Protein AF-0000000078945058 (afdb_homodimer)

Secondary structure (DSSP, 8-state):
---HHHHHHHHHHHHHHHHT-TTEEEEEETTEEEEEETTEEEEEEEEEEETTEEEEEEES-SS-GGGEEEEEE-SSS--HHHHHHHHHHHHHHHT-S-HHHHHHHHHHHHHHHHHHHHHHHHHHH-TTEEEEEEEEEE-TTS-EEEEEEEEEETTEEEEEEEEEEESSSTTHHHHHHHHHHHHHHHHHH-TT--EEEEEEEE---HHHHHHHHHTTEEEEEEEHHHHHHHHHTTT------TT--HHHHHHHHHHHHHHTT---SSSSS--S---SS-HHHHHHHHHHHHHHHHHHHHHHHHHS-SS--EEEEEEEEEETTS-EEEEEES-HHHHHHHHHHHHT-S-HHHHHHHHHHHHHHHHHHHHHHHH-/---HHHHHHHHHHHHHHHHT-TTEEEEEETTEEEEEETTEEEEEEEEEEETTEEEEEEES-SS-GGGEEEEEE-SSS--HHHHHHHHHHHHHHHT-S-HHHHHHHHHHHHHHHHHHHHHHHHHHH-TTEEEEEEEEEE-TTS-EEEEEEEEEETTEEEEEEEEEEESSGGGHHHHHHHHHHHHHHHHHH-TT--EEEEEEEE---HHHHHHHHHTTEEEEEEEHHHHHHHHHTTT------TT--HHHHHHHHHHHHHHTT---SSSSS--S---SS-HHHHHHHHHHHHHHHHHHHHHHHHHS-SS--EEEEEEEEEETTS-EEEEEES-HHHHHHHHHHHHT-S-HHHHHHHHHHHHHHHHHHHHHHHH-

pLDDT: mean 82.16, std 15.55, range [31.59, 98.62]

Organism: Thermococcus gammatolerans (strain DSM 15229 / JCM 11827 / EJ3) (NCBI:txid593117)

Foldseek 3Di:
DQAQQVLLVVLLVVLCVVVPQPQWDWDDDVVWIFIDGNNHTQWIWGWDDDPAWTWIWIARDPVDVVLIFTQDIDPHDDDSVLSSVSSNLVNVLSNDPALLVVLQVVLQVLLLVLVVVLQVVLCVVPVQKDKDAQDWDAFPVGDIDTFGMFIDGNNATAETEEEHEDADPVCLVVVLVNLLVRQLRRCVRGVNHQAYEYEYEEDHDPVSVVVCVVSPHHYHYHYPVLLQVLCVLQPQGSHDDPVDRSNSSLNSSSVSCLVVVNPPCPGGPRPNPPPPDRSSVSSSVSSCVRGNVVVSVVVVCRNDVPDDDQAKDKDWDADPVGDTDIDIDRDVVVVVVLVVLVVPDPDVVVVCVVVCVVVCVVVVVVVVVVVD/DCFQQVLLVVLLVVLCVVVPQPQWDWDDDVVWIFIDGNNHTQWIWGWDDDPFWTWIWIARDPVDVVLIWTQDIDPGHDDSVLSSVSSNLVNVLSNDPALLVVLQVVLQVLLLVLVVVLQVVLCVVPVQKDKDAQDWDAFPVGDIDGFGMFIDGNNATAETEEEHEDADDPCQVVVLVSLLVRQLRRCVRGVNHQAYEYEYEEDHDPVSVVVCVVSPHHYHYHYPVLLQVLCVLQPQGSHDDPPDRSNSSLNSSSVSCLVVVSPPCPGGPRPNPPPPDRSSVSSSVSSCVRGNVVVSVVVVCRNDPPDDDQAKDKDWDADPVGDTDIDIDRDVVVVVVLVVLVVPDPDVVVVCVVVCVVVCVVVVVVVVVVVD

Nearest PDB structures (foldseek):
  7bdv-assembly1_A  TM=5.797E-01  e=1.430E-02  Sulfobacillus thermosulfidooxidans
  6wxx-assembly2_C  TM=4.857E-01  e=2.655E-02  Treponema succinifaciens DSM 2489
  8dit-assembly1_A  TM=6.177E-01  e=2.264E+00  Thermochaetoides thermophila
  2v6b-assembly1_C  TM=2.794E-01  e=8.221E-01  Deinococcus radiodurans
  5bv1-assembly2_C  TM=2.500E-01  e=1.709E+00  Thermochaetoides thermophila DSM 1495

Solvent-accessible surface area (backbone atoms only — not comparable to full-atom values): 39560 Å² total; per-residue (Å²): 128,82,51,61,59,55,51,52,50,52,39,47,53,50,34,44,62,71,64,68,43,89,46,58,45,77,44,88,48,86,60,34,37,35,36,15,44,76,72,31,73,43,28,27,33,42,47,44,67,54,104,56,32,46,36,33,26,41,17,61,29,92,87,41,67,90,49,43,39,40,66,37,50,28,93,49,77,80,52,64,66,61,52,34,53,47,45,39,51,45,53,56,54,46,59,46,89,49,41,59,61,52,38,51,51,51,52,36,48,50,49,52,51,28,50,50,53,48,51,51,56,50,26,71,76,33,87,56,37,44,79,44,69,67,44,76,42,61,27,82,85,60,48,76,36,81,36,51,32,39,32,23,49,80,87,35,55,27,35,41,36,42,72,49,68,33,79,56,63,78,57,45,65,28,56,46,32,32,51,47,50,48,54,48,42,40,24,42,57,36,58,65,21,29,23,35,38,38,38,41,34,22,56,74,52,68,61,58,53,48,56,32,44,75,66,37,33,44,74,46,78,42,49,41,68,64,59,31,54,58,37,43,78,72,69,28,60,74,79,74,56,92,86,54,64,61,56,32,41,55,21,35,47,53,50,51,36,47,75,65,66,48,83,50,68,68,18,40,82,49,66,85,61,75,62,91,56,62,63,58,58,52,47,36,50,57,51,36,69,73,46,42,63,67,50,50,53,52,49,50,44,49,77,54,64,84,78,64,44,83,53,37,40,36,38,41,36,29,30,72,65,25,23,26,51,53,46,80,41,72,44,68,66,58,53,51,50,51,52,50,54,53,72,69,42,88,42,64,69,59,47,47,52,50,47,48,54,47,47,51,46,47,51,46,45,49,49,51,58,68,73,99,128,83,51,59,57,54,52,53,48,52,39,44,53,50,36,44,62,71,64,71,45,90,48,59,46,77,44,87,47,85,60,34,38,36,35,16,46,78,71,31,71,45,30,27,33,41,48,46,64,53,104,58,33,45,35,33,27,42,16,61,30,92,86,42,69,90,50,43,40,39,64,36,50,29,94,50,77,80,53,64,67,59,52,33,53,47,46,40,52,46,52,56,53,46,61,47,89,49,43,58,60,53,38,51,52,53,52,36,48,50,49,52,51,28,50,46,52,48,50,50,56,52,26,71,76,32,87,56,36,45,80,45,68,67,44,78,42,60,27,82,85,62,47,76,37,81,36,52,32,38,33,24,47,79,87,34,55,26,34,40,34,42,74,48,69,32,80,62,60,91,56,41,64,32,52,46,32,32,52,46,50,48,54,48,42,41,23,42,57,37,58,63,20,30,22,32,38,37,39,41,35,23,54,75,52,69,64,56,52,48,56,32,45,76,66,38,34,46,74,46,78,42,50,43,69,63,58,33,53,59,37,43,78,71,70,27,61,73,80,75,58,92,84,53,64,61,56,31,41,54,21,35,48,53,49,53,36,48,74,66,65,48,83,51,71,66,18,40,81,49,66,87,62,76,62,92,56,62,64,59,60,52,46,35,50,57,51,35,70,74,46,42,62,68,50,49,53,53,49,50,43,49,77,53,64,84,78,66,41,83,54,37,38,37,36,40,36,29,31,71,63,24,23,25,51,52,48,80,40,71,44,69,65,57,53,50,51,51,51,50,53,53,70,69,44,89,44,62,69,59,46,47,52,50,47,50,52,45,48,49,45,47,50,46,46,50,48,52,55,68,72,99

Sequence (744 aa):
MRGCYEEVRETLEEAISKLNNKNIRINKDPPWIIVSLRSQPKAYLYVNCNKEILKVFLCLNKEKTPDCILVYDTKSEVNKEVLSNRLKILLKVATNSNYASTLGEDLGRILEDSIHEILLEFSKKHKNVKVSREEKWKDRDGDEHKLDFIIYVNNKPVVVLESKFLRYKKHMRDKGSRVIDSLTEIRKRYPSIAMAIAILVGNWTKGSLKAMDHKKIKTITLPLEKFSEIFKKFKIEINWDEKDRVTPFLSLLKLKMILNKEEFSDVVLLDNISYTSDPLTNIKEDIKKQISKPLFKLLDEAINPDNEKIEKINIDIYTNIGRIISLDTQNINEARMFLDCIADTKNISSLIDKITKQKLKTQQEKIDKYLKMRGCYEEVRETLEEAISKLNNKNIRINKDPPWIIVSLRSQPKAYLYVNCNKEILKVFLCLNKEKTPDCILVYDTKSEVNKEVLSNRLKILLKVATNSNYASTLGEDLGRILEDSIHEILLEFSKKHKNVKVSREEKWKDRDGDEHKLDFIIYVNNKPVVVLESKFLRYKKHMRDKGSRVIDSLTEIRKRYPSIAMAIAILVGNWTKGSLKAMDHKKIKTITLPLEKFSEIFKKFKIEINWDEKDRVTPFLSLLKLKMILNKEEFSDVVLLDNISYTSDPLTNIKEDIKKQISKPLFKLLDEAINPDNEKIEKINIDIYTNIGRIISLDTQNINEARMFLDCIADTKNISSLIDKITKQKLKTQQEKIDKYLK

Structure (mmCIF, N/CA/C/O backbone):
data_AF-0000000078945058-model_v1
#
loop_
_entity.id
_entity.type
_entity.pdbx_description
1 polymer 'Restriction endonuclease type IV Mrr domain-containing protein'
#
loop_
_atom_site.group_PDB
_atom_site.id
_atom_site.type_symbol
_atom_site.label_atom_id
_atom_site.label_alt_id
_atom_site.label_comp_id
_atom_site.label_asym_id
_atom_site.label_entity_id
_atom_site.label_seq_id
_atom_site.pdbx_PDB_ins_code
_atom_site.Cartn_x
_atom_site.Cartn_y
_atom_site.Cartn_z
_atom_site.occupancy
_atom_site.B_iso_or_equiv
_atom_site.auth_seq_id
_atom_site.auth_comp_id
_atom_site.auth_asym_id
_atom_site.auth_atom_id
_atom_site.pdbx_PDB_model_num
ATOM 1 N N . MET A 1 1 ? -21.703 -42 -29.828 1 36.34 1 MET A N 1
ATOM 2 C CA . MET A 1 1 ? -21.891 -41.25 -28.594 1 36.34 1 MET A CA 1
ATOM 3 C C . MET A 1 1 ? -20.609 -40.5 -28.219 1 36.34 1 MET A C 1
ATOM 5 O O . MET A 1 1 ? -19.594 -41.125 -27.922 1 36.34 1 MET A O 1
ATOM 9 N N . ARG A 1 2 ? -20.281 -39.438 -28.625 1 53.94 2 ARG A N 1
ATOM 10 C CA . ARG A 1 2 ? -19.031 -38.719 -28.469 1 53.94 2 ARG A CA 1
ATOM 11 C C . ARG A 1 2 ? -18.578 -38.688 -27.016 1 53.94 2 ARG A C 1
ATOM 13 O O . ARG A 1 2 ? -19.391 -38.406 -26.125 1 53.94 2 ARG A O 1
ATOM 20 N N . GLY A 1 3 ? -17.469 -39.344 -26.453 1 70.94 3 GLY A N 1
ATOM 21 C CA . GLY A 1 3 ? -17.156 -39.688 -25.078 1 70.94 3 GLY A CA 1
ATOM 22 C C . GLY A 1 3 ? -17.109 -38.5 -24.156 1 70.94 3 GLY A C 1
ATOM 23 O O . GLY A 1 3 ? -16.922 -37.375 -24.609 1 70.94 3 GLY A O 1
ATOM 24 N N . CYS A 1 4 ? -17.922 -38.625 -23.047 1 76.12 4 CYS A N 1
ATOM 25 C CA . CYS A 1 4 ? -18.047 -37.594 -22.016 1 76.12 4 CYS A CA 1
ATOM 26 C C . CYS A 1 4 ? -16.781 -36.781 -21.906 1 76.12 4 CYS A C 1
ATOM 28 O O . CYS A 1 4 ? -16.828 -35.562 -21.766 1 76.12 4 CYS A O 1
ATOM 30 N N . TYR A 1 5 ? -15.68 -37.375 -22.219 1 84.44 5 TYR A N 1
ATOM 31 C CA . TYR A 1 5 ? -14.398 -36.688 -22.172 1 84.44 5 TYR A CA 1
ATOM 32 C C . TYR A 1 5 ? -14.289 -35.688 -23.281 1 84.44 5 TYR A C 1
ATOM 34 O O . TYR A 1 5 ? -13.898 -34.531 -23.047 1 84.44 5 TYR A O 1
ATOM 42 N N . GLU A 1 6 ? -14.68 -36.062 -24.484 1 84.25 6 GLU A N 1
ATOM 43 C CA . GLU A 1 6 ? -14.586 -35.188 -25.625 1 84.25 6 GLU A CA 1
ATOM 44 C C . GLU A 1 6 ? -15.562 -34 -25.5 1 84.25 6 GLU A C 1
ATOM 46 O O . GLU A 1 6 ? -15.273 -32.906 -25.938 1 84.25 6 GLU A O 1
ATOM 51 N N . GLU A 1 7 ? -16.641 -34.25 -24.906 1 82.62 7 GLU A N 1
ATOM 52 C CA . GLU A 1 7 ? -17.625 -33.188 -24.688 1 82.62 7 GLU A CA 1
ATOM 53 C C . GLU A 1 7 ? -17.078 -32.125 -23.75 1 82.62 7 GLU A C 1
ATOM 55 O O . GLU A 1 7 ? -17.234 -30.922 -24.031 1 82.62 7 GLU A O 1
ATOM 60 N N . VAL A 1 8 ? -16.5 -32.594 -22.672 1 86.19 8 VAL A N 1
ATOM 61 C CA . VAL A 1 8 ? -15.922 -31.641 -21.719 1 86.19 8 VAL A CA 1
ATOM 62 C C . VAL A 1 8 ? -14.797 -30.859 -22.391 1 86.19 8 VAL A C 1
ATOM 64 O O . VAL A 1 8 ? -14.711 -29.641 -22.25 1 86.19 8 VAL A O 1
ATOM 67 N N . ARG A 1 9 ? -14.055 -31.531 -23.172 1 87.75 9 ARG A N 1
ATOM 68 C CA . ARG A 1 9 ? -12.93 -30.906 -23.859 1 87.75 9 ARG A CA 1
ATOM 69 C C . ARG A 1 9 ? -13.414 -29.859 -24.859 1 87.75 9 ARG A C 1
ATOM 71 O O . ARG A 1 9 ? -12.883 -28.75 -24.891 1 87.75 9 ARG A O 1
ATOM 78 N N . GLU A 1 10 ? -14.367 -30.156 -25.625 1 86.56 10 GLU A N 1
ATOM 79 C CA . GLU A 1 10 ? -14.906 -29.234 -26.625 1 86.56 10 GLU A CA 1
ATOM 80 C C . GLU A 1 10 ? -15.539 -28.016 -25.969 1 86.56 10 GLU A C 1
ATOM 82 O O . GLU A 1 10 ? -15.375 -26.891 -26.453 1 86.56 10 GLU A O 1
ATOM 87 N N . THR A 1 11 ? -16.188 -28.281 -24.938 1 84.75 11 THR A N 1
ATOM 88 C CA . THR A 1 11 ? -16.797 -27.188 -24.203 1 84.75 11 THR A CA 1
ATOM 89 C C . THR A 1 11 ? -15.742 -26.25 -23.641 1 84.75 11 THR A C 1
ATOM 91 O O . THR A 1 11 ? -15.914 -25.031 -23.656 1 84.75 11 THR A O 1
ATOM 94 N N . LEU A 1 12 ? -14.688 -26.844 -23.125 1 86.75 12 LEU A N 1
ATOM 95 C CA . LEU A 1 12 ? -13.57 -26.062 -22.609 1 86.75 12 LEU A CA 1
ATOM 96 C C . LEU A 1 12 ? -12.914 -25.25 -23.703 1 86.75 12 LEU A C 1
ATOM 98 O O . LEU A 1 12 ? -12.578 -24.078 -23.5 1 86.75 12 LEU A O 1
ATOM 102 N N . GLU A 1 13 ? -12.758 -25.797 -24.844 1 87.31 13 GLU A N 1
ATOM 103 C CA . GLU A 1 13 ? -12.164 -25.094 -25.969 1 87.31 13 GLU A CA 1
ATOM 104 C C . GLU A 1 13 ? -13.039 -23.922 -26.406 1 87.31 13 GLU A C 1
ATOM 106 O O . GLU A 1 13 ? -12.539 -22.859 -26.75 1 87.31 13 GLU A O 1
ATOM 111 N N . GLU A 1 14 ? -14.273 -24.156 -26.359 1 85.44 14 GLU A N 1
ATOM 112 C CA . GLU A 1 14 ? -15.211 -23.094 -26.672 1 85.44 14 GLU A CA 1
ATOM 113 C C . GLU A 1 14 ? -15.133 -21.953 -25.656 1 85.44 14 GLU A C 1
ATOM 115 O O . GLU A 1 14 ? -15.188 -20.781 -26.031 1 85.44 14 GLU A O 1
ATOM 120 N N . ALA A 1 15 ? -15.07 -22.391 -24.422 1 81.94 15 ALA A N 1
ATOM 121 C CA . ALA A 1 15 ? -14.969 -21.391 -23.359 1 81.94 15 ALA A CA 1
ATOM 122 C C . ALA A 1 15 ? -13.703 -20.547 -23.5 1 81.94 15 ALA A C 1
ATOM 124 O O . ALA A 1 15 ? -13.734 -19.328 -23.312 1 81.94 15 ALA A O 1
ATOM 125 N N . ILE A 1 16 ? -12.617 -21.156 -23.875 1 84.75 16 ILE A N 1
ATOM 126 C CA . ILE A 1 16 ? -11.344 -20.469 -24.047 1 84.75 16 ILE A CA 1
ATOM 127 C C . ILE A 1 16 ? -11.445 -19.484 -25.219 1 84.75 16 ILE A C 1
ATOM 129 O O . ILE A 1 16 ? -10.953 -18.359 -25.125 1 84.75 16 ILE A O 1
ATOM 133 N N . SER A 1 17 ? -12.109 -19.906 -26.234 1 82.5 17 SER A N 1
ATOM 134 C CA . SER A 1 17 ? -12.297 -19.047 -27.406 1 82.5 17 SER A CA 1
ATOM 135 C C . SER A 1 17 ? -13.086 -17.797 -27.031 1 82.5 17 SER A C 1
ATOM 137 O O . SER A 1 17 ? -12.797 -16.703 -27.531 1 82.5 17 SER A O 1
ATOM 139 N N . LYS A 1 18 ? -13.961 -17.906 -26.125 1 77.44 18 LYS A N 1
ATOM 140 C CA . LYS A 1 18 ? -14.805 -16.797 -25.719 1 77.44 18 LYS A CA 1
ATOM 141 C C . LYS A 1 18 ? -14.047 -15.859 -24.766 1 77.44 18 LYS A C 1
ATOM 143 O O . LYS A 1 18 ? -14.352 -14.664 -24.688 1 77.44 18 LYS A O 1
ATOM 148 N N . LEU A 1 19 ? -13.133 -16.422 -23.984 1 77.38 19 LEU A N 1
ATOM 149 C CA . LEU A 1 19 ? -12.344 -15.617 -23.062 1 77.38 19 LEU A CA 1
ATOM 150 C C . LEU A 1 19 ? -11.289 -14.805 -23.812 1 77.38 19 LEU A C 1
ATOM 152 O O . LEU A 1 19 ? -10.742 -13.844 -23.266 1 77.38 19 LEU A O 1
ATOM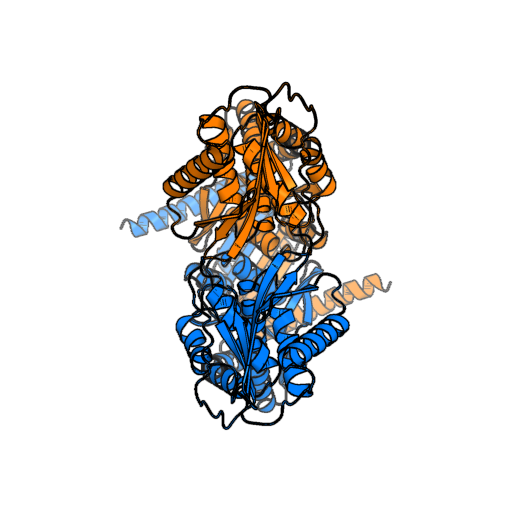 156 N N . ASN A 1 20 ? -11.109 -14.984 -25.062 1 69.06 20 ASN A N 1
ATOM 157 C CA . ASN A 1 20 ? -10.148 -14.273 -25.906 1 69.06 20 ASN A CA 1
ATOM 158 C C . ASN A 1 20 ? -8.773 -14.211 -25.25 1 69.06 20 ASN A C 1
ATOM 160 O O . ASN A 1 20 ? -8.117 -13.172 -25.281 1 69.06 20 ASN A O 1
ATOM 164 N N . ASN A 1 21 ? -8.492 -15.188 -24.5 1 67.06 21 ASN A N 1
ATOM 165 C CA . ASN A 1 21 ? -7.152 -15.289 -23.938 1 67.06 21 ASN A CA 1
ATOM 166 C C . ASN A 1 21 ? -6.309 -16.328 -24.656 1 67.06 21 ASN A C 1
ATOM 168 O O . ASN A 1 21 ? -6.445 -17.531 -24.422 1 67.06 21 ASN A O 1
ATOM 172 N N . LYS A 1 22 ? -5.484 -15.812 -25.531 1 68.19 22 LYS A N 1
ATOM 173 C CA . LYS A 1 22 ? -4.703 -16.656 -26.422 1 68.19 22 LYS A CA 1
ATOM 174 C C . LYS A 1 22 ? -3.613 -17.406 -25.656 1 68.19 22 LYS A C 1
ATOM 176 O O . LYS A 1 22 ? -3.018 -18.359 -26.172 1 68.19 22 LYS A O 1
ATOM 181 N N . ASN A 1 23 ? -3.562 -17.141 -24.375 1 72.94 23 ASN A N 1
ATOM 182 C CA . ASN A 1 23 ? -2.469 -17.75 -23.625 1 72.94 23 ASN A CA 1
ATOM 183 C C . ASN A 1 23 ? -2.934 -19 -22.875 1 72.94 23 ASN A C 1
ATOM 185 O O . ASN A 1 23 ? -2.121 -19.719 -22.281 1 72.94 23 ASN A O 1
ATOM 189 N N . ILE A 1 24 ? -4.184 -19.219 -22.875 1 80.44 24 ILE A N 1
ATOM 190 C CA . ILE A 1 24 ? -4.703 -20.406 -22.203 1 80.44 24 ILE A CA 1
ATOM 191 C C . ILE A 1 24 ? -4.672 -21.594 -23.156 1 80.44 24 ILE A C 1
ATOM 193 O O . ILE A 1 24 ? -5.098 -21.484 -24.312 1 80.44 24 ILE A O 1
ATOM 197 N N . ARG A 1 25 ? -4.027 -22.688 -22.75 1 81.44 25 ARG A N 1
ATOM 198 C CA . ARG A 1 25 ? -3.953 -23.906 -23.531 1 81.44 25 ARG A CA 1
ATOM 199 C C . ARG A 1 25 ? -4.504 -25.094 -22.734 1 81.44 25 ARG A C 1
ATOM 201 O O . ARG A 1 25 ? -4.484 -25.094 -21.5 1 81.44 25 ARG A O 1
ATOM 208 N N . ILE A 1 26 ? -5.066 -26 -23.484 1 86.38 26 ILE A N 1
ATOM 209 C CA . ILE A 1 26 ? -5.504 -27.25 -22.859 1 86.38 26 ILE A CA 1
ATOM 210 C C . ILE A 1 26 ? -4.812 -28.438 -23.547 1 86.38 26 ILE A C 1
ATOM 212 O O . ILE A 1 26 ? -4.609 -28.422 -24.766 1 86.38 26 ILE A O 1
ATOM 216 N N . ASN A 1 27 ? -4.289 -29.328 -22.75 1 84.06 27 ASN A N 1
ATOM 217 C CA . ASN A 1 27 ? -3.664 -30.547 -23.25 1 84.06 27 ASN A CA 1
ATOM 218 C C . ASN A 1 27 ? -4.445 -31.781 -22.812 1 84.06 27 ASN A C 1
ATOM 220 O O . ASN A 1 27 ? -4.914 -31.875 -21.688 1 84.06 27 ASN A O 1
ATOM 224 N N . LYS A 1 28 ? -4.422 -32.719 -23.812 1 83.06 28 LYS A N 1
ATOM 225 C CA . LYS A 1 28 ? -5.148 -33.969 -23.562 1 83.06 28 LYS A CA 1
ATOM 226 C C . LYS A 1 28 ? -4.242 -35 -22.922 1 83.06 28 LYS A C 1
ATOM 228 O O . LYS A 1 28 ? -3.143 -35.281 -23.422 1 83.06 28 LYS A O 1
ATOM 233 N N . ASP A 1 29 ? -4.707 -35.438 -21.797 1 82.94 29 ASP A N 1
ATOM 234 C CA . ASP A 1 29 ? -4.098 -36.562 -21.109 1 82.94 29 ASP A CA 1
ATOM 235 C C . ASP A 1 29 ? -5.148 -37.406 -20.391 1 82.94 29 ASP A C 1
ATOM 237 O O . ASP A 1 29 ? -5.188 -37.438 -19.156 1 82.94 29 ASP A O 1
ATOM 241 N N . PRO A 1 30 ? -5.973 -38.125 -21.266 1 81.19 30 PRO A N 1
ATOM 242 C CA . PRO A 1 30 ? -7.098 -38.812 -20.625 1 81.19 30 PRO A CA 1
ATOM 243 C C 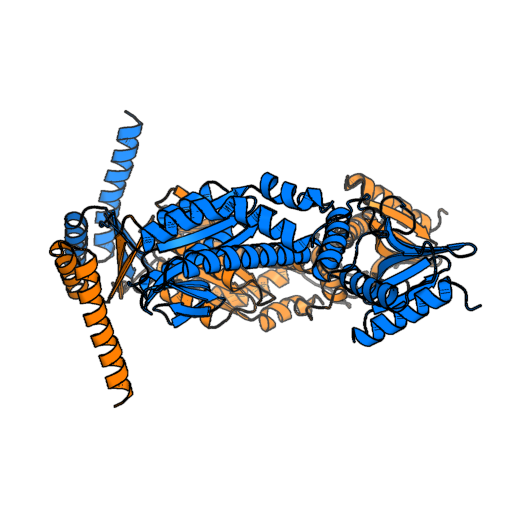. PRO A 1 30 ? -6.66 -39.719 -19.484 1 81.19 30 PRO A C 1
ATOM 245 O O . PRO A 1 30 ? -5.617 -40.375 -19.578 1 81.19 30 PRO A O 1
ATOM 248 N N . PRO A 1 31 ? -7.512 -39.625 -18.438 1 84.25 31 PRO A N 1
ATOM 249 C CA . PRO A 1 31 ? -8.781 -38.906 -18.25 1 84.25 31 PRO A CA 1
ATOM 250 C C . P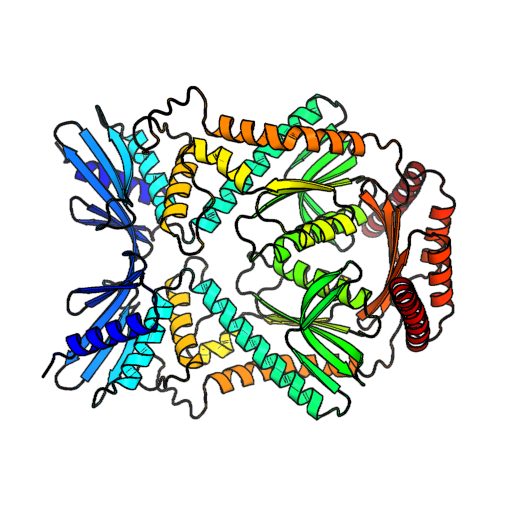RO A 1 31 ? -8.594 -37.469 -17.828 1 84.25 31 PRO A C 1
ATOM 252 O O . PRO A 1 31 ? -9.547 -36.812 -17.406 1 84.25 31 PRO A O 1
ATOM 255 N N . TRP A 1 32 ? -7.43 -36.938 -17.938 1 85.81 32 TRP A N 1
ATOM 256 C CA . TRP A 1 32 ? -7.09 -35.594 -17.484 1 85.81 32 TRP A CA 1
ATOM 257 C C . TRP A 1 32 ? -7.117 -34.594 -18.641 1 85.81 32 TRP A C 1
ATOM 259 O O . TRP A 1 32 ? -6.812 -34.938 -19.781 1 85.81 32 TRP A O 1
ATOM 269 N N . ILE A 1 33 ? -7.621 -33.438 -18.328 1 85.88 33 ILE A N 1
ATOM 270 C CA . ILE A 1 33 ? -7.402 -32.25 -19.172 1 85.88 33 ILE A CA 1
ATOM 271 C C . ILE A 1 33 ? -6.512 -31.25 -18.438 1 85.88 33 ILE A C 1
ATOM 273 O O . ILE A 1 33 ? -6.828 -30.828 -17.328 1 85.88 33 ILE A O 1
ATOM 277 N N . ILE A 1 34 ? -5.43 -30.953 -19 1 84.38 34 ILE A N 1
ATOM 278 C CA . ILE A 1 34 ? -4.465 -30.062 -18.359 1 84.38 34 ILE A CA 1
ATOM 279 C C . ILE A 1 34 ? -4.672 -28.641 -18.875 1 84.38 34 ILE A C 1
ATOM 281 O O . ILE A 1 34 ? -4.637 -28.391 -20.078 1 84.38 34 ILE A O 1
ATOM 285 N N . VAL A 1 35 ? -5.027 -27.734 -17.953 1 83.44 35 VAL A N 1
ATOM 286 C CA . VAL A 1 35 ? -5.188 -26.328 -18.266 1 83.44 35 VAL A CA 1
ATOM 287 C C . VAL A 1 35 ? -3.891 -25.578 -17.953 1 83.44 35 VAL A C 1
ATOM 289 O O . VAL A 1 35 ? -3.391 -25.641 -16.828 1 83.44 35 VAL A O 1
ATOM 292 N N . SER A 1 36 ? -3.432 -24.938 -18.984 1 77.56 36 SER A N 1
ATOM 293 C CA . SER A 1 36 ? -2.141 -24.281 -18.844 1 77.56 36 SER A CA 1
ATOM 294 C C . SER A 1 36 ? -2.23 -22.812 -19.25 1 77.56 36 SER A C 1
ATOM 296 O O . SER A 1 36 ? -3.082 -22.422 -20.047 1 77.56 36 SER A O 1
ATOM 298 N N . LEU A 1 37 ? -1.587 -21.984 -18.484 1 73.75 37 LEU A N 1
ATOM 299 C CA . LEU A 1 37 ? -1.349 -20.594 -18.875 1 73.75 37 LEU A CA 1
ATOM 300 C C . LEU A 1 37 ? 0.074 -20.422 -19.406 1 73.75 37 LEU A C 1
ATOM 302 O O . LEU A 1 37 ? 1.04 -20.719 -18.703 1 73.75 37 LEU A O 1
ATOM 306 N N . ARG A 1 38 ? 0.174 -19.969 -20.609 1 65.06 38 ARG A N 1
ATOM 307 C CA . ARG A 1 38 ? 1.465 -19.781 -21.266 1 65.06 38 ARG A CA 1
ATOM 308 C C . ARG A 1 38 ? 2.334 -21.031 -21.109 1 65.06 38 ARG A C 1
ATOM 310 O O . ARG A 1 38 ? 3.496 -20.938 -20.719 1 65.06 38 ARG A O 1
ATOM 317 N N . SER A 1 39 ? 1.714 -22.25 -21.188 1 58.47 39 SER A N 1
ATOM 318 C CA . SER A 1 39 ? 2.322 -23.578 -21.219 1 58.47 39 SER A CA 1
ATOM 319 C C . SER A 1 39 ? 2.652 -24.062 -19.812 1 58.47 39 SER A C 1
ATOM 321 O O . SER A 1 39 ? 3.312 -25.094 -19.641 1 58.47 39 SER A O 1
ATOM 323 N N . GLN A 1 40 ? 2.322 -23.266 -18.812 1 64.19 40 GLN A N 1
ATOM 324 C CA . GLN A 1 40 ? 2.447 -23.719 -17.438 1 64.19 40 GLN A CA 1
ATOM 325 C C . GLN A 1 40 ? 1.135 -24.312 -16.938 1 64.19 40 GLN A C 1
ATOM 327 O O . GLN A 1 40 ? 0.113 -23.625 -16.891 1 64.19 40 GLN A O 1
ATOM 332 N N . PRO A 1 41 ? 1.343 -25.547 -16.656 1 70.94 41 PRO A N 1
ATOM 333 C CA . PRO A 1 41 ? 0.104 -26.125 -16.141 1 70.94 41 PRO A CA 1
ATOM 334 C C . PRO A 1 41 ? -0.368 -25.438 -14.852 1 70.94 41 PRO A C 1
ATOM 336 O O . PRO A 1 41 ? 0.434 -25.188 -13.953 1 70.94 41 PRO A O 1
ATOM 339 N N . LYS A 1 42 ? -1.606 -25.062 -14.836 1 73.94 42 LYS A N 1
ATOM 340 C CA . LYS A 1 42 ? -2.174 -24.344 -13.703 1 73.94 42 LYS A CA 1
ATOM 341 C C . LYS A 1 42 ? -3.24 -25.172 -12.992 1 73.94 42 LYS A C 1
ATOM 343 O O . LYS A 1 42 ? -3.461 -25.016 -11.789 1 73.94 42 LYS A O 1
ATOM 348 N N . ALA A 1 43 ? -3.857 -26.031 -13.766 1 80.12 43 ALA A N 1
ATOM 349 C CA . ALA A 1 43 ? -4.93 -26.844 -13.18 1 80.12 43 ALA A CA 1
ATOM 350 C C . ALA A 1 43 ? -5.18 -28.094 -14.008 1 80.12 43 ALA A C 1
ATOM 352 O O . ALA A 1 43 ? -4.727 -28.203 -15.148 1 80.12 43 ALA A O 1
ATOM 353 N N . TYR A 1 44 ? -5.832 -29.047 -13.391 1 81.06 44 TYR A N 1
ATOM 354 C CA . TYR A 1 44 ? -6.152 -30.344 -14 1 81.06 44 TYR A CA 1
ATOM 355 C C . TYR A 1 44 ? -7.633 -30.656 -13.836 1 81.06 44 TYR A C 1
ATOM 357 O O . TYR A 1 44 ? -8.203 -30.484 -12.758 1 81.06 44 TYR A O 1
ATOM 365 N N . LEU A 1 45 ? -8.125 -30.969 -14.961 1 84.19 45 LEU A N 1
ATOM 366 C CA . LEU A 1 45 ? -9.5 -31.453 -14.906 1 84.19 45 LEU A CA 1
ATOM 367 C C . LEU A 1 45 ? -9.547 -32.969 -15.055 1 84.19 45 LEU A C 1
ATOM 369 O O . LEU A 1 45 ? -9.016 -33.531 -16.016 1 84.19 45 LEU A O 1
ATOM 373 N N . TYR A 1 46 ? -10.094 -33.594 -14 1 82.81 46 TYR A N 1
ATOM 374 C CA . TYR A 1 46 ? -10.344 -35.031 -14.07 1 82.81 46 TYR A CA 1
ATOM 375 C C . TYR A 1 46 ? -11.766 -35.312 -14.555 1 82.81 46 TYR A C 1
ATOM 377 O O . TYR A 1 46 ? -12.734 -34.875 -13.93 1 82.81 46 TYR A O 1
ATOM 385 N N . VAL A 1 47 ? -11.859 -35.969 -15.727 1 83.81 47 VAL A N 1
ATOM 386 C CA . VAL A 1 47 ? -13.164 -36.25 -16.312 1 83.81 47 VAL A CA 1
ATOM 387 C C . VAL A 1 47 ? -13.523 -37.719 -16.094 1 83.81 47 VAL A C 1
ATOM 389 O O . VAL A 1 47 ? -12.844 -38.594 -16.609 1 83.81 47 VAL A O 1
ATOM 392 N N . ASN A 1 48 ? -14.484 -37.906 -15.25 1 79.81 48 ASN A N 1
ATOM 393 C CA . ASN A 1 48 ? -15 -39.219 -14.992 1 79.81 48 ASN A CA 1
ATOM 394 C C . ASN A 1 48 ? -16.359 -39.438 -15.648 1 79.81 48 ASN A C 1
ATOM 396 O O . ASN A 1 48 ? -17.344 -38.844 -15.25 1 79.81 48 ASN A O 1
ATOM 400 N N . CYS A 1 49 ? -16.328 -40.281 -16.719 1 75.5 49 CYS A N 1
ATOM 401 C CA . CYS A 1 49 ? -17.562 -40.562 -17.453 1 75.5 49 CYS A CA 1
ATOM 402 C C . CYS A 1 49 ? -17.953 -42 -17.312 1 75.5 49 CYS A C 1
ATOM 404 O O . CYS A 1 49 ? -17.203 -42.906 -17.672 1 75.5 49 CYS A O 1
ATOM 406 N N . ASN A 1 50 ? -18.938 -42.312 -16.406 1 64.75 50 ASN A N 1
ATOM 407 C CA . ASN A 1 50 ? -19.531 -43.656 -16.344 1 64.75 50 ASN A CA 1
ATOM 408 C C . ASN A 1 50 ? -21.016 -43.625 -16.734 1 64.75 50 ASN A C 1
ATOM 410 O O . ASN A 1 50 ? -21.828 -43 -16.047 1 64.75 50 ASN A O 1
ATOM 414 N N . LYS A 1 51 ? -21.469 -44.688 -17.594 1 53.75 51 LYS A N 1
ATOM 415 C CA . LYS A 1 51 ? -22.812 -45.062 -18.016 1 53.75 51 LYS A CA 1
ATOM 416 C C . LYS A 1 51 ? -23.781 -43.906 -17.875 1 53.75 51 LYS A C 1
ATOM 418 O O . LYS A 1 51 ? -25 -44.094 -17.812 1 53.75 51 LYS A O 1
ATOM 423 N N . GLU A 1 52 ? -23.781 -42.688 -17.578 1 59.34 52 GLU A N 1
ATOM 424 C CA . GLU A 1 52 ? -24.75 -41.594 -17.578 1 59.34 52 GLU A CA 1
ATOM 425 C C . GLU A 1 52 ? -24.344 -40.469 -16.641 1 59.34 52 GLU A C 1
ATOM 427 O O . GLU A 1 52 ? -25.031 -39.438 -16.547 1 59.34 52 GLU A O 1
ATOM 432 N N . ILE A 1 53 ? -23.234 -40.75 -15.984 1 68.25 53 ILE A N 1
ATOM 433 C CA . ILE A 1 53 ? -22.859 -39.75 -15 1 68.25 53 ILE A CA 1
ATOM 434 C C . ILE A 1 53 ? -21.531 -39.094 -15.398 1 68.25 53 ILE A C 1
ATOM 436 O O . ILE A 1 53 ? -20.562 -39.812 -15.711 1 68.25 53 ILE A O 1
ATOM 440 N N . LEU A 1 54 ? -21.641 -37.812 -15.703 1 80.81 54 LEU A N 1
ATOM 441 C CA . LEU A 1 54 ? -20.438 -37.062 -15.953 1 80.81 54 LEU A CA 1
ATOM 442 C C . LEU A 1 54 ? -20.016 -36.281 -14.711 1 80.81 54 LEU A C 1
ATOM 444 O O . LEU A 1 54 ? -20.797 -35.5 -14.164 1 80.81 54 LEU A O 1
ATOM 448 N N . LYS A 1 55 ? -18.859 -36.688 -14.188 1 78.5 55 LYS A N 1
ATOM 449 C CA . LYS A 1 55 ? -18.266 -35.906 -13.109 1 78.5 55 LYS A CA 1
ATOM 450 C C . LYS A 1 55 ? -16.953 -35.25 -13.555 1 78.5 55 LYS A C 1
ATOM 452 O O . LYS A 1 55 ? -16.125 -35.906 -14.188 1 78.5 55 LYS A O 1
ATOM 457 N N . VAL A 1 56 ? -16.891 -33.969 -13.375 1 82.31 56 VAL A N 1
ATOM 458 C CA . VAL A 1 56 ? -15.672 -33.219 -13.68 1 82.31 56 VAL A CA 1
ATOM 459 C C . VAL A 1 56 ? -15.07 -32.688 -12.391 1 82.31 56 VAL A C 1
ATOM 461 O O . VAL A 1 56 ? -15.75 -32 -11.617 1 82.31 56 VAL A O 1
ATOM 464 N N . PHE A 1 57 ? -13.836 -33.031 -12.133 1 78.5 57 PHE A N 1
ATOM 465 C CA . PHE A 1 57 ? -13.109 -32.562 -10.961 1 78.5 57 PHE A CA 1
ATOM 466 C C . PHE A 1 57 ? -12 -31.594 -11.359 1 78.5 57 PHE A C 1
ATOM 468 O O . PHE A 1 57 ? -11.312 -31.812 -12.367 1 78.5 57 PHE A O 1
ATOM 475 N N . LEU A 1 58 ? -11.945 -30.516 -10.719 1 81.38 58 LEU A N 1
ATOM 476 C CA . LEU A 1 58 ? -10.82 -29.594 -10.867 1 81.38 58 LEU A CA 1
ATOM 477 C C . LEU A 1 58 ? -9.773 -29.844 -9.789 1 81.38 58 LEU A C 1
ATOM 479 O O . LEU A 1 58 ? -10.094 -29.891 -8.602 1 81.38 58 LEU A O 1
ATOM 483 N N . CYS A 1 59 ? -8.602 -30.062 -10.242 1 76.06 59 CYS A N 1
ATOM 484 C CA . CYS A 1 59 ? -7.496 -30.359 -9.336 1 76.06 59 CYS A CA 1
ATOM 485 C C . CYS A 1 59 ? -6.309 -29.438 -9.617 1 76.06 59 CYS A C 1
ATOM 487 O O . CYS A 1 59 ? -6.043 -29.094 -10.773 1 76.06 59 CYS A O 1
ATOM 489 N N . LEU A 1 60 ? -5.613 -29.062 -8.539 1 74.94 60 LEU A N 1
ATOM 490 C CA . LEU A 1 60 ? -4.398 -28.281 -8.734 1 74.94 60 LEU A CA 1
ATOM 491 C C . LEU A 1 60 ? -3.195 -29.188 -8.969 1 74.94 60 LEU A C 1
ATOM 493 O O . LEU A 1 60 ? -2.154 -28.734 -9.453 1 74.94 60 LEU A O 1
ATOM 497 N N . ASN A 1 61 ? -3.461 -30.469 -8.492 1 68.81 61 ASN A N 1
ATOM 498 C CA . ASN A 1 61 ? -2.426 -31.484 -8.695 1 68.81 61 ASN A CA 1
ATOM 499 C C . ASN A 1 61 ? -3.02 -32.812 -9.164 1 68.81 61 ASN A C 1
ATOM 501 O O . ASN A 1 61 ? -4.055 -33.25 -8.648 1 68.81 61 ASN A O 1
ATOM 505 N N . LYS A 1 62 ? -2.328 -33.312 -10.234 1 67.31 62 LYS A N 1
ATOM 506 C CA . LYS A 1 62 ? -2.824 -34.562 -10.789 1 67.31 62 LYS A CA 1
ATOM 507 C C . LYS A 1 62 ? -2.746 -35.688 -9.758 1 67.31 62 LYS A C 1
ATOM 509 O O . LYS A 1 62 ? -3.553 -36.625 -9.781 1 67.31 62 LYS A O 1
ATOM 514 N N . GLU A 1 63 ? -1.676 -35.625 -8.906 1 60.69 63 GLU A N 1
ATOM 515 C CA . GLU A 1 63 ? -1.385 -36.75 -8.031 1 60.69 63 GLU A CA 1
ATOM 516 C C . GLU A 1 63 ? -2.139 -36.625 -6.711 1 60.69 63 GLU A C 1
ATOM 518 O O . GLU A 1 63 ? -2.223 -37.594 -5.945 1 60.69 63 GLU A O 1
ATOM 523 N N . LYS A 1 64 ? -2.635 -35.438 -6.352 1 56.62 64 LYS A N 1
ATOM 524 C CA . LYS A 1 64 ? -3.178 -35.281 -5.004 1 56.62 64 LYS A CA 1
ATOM 525 C C . LYS A 1 64 ? -4.672 -34.969 -5.047 1 56.62 64 LYS A C 1
ATOM 527 O O . LYS A 1 64 ? -5.074 -33.844 -5.34 1 56.62 64 LYS A O 1
ATOM 532 N N . THR A 1 65 ? -5.41 -35.969 -4.684 1 52.31 65 THR A N 1
ATOM 533 C CA . THR A 1 65 ? -6.867 -36.031 -4.719 1 52.31 65 THR A CA 1
ATOM 534 C C . THR A 1 65 ? -7.469 -34.969 -3.812 1 52.31 65 THR A C 1
ATOM 536 O O . THR A 1 65 ? -8.484 -34.375 -4.152 1 52.31 65 THR A O 1
ATOM 539 N N . PRO A 1 66 ? -6.75 -34.719 -2.701 1 49.97 66 PRO A N 1
ATOM 540 C CA . PRO A 1 66 ? -7.473 -33.844 -1.794 1 49.97 66 PRO A CA 1
ATOM 541 C C . PRO A 1 66 ? -7.555 -32.406 -2.318 1 49.97 66 PRO A C 1
ATOM 543 O O . PRO A 1 66 ? -8.383 -31.625 -1.854 1 49.97 66 PRO A O 1
ATOM 546 N N . ASP A 1 67 ? -6.953 -32.281 -3.469 1 62.78 67 ASP A N 1
ATOM 547 C CA . ASP A 1 67 ? -6.887 -30.922 -3.994 1 62.78 67 ASP A CA 1
ATOM 548 C C . ASP A 1 67 ? -7.848 -30.734 -5.168 1 62.78 67 ASP A C 1
ATOM 550 O O . ASP A 1 67 ? -7.668 -29.844 -5.988 1 62.78 67 ASP A O 1
ATOM 554 N N . CYS A 1 68 ? -8.773 -31.766 -5.109 1 70.25 68 CYS A N 1
ATOM 555 C CA . CYS A 1 68 ? -9.672 -31.688 -6.258 1 70.25 68 CYS A CA 1
ATOM 556 C C . CYS A 1 68 ? -11.07 -31.281 -5.824 1 70.25 68 CYS A C 1
ATOM 558 O O . CYS A 1 68 ? -11.523 -31.641 -4.734 1 70.25 68 CYS A O 1
ATOM 560 N N . ILE A 1 69 ? -11.719 -30.5 -6.633 1 72.31 69 ILE A N 1
ATOM 561 C CA . ILE A 1 69 ? -13.086 -30.047 -6.383 1 72.31 69 ILE A CA 1
ATOM 562 C C . ILE A 1 69 ? -13.992 -30.5 -7.52 1 72.31 69 ILE A C 1
ATOM 564 O O . ILE A 1 69 ? -13.648 -30.359 -8.695 1 72.31 69 ILE A O 1
ATOM 568 N N . LEU A 1 70 ? -15.039 -31.203 -7.02 1 75.38 70 LEU A N 1
ATOM 569 C CA . LEU A 1 70 ? -16.062 -31.547 -8.008 1 75.38 70 LEU A CA 1
ATOM 570 C C . LEU A 1 70 ? -16.703 -30.281 -8.578 1 75.38 70 LEU A C 1
ATOM 572 O O . LEU A 1 70 ? -17.266 -29.484 -7.84 1 75.38 70 LEU A O 1
ATOM 576 N N . VAL A 1 71 ? -16.594 -30.031 -9.867 1 76.81 71 VAL A N 1
ATOM 577 C CA . VAL A 1 71 ? -17.062 -28.797 -10.461 1 76.81 71 VAL A CA 1
ATOM 578 C C . VAL A 1 71 ? -18.328 -29.047 -11.266 1 76.81 71 VAL A C 1
ATOM 580 O O . VAL A 1 71 ? -19.125 -28.141 -11.516 1 76.81 71 VAL A O 1
ATOM 583 N N . TYR A 1 72 ? -18.516 -30.281 -11.688 1 76.31 72 TYR A N 1
ATOM 584 C CA . TYR A 1 72 ? -19.703 -30.641 -12.461 1 76.31 72 TYR A CA 1
ATOM 585 C C . TYR A 1 72 ? -20.109 -32.094 -12.195 1 76.31 72 TYR A C 1
ATOM 587 O O . TYR A 1 72 ? -19.266 -32.969 -12.109 1 76.31 72 TYR A O 1
ATOM 595 N N . ASP A 1 73 ? -21.344 -32.156 -11.719 1 74.44 73 ASP A N 1
ATOM 596 C CA . ASP A 1 73 ? -21.891 -33.5 -11.477 1 74.44 73 ASP A CA 1
ATOM 597 C C . ASP A 1 73 ? -23.281 -33.656 -12.117 1 74.44 73 ASP A C 1
ATOM 599 O O . ASP A 1 73 ? -24.188 -32.875 -11.812 1 74.44 73 ASP A O 1
ATOM 603 N N . THR A 1 74 ? -23.328 -34.5 -13.172 1 71.06 74 THR A N 1
ATOM 604 C CA . THR A 1 74 ? -24.656 -34.688 -13.758 1 71.06 74 THR A CA 1
ATOM 605 C C . THR A 1 74 ? -25.266 -36 -13.297 1 71.06 74 THR A C 1
ATOM 607 O O . THR A 1 74 ? -24.578 -37.031 -13.25 1 71.06 74 THR A O 1
ATOM 610 N N . LYS A 1 75 ? -26.281 -36.062 -12.328 1 58.81 75 LYS A N 1
ATOM 611 C CA . LYS A 1 75 ? -27.062 -37.25 -12.039 1 58.81 75 LYS A CA 1
ATOM 612 C C . LYS A 1 75 ? -27.906 -37.656 -13.242 1 58.81 75 LYS A C 1
ATOM 614 O O . LYS A 1 75 ? -28.438 -38.781 -13.273 1 58.81 75 LYS A O 1
ATOM 619 N N . SER A 1 76 ? -28.016 -36.781 -14.219 1 56 76 SER A N 1
ATOM 620 C CA . SER A 1 76 ? -28.797 -37.062 -15.414 1 56 76 SER A CA 1
ATOM 621 C C . SER A 1 76 ? -28.078 -36.625 -16.672 1 56 76 SER A C 1
ATOM 623 O O . SER A 1 76 ? -26.922 -36.969 -16.891 1 56 76 SER A O 1
ATOM 625 N N . GLU A 1 77 ? -28.859 -35.875 -17.625 1 61.41 77 GLU A N 1
ATOM 626 C CA . GLU A 1 77 ? -28.375 -35.375 -18.906 1 61.41 77 GLU A CA 1
ATOM 627 C C . GLU A 1 77 ? -27.453 -34.156 -18.734 1 61.41 77 GLU A C 1
ATOM 629 O O . GLU A 1 77 ? -27.703 -33.312 -17.875 1 61.41 77 GLU A O 1
ATOM 634 N N . VAL A 1 78 ? -26.391 -34.25 -19.391 1 65.69 78 VAL A N 1
ATOM 635 C CA . VAL A 1 78 ? -25.422 -33.156 -19.344 1 65.69 78 VAL A CA 1
ATOM 636 C C . VAL A 1 78 ? -26.062 -31.859 -19.844 1 65.69 78 VAL A C 1
ATOM 638 O O . VAL A 1 78 ? -26.625 -31.828 -20.938 1 65.69 78 VAL A O 1
ATOM 641 N N . ASN A 1 79 ? -26.188 -30.859 -18.922 1 74.38 79 ASN A N 1
ATOM 642 C CA . ASN A 1 79 ? -26.562 -29.516 -19.344 1 74.38 79 ASN A CA 1
ATOM 643 C C . ASN A 1 79 ? -25.359 -28.734 -19.875 1 74.38 79 ASN A C 1
ATOM 645 O O . ASN A 1 79 ? -24.547 -28.25 -19.078 1 74.38 79 ASN A O 1
ATOM 649 N N . LYS A 1 80 ? -25.359 -28.625 -21.156 1 75.12 80 LYS A N 1
ATOM 650 C CA . LYS A 1 80 ? -24.203 -28.047 -21.844 1 75.12 80 LYS A CA 1
ATOM 651 C C . LYS A 1 80 ? -23.984 -26.594 -21.406 1 75.12 80 LYS A C 1
ATOM 653 O O . LYS A 1 80 ? -22.844 -26.156 -21.281 1 75.12 80 LYS A O 1
ATOM 658 N N . GLU A 1 81 ? -25 -25.906 -21.188 1 79.38 81 GLU A N 1
ATOM 659 C CA . GLU A 1 81 ? -24.891 -24.5 -20.812 1 79.38 81 GLU A CA 1
ATOM 660 C C . GLU A 1 81 ? -24.281 -24.344 -19.422 1 79.38 81 GLU A C 1
ATOM 662 O O . GLU A 1 81 ? -23.391 -23.531 -19.203 1 79.38 81 GLU A O 1
ATOM 667 N N . VAL A 1 82 ? -24.734 -25.203 -18.562 1 77.81 82 VAL A N 1
ATOM 668 C CA . VAL A 1 82 ? -24.219 -25.172 -17.203 1 77.81 82 VAL A CA 1
ATOM 669 C C . VAL A 1 82 ? -22.75 -25.578 -17.188 1 77.81 82 VAL A C 1
ATOM 671 O O . VAL A 1 82 ? -21.938 -24.938 -16.516 1 77.81 82 VAL A O 1
ATOM 674 N N . LEU A 1 83 ? -22.484 -26.625 -17.922 1 79.69 83 LEU A N 1
ATOM 675 C CA . LEU A 1 83 ? -21.109 -27.078 -18.016 1 79.69 83 LEU A CA 1
ATOM 676 C C . LEU A 1 83 ? -20.203 -26 -18.578 1 79.69 83 LEU A C 1
ATOM 678 O O . LEU A 1 83 ? -19.141 -25.719 -18.031 1 79.69 83 LEU A O 1
ATOM 682 N N . SER A 1 84 ? -20.625 -25.375 -19.594 1 81.56 84 SER A N 1
ATOM 683 C CA . SER A 1 84 ? -19.859 -24.312 -20.234 1 81.56 84 SER A CA 1
ATOM 684 C C . SER A 1 84 ? -19.594 -23.156 -19.281 1 81.56 84 SER A C 1
ATOM 686 O O . SER A 1 84 ? -18.453 -22.672 -19.188 1 81.56 84 SER A O 1
ATOM 688 N N . ASN A 1 85 ? -20.547 -22.766 -18.594 1 80.75 85 ASN A N 1
ATOM 689 C CA . ASN A 1 85 ? -20.406 -21.656 -17.641 1 80.75 85 ASN A CA 1
ATOM 690 C C . ASN A 1 85 ? -19.438 -21.984 -16.516 1 80.75 85 ASN A C 1
ATOM 692 O O . ASN A 1 85 ? -18.578 -21.172 -16.172 1 80.75 85 ASN A O 1
ATOM 696 N N . ARG A 1 86 ? -19.531 -23.125 -16.094 1 80.69 86 ARG A N 1
ATOM 697 C CA . ARG A 1 86 ? -18.672 -23.547 -14.992 1 80.69 86 ARG A CA 1
ATOM 698 C C . ARG A 1 86 ? -17.219 -23.672 -15.445 1 80.69 86 ARG A C 1
ATOM 700 O O . ARG A 1 86 ? -16.297 -23.281 -14.719 1 80.69 86 ARG A O 1
ATOM 707 N N . LEU A 1 87 ? -17.109 -24.156 -16.578 1 82.12 87 LEU A N 1
ATOM 708 C CA . LEU A 1 87 ? -15.758 -24.297 -17.109 1 82.12 87 LEU A CA 1
ATOM 709 C C . LEU A 1 87 ? -15.133 -22.938 -17.375 1 82.12 87 LEU A C 1
ATOM 711 O O . LEU A 1 87 ? -13.922 -22.766 -17.203 1 82.12 87 LEU A O 1
ATOM 715 N N . LYS A 1 88 ? -15.969 -22.031 -17.766 1 82.69 88 LYS A N 1
ATOM 716 C CA . LYS A 1 88 ? -15.484 -20.672 -17.969 1 82.69 88 LYS A CA 1
ATOM 717 C C . LYS A 1 88 ? -14.969 -20.062 -16.656 1 82.69 88 LYS A C 1
ATOM 719 O O . LYS A 1 88 ? -13.898 -19.453 -16.625 1 82.69 88 LYS A O 1
ATOM 724 N N . ILE A 1 89 ? -15.672 -20.297 -15.633 1 84.81 89 ILE A N 1
ATOM 725 C CA . ILE A 1 89 ? -15.281 -19.812 -14.312 1 84.81 89 ILE A CA 1
ATOM 726 C C . ILE A 1 89 ? -13.969 -20.484 -13.891 1 84.81 89 ILE A C 1
ATOM 728 O O . ILE A 1 89 ? -13.055 -19.812 -13.414 1 84.81 89 ILE A O 1
ATOM 732 N N . LEU A 1 90 ? -13.93 -21.688 -14.156 1 82.75 90 LEU A N 1
ATOM 733 C CA . LEU A 1 90 ? -12.75 -22.469 -13.797 1 82.75 90 LEU A CA 1
ATOM 734 C C . LEU A 1 90 ? -11.508 -21.938 -14.516 1 82.75 90 LEU A C 1
ATOM 736 O O . LEU A 1 90 ? -10.453 -21.781 -13.898 1 82.75 90 LEU A O 1
ATOM 740 N N . LEU A 1 91 ? -11.664 -21.75 -15.727 1 82 91 LEU A N 1
ATOM 741 C CA . LEU A 1 91 ? -10.539 -21.266 -16.531 1 82 91 LEU A CA 1
ATOM 742 C C . LEU A 1 91 ? -10.055 -19.906 -16.016 1 82 91 LEU A C 1
ATOM 744 O O . LEU A 1 91 ? -8.852 -19.688 -15.906 1 82 91 LEU A O 1
ATOM 748 N N . LYS A 1 92 ? -11.008 -19.141 -15.688 1 83.06 92 LYS A N 1
ATOM 749 C CA . LYS A 1 92 ? -10.672 -17.797 -15.195 1 83.06 92 LYS A CA 1
ATOM 750 C C . LYS A 1 92 ? -9.922 -17.875 -13.867 1 83.06 92 LYS A C 1
ATOM 752 O O . LYS A 1 92 ? -8.953 -17.156 -13.648 1 83.06 92 LYS A O 1
ATOM 757 N N . VAL A 1 93 ? -10.336 -18.781 -13.062 1 84.69 93 VAL A N 1
ATOM 758 C CA . VAL A 1 93 ? -9.719 -18.906 -11.75 1 84.69 93 VAL A CA 1
ATOM 759 C C . VAL A 1 93 ? -8.359 -19.594 -11.891 1 84.69 93 VAL A C 1
ATOM 761 O O . VAL A 1 93 ? -7.367 -19.141 -11.312 1 84.69 93 VAL A O 1
ATOM 764 N N . ALA A 1 94 ? -8.32 -20.594 -12.695 1 78.5 94 ALA A N 1
ATOM 765 C CA . ALA A 1 94 ? -7.109 -21.406 -12.852 1 78.5 94 ALA A CA 1
ATOM 766 C C . ALA A 1 94 ? -5.977 -20.562 -13.445 1 78.5 94 ALA A C 1
ATOM 768 O O . ALA A 1 94 ? -4.805 -20.781 -13.125 1 78.5 94 ALA A O 1
ATOM 769 N N . THR A 1 95 ? -6.297 -19.625 -14.195 1 76.56 95 THR A N 1
ATOM 770 C CA . THR A 1 95 ? -5.27 -18.859 -14.898 1 76.56 95 THR A CA 1
ATOM 771 C C . THR A 1 95 ? -4.969 -17.547 -14.164 1 76.56 95 THR A C 1
ATOM 773 O O . THR A 1 95 ? -4.23 -16.703 -14.672 1 76.56 95 THR A O 1
ATOM 776 N N . ASN A 1 96 ? -5.543 -17.469 -13.039 1 77.5 96 ASN A N 1
ATOM 777 C CA . ASN A 1 96 ? -5.246 -16.297 -12.211 1 77.5 96 ASN A CA 1
ATOM 778 C C . ASN A 1 96 ? -3.807 -16.328 -11.703 1 77.5 96 ASN A C 1
ATOM 780 O O . ASN A 1 96 ? -3.287 -17.391 -11.352 1 77.5 96 ASN A O 1
ATOM 784 N N . SER A 1 97 ? -3.127 -15.117 -11.68 1 69.69 97 SER A N 1
ATOM 785 C CA . SER A 1 97 ? -1.727 -15.039 -11.281 1 69.69 97 SER A CA 1
ATOM 786 C C . SER A 1 97 ? -1.582 -15.102 -9.758 1 69.69 97 SER A C 1
ATOM 788 O O . SER A 1 97 ? -0.547 -15.531 -9.25 1 69.69 97 SER A O 1
ATOM 790 N N . ASN A 1 98 ? -2.607 -14.609 -9.047 1 78.12 98 ASN A N 1
ATOM 791 C CA . ASN A 1 98 ? -2.586 -14.57 -7.59 1 78.12 98 ASN A CA 1
ATOM 792 C C . ASN A 1 98 ? -3.982 -14.766 -7.004 1 78.12 98 ASN A C 1
ATOM 794 O O . ASN A 1 98 ? -4.758 -13.812 -6.91 1 78.12 98 ASN A O 1
ATOM 798 N N . TYR A 1 99 ? -4.219 -15.953 -6.555 1 84.69 99 TYR A N 1
ATOM 799 C CA . TYR A 1 99 ? -5.543 -16.328 -6.062 1 84.69 99 TYR A CA 1
ATOM 800 C C . TYR A 1 99 ? -5.902 -15.523 -4.816 1 84.69 99 TYR A C 1
ATOM 802 O O . TYR A 1 99 ? -7.035 -15.055 -4.68 1 84.69 99 TYR A O 1
ATOM 810 N N . ALA A 1 100 ? -4.93 -15.312 -3.969 1 84.75 100 ALA A N 1
ATOM 811 C CA . ALA A 1 100 ? -5.164 -14.625 -2.701 1 84.75 100 ALA A CA 1
ATOM 812 C C . ALA A 1 100 ? -5.543 -13.164 -2.93 1 84.75 100 ALA A C 1
ATOM 814 O O . ALA A 1 100 ? -6.496 -12.664 -2.324 1 84.75 100 ALA A O 1
ATOM 815 N N . SER A 1 101 ? -4.852 -12.555 -3.861 1 84.81 101 SER A N 1
ATOM 816 C CA . SER A 1 101 ? -5.121 -11.148 -4.164 1 84.81 101 SER A CA 1
ATOM 817 C C . SER A 1 101 ? -6.496 -10.984 -4.805 1 84.81 101 SER A C 1
ATOM 819 O O . SER A 1 101 ? -7.246 -10.07 -4.441 1 84.81 101 SER A O 1
ATOM 821 N N . THR A 1 102 ? -6.809 -11.859 -5.684 1 89.25 102 THR A N 1
ATOM 822 C CA . THR A 1 102 ? -8.094 -11.766 -6.371 1 89.25 102 THR A CA 1
ATOM 823 C C . THR A 1 102 ? -9.242 -12.031 -5.41 1 89.25 102 THR A C 1
ATOM 825 O O . THR A 1 102 ? -10.273 -11.352 -5.457 1 89.25 102 THR A O 1
ATOM 828 N N . LEU A 1 103 ? -9.055 -13.008 -4.574 1 93 103 LEU A N 1
ATOM 829 C CA . LEU A 1 103 ? -10.055 -13.297 -3.559 1 93 103 LEU A CA 1
ATOM 830 C C . LEU A 1 103 ? -10.273 -12.102 -2.645 1 93 103 LEU A C 1
ATOM 832 O O . LEU A 1 103 ? -11.414 -11.742 -2.346 1 93 103 LEU A O 1
ATOM 836 N N . GLY A 1 104 ? -9.195 -11.5 -2.232 1 92.31 104 GLY A N 1
ATOM 837 C CA . GLY A 1 104 ? -9.281 -10.312 -1.396 1 92.31 104 GLY A CA 1
ATOM 838 C C . GLY A 1 104 ? -10.047 -9.18 -2.051 1 92.31 104 GLY A C 1
ATOM 839 O O . GLY A 1 104 ? -10.836 -8.492 -1.396 1 92.31 104 GLY A O 1
ATOM 840 N N . GLU A 1 105 ? -9.812 -9 -3.314 1 91.44 105 GLU A N 1
ATOM 841 C CA . GLU A 1 105 ? -10.523 -7.965 -4.066 1 91.44 105 GLU A CA 1
ATOM 842 C C . GLU A 1 105 ? -12.016 -8.25 -4.121 1 91.44 105 GLU A C 1
ATOM 844 O O . GLU A 1 105 ? -12.836 -7.336 -3.959 1 91.44 105 GLU A O 1
ATOM 849 N N . ASP A 1 106 ? -12.328 -9.453 -4.344 1 94.44 106 ASP A N 1
ATOM 850 C CA . ASP A 1 106 ? -13.734 -9.828 -4.418 1 94.44 106 ASP A CA 1
ATOM 851 C C . ASP A 1 106 ? -14.43 -9.656 -3.066 1 94.44 106 ASP A C 1
ATOM 853 O O . ASP A 1 106 ? -15.555 -9.164 -2.998 1 94.44 106 ASP A O 1
ATOM 857 N N . LEU A 1 107 ? -13.75 -10.07 -2.047 1 96 107 LEU A N 1
ATOM 858 C CA . LEU A 1 107 ? -14.297 -9.898 -0.704 1 96 107 LEU A CA 1
ATOM 859 C C . LEU A 1 107 ? -14.508 -8.422 -0.392 1 96 107 LEU A C 1
ATOM 861 O O . LEU A 1 107 ? -15.523 -8.047 0.197 1 96 107 LEU A O 1
ATOM 865 N N . GLY A 1 108 ? -13.578 -7.609 -0.789 1 95.44 108 GLY A N 1
ATOM 866 C CA . GLY A 1 108 ? -13.719 -6.172 -0.634 1 95.44 108 GLY A CA 1
ATOM 867 C C . GLY A 1 108 ? -14.93 -5.609 -1.353 1 95.44 108 GLY A C 1
ATOM 868 O O . GLY A 1 108 ? -15.625 -4.742 -0.821 1 95.44 108 GLY A O 1
ATOM 869 N N . ARG A 1 109 ? -15.156 -6.121 -2.5 1 95.19 109 ARG A N 1
ATOM 870 C CA . ARG A 1 109 ? -16.312 -5.66 -3.271 1 95.19 109 ARG A CA 1
ATOM 871 C C . ARG A 1 109 ? -17.609 -6.051 -2.592 1 95.19 109 ARG A C 1
ATOM 873 O O . ARG A 1 109 ? -18.562 -5.266 -2.568 1 95.19 109 ARG A O 1
ATOM 880 N N . ILE A 1 110 ? -17.641 -7.227 -2.107 1 96.38 110 ILE A N 1
ATOM 881 C CA . ILE A 1 110 ? -18.828 -7.688 -1.402 1 96.38 110 ILE A CA 1
ATOM 882 C C . ILE A 1 110 ? -19.078 -6.812 -0.177 1 96.38 110 ILE A C 1
ATOM 884 O O . ILE A 1 110 ? -20.219 -6.43 0.103 1 96.38 110 ILE A O 1
ATOM 888 N N . LEU A 1 111 ? -18.031 -6.504 0.498 1 97.38 111 LEU A N 1
ATOM 889 C CA . LEU A 1 111 ? -18.125 -5.609 1.647 1 97.38 111 LEU A CA 1
ATOM 890 C C . LEU A 1 111 ? -18.688 -4.25 1.236 1 97.38 111 LEU A C 1
ATOM 892 O O . LEU A 1 111 ? -19.625 -3.746 1.853 1 97.38 111 LEU A O 1
ATOM 896 N N . GLU A 1 112 ? -18.141 -3.699 0.231 1 97.25 112 GLU A N 1
ATOM 897 C CA . GLU A 1 112 ? -18.562 -2.393 -0.26 1 97.25 112 GLU A CA 1
ATOM 898 C C . GLU A 1 112 ? -20.031 -2.41 -0.672 1 97.25 112 GLU A C 1
ATOM 900 O O . GLU A 1 112 ? -20.781 -1.48 -0.362 1 97.25 112 GLU A O 1
ATOM 905 N N . ASP A 1 113 ? -20.422 -3.471 -1.323 1 96.75 113 ASP A N 1
ATOM 906 C CA . ASP A 1 113 ? -21.812 -3.615 -1.738 1 96.75 113 ASP A CA 1
ATOM 907 C C . ASP A 1 113 ? -22.734 -3.705 -0.528 1 96.75 113 ASP A C 1
ATOM 909 O O . ASP A 1 113 ? -23.828 -3.133 -0.533 1 96.75 113 ASP A O 1
ATOM 913 N N . SER A 1 114 ? -22.312 -4.441 0.395 1 97.69 114 SER A N 1
ATOM 914 C CA . SER A 1 114 ? -23.094 -4.57 1.615 1 97.69 114 SER A CA 1
ATOM 915 C C . SER A 1 114 ? -23.266 -3.221 2.309 1 97.69 114 SER A C 1
ATOM 917 O O . SER A 1 114 ? -24.359 -2.883 2.756 1 97.69 114 SER A O 1
ATOM 919 N N . ILE A 1 115 ? -22.203 -2.465 2.379 1 98.12 115 ILE A N 1
ATOM 920 C CA . ILE A 1 115 ? -22.234 -1.146 3.002 1 98.12 115 ILE A CA 1
ATOM 921 C C . ILE A 1 115 ? -23.156 -0.222 2.209 1 98.12 115 ILE A C 1
ATOM 923 O O . ILE A 1 115 ? -23.922 0.541 2.791 1 98.12 115 ILE A O 1
ATOM 927 N N . HIS A 1 116 ? -23.078 -0.33 0.942 1 97.88 116 HIS A N 1
ATOM 928 C CA . HIS A 1 116 ? -23.953 0.472 0.086 1 97.88 116 HIS A CA 1
ATOM 929 C C . HIS A 1 116 ? -25.422 0.209 0.388 1 97.88 116 HIS A C 1
ATOM 931 O O . HIS A 1 116 ? -26.219 1.146 0.485 1 97.88 116 HIS A O 1
ATOM 937 N N . GLU A 1 117 ? -25.719 -1.027 0.549 1 97.5 117 GLU A N 1
ATOM 938 C CA . GLU A 1 117 ? -27.109 -1.388 0.857 1 97.5 117 GLU A CA 1
ATOM 939 C C . GLU A 1 117 ? -27.531 -0.832 2.213 1 97.5 117 GLU A C 1
ATOM 941 O O . GLU A 1 117 ? -28.672 -0.38 2.375 1 97.5 117 GLU A O 1
ATOM 946 N N . ILE A 1 118 ? -26.641 -0.878 3.172 1 98.12 118 ILE A N 1
ATOM 947 C CA . ILE A 1 118 ? -26.906 -0.298 4.48 1 98.12 118 ILE A CA 1
ATOM 948 C C . ILE A 1 118 ? -27.188 1.195 4.336 1 98.12 118 ILE A C 1
ATOM 950 O O . ILE A 1 118 ? -28.156 1.712 4.914 1 98.12 118 ILE A O 1
ATOM 954 N N . LEU A 1 119 ? -26.391 1.9 3.557 1 98.12 119 LEU A N 1
ATOM 955 C CA . LEU A 1 119 ? -26.5 3.344 3.383 1 98.12 119 LEU A CA 1
ATOM 956 C C . LEU A 1 119 ? -27.797 3.709 2.66 1 98.12 119 LEU A C 1
ATOM 958 O O . LEU A 1 119 ? -28.422 4.719 2.977 1 98.12 119 LEU A O 1
ATOM 962 N N . LEU A 1 120 ? -28.188 2.85 1.719 1 97 120 LEU A N 1
ATOM 963 C CA . LEU A 1 120 ? -29.438 3.082 1.021 1 97 120 LEU A CA 1
ATOM 964 C C . LEU A 1 120 ? -30.625 2.939 1.973 1 97 120 LEU A C 1
ATOM 966 O O . LEU A 1 120 ? -31.578 3.713 1.898 1 97 120 LEU A O 1
ATOM 970 N N . GLU A 1 121 ? -30.547 1.947 2.787 1 96.81 121 GLU A N 1
ATOM 971 C CA . GLU A 1 121 ? -31.578 1.789 3.805 1 96.81 121 GLU A CA 1
ATOM 972 C C . GLU A 1 121 ? -31.656 3.02 4.703 1 96.81 121 GLU A C 1
ATOM 974 O O . GLU A 1 121 ? -32.75 3.471 5.047 1 96.81 121 GLU A O 1
ATOM 979 N N . PHE A 1 122 ? -30.531 3.539 5.098 1 97.25 122 PHE A N 1
ATOM 980 C CA . PHE A 1 122 ? -30.469 4.738 5.926 1 97.25 122 PHE A CA 1
ATOM 981 C C . PHE A 1 122 ? -31.078 5.926 5.199 1 97.25 122 PHE A C 1
ATOM 983 O O . PHE A 1 122 ? -31.844 6.699 5.793 1 97.25 122 PHE A O 1
ATOM 990 N N . SER A 1 123 ? -30.719 6.066 3.945 1 96.69 123 SER A N 1
ATOM 991 C CA . SER A 1 123 ? -31.203 7.184 3.143 1 96.69 123 SER A CA 1
ATOM 992 C C . SER A 1 123 ? -32.719 7.133 2.977 1 96.69 123 SER A C 1
ATOM 994 O O . SER A 1 123 ? -33.375 8.172 2.9 1 96.69 123 SER A O 1
ATOM 996 N N . LYS A 1 124 ? -33.312 5.977 2.93 1 95.69 124 LYS A N 1
ATOM 997 C CA . LYS A 1 124 ? -34.75 5.812 2.812 1 95.69 124 LYS A CA 1
ATOM 998 C C . LYS A 1 124 ? -35.469 6.328 4.059 1 95.69 124 LYS A C 1
ATOM 1000 O O . LYS A 1 124 ? -36.594 6.832 3.973 1 95.69 124 LYS A O 1
ATOM 1005 N N . LYS A 1 125 ? -34.75 6.254 5.102 1 94.75 125 LYS A N 1
ATOM 1006 C CA . LYS A 1 125 ? -35.344 6.672 6.375 1 94.75 125 LYS A CA 1
ATOM 1007 C C . LYS A 1 125 ? -35.188 8.172 6.586 1 94.75 125 LYS A C 1
ATOM 1009 O O . LYS A 1 125 ? -35.844 8.758 7.449 1 94.75 125 LYS A O 1
ATOM 1014 N N . HIS A 1 126 ? -34.344 8.797 5.809 1 94.69 126 HIS A N 1
ATOM 1015 C CA . HIS A 1 126 ? -34.031 10.227 5.922 1 94.69 126 HIS A CA 1
ATOM 1016 C C . HIS A 1 126 ? -34.188 10.93 4.578 1 94.69 126 HIS A C 1
ATOM 1018 O O . HIS A 1 126 ? -33.25 10.93 3.766 1 94.69 126 HIS A O 1
ATOM 1024 N N . LYS A 1 127 ? -35.219 11.586 4.301 1 90.69 127 LYS A N 1
ATOM 1025 C CA . LYS A 1 127 ? -35.594 12.109 2.998 1 90.69 127 LYS A CA 1
ATOM 1026 C C . LYS A 1 127 ? -34.562 13.086 2.461 1 90.69 127 LYS A C 1
ATOM 1028 O O . LYS A 1 127 ? -34.406 13.227 1.247 1 90.69 127 LYS A O 1
ATOM 1033 N N . ASN A 1 128 ? -33.844 13.703 3.266 1 94 128 ASN A N 1
ATOM 1034 C CA . ASN A 1 128 ? -32.906 14.719 2.812 1 94 128 ASN A CA 1
ATOM 1035 C C . ASN A 1 128 ? -31.5 14.141 2.648 1 94 128 ASN A C 1
ATOM 1037 O O . ASN A 1 128 ? -30.547 14.883 2.393 1 94 128 ASN A O 1
ATOM 1041 N N . VAL A 1 129 ? -31.422 12.805 2.805 1 96.25 129 VAL A N 1
ATOM 1042 C CA . VAL A 1 129 ? -30.125 12.156 2.744 1 96.25 129 VAL A CA 1
ATOM 1043 C C . VAL A 1 129 ? -29.969 11.438 1.404 1 96.25 129 VAL A C 1
ATOM 1045 O O . VAL A 1 129 ? -30.875 10.727 0.962 1 96.25 129 VAL A O 1
ATOM 1048 N N . LYS A 1 130 ? -28.875 11.664 0.766 1 96.56 130 LYS A N 1
ATOM 1049 C CA . LYS A 1 130 ? -28.5 10.969 -0.463 1 96.56 130 LYS A CA 1
ATOM 1050 C C . LYS A 1 130 ? -27.125 10.32 -0.332 1 96.56 130 LYS A C 1
ATOM 1052 O O . LYS A 1 130 ? -26.25 10.836 0.371 1 96.56 130 LYS A O 1
ATOM 1057 N N . VAL A 1 131 ? -27 9.227 -1.011 1 96.44 131 VAL A N 1
ATOM 1058 C CA . VAL A 1 131 ? -25.75 8.477 -0.967 1 96.44 131 VAL A CA 1
ATOM 1059 C C . VAL A 1 131 ? -25.109 8.438 -2.357 1 96.44 131 VAL A C 1
ATOM 1061 O O . VAL A 1 131 ? -25.812 8.195 -3.352 1 96.44 131 VAL A O 1
ATOM 1064 N N . SER A 1 132 ? -23.875 8.828 -2.438 1 94.81 132 SER A N 1
ATOM 1065 C CA . SER A 1 132 ? -23.094 8.672 -3.66 1 94.81 132 SER A CA 1
ATOM 1066 C C . SER A 1 132 ? -21.953 7.676 -3.471 1 94.81 132 SER A C 1
ATOM 1068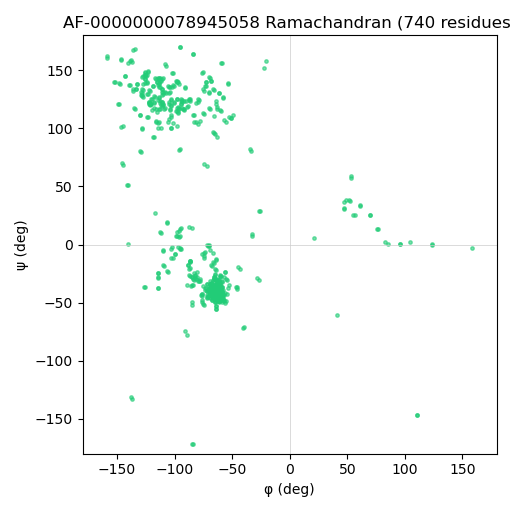 O O . SER A 1 132 ? -21.391 7.57 -2.381 1 94.81 132 SER A O 1
ATOM 1070 N N . ARG A 1 133 ? -21.766 6.922 -4.562 1 92.5 133 ARG A N 1
ATOM 1071 C CA . ARG A 1 133 ? -20.734 5.891 -4.496 1 92.5 133 ARG A CA 1
ATOM 1072 C C . ARG A 1 133 ? -19.609 6.172 -5.496 1 92.5 133 ARG A C 1
ATOM 1074 O O . ARG A 1 133 ? -19.859 6.688 -6.586 1 92.5 133 ARG A O 1
ATOM 1081 N N . GLU A 1 134 ? -18.312 5.859 -5.059 1 87.44 134 GLU A N 1
ATOM 1082 C CA . GLU A 1 134 ? -17.109 5.828 -5.891 1 87.44 134 GLU A CA 1
ATOM 1083 C C . GLU A 1 134 ? -16.938 7.145 -6.641 1 87.44 134 GLU A C 1
ATOM 1085 O O . GLU A 1 134 ? -16.766 7.148 -7.863 1 87.44 134 GLU A O 1
ATOM 1090 N N . GLU A 1 135 ? -16.844 8.219 -5.906 1 88 135 GLU A N 1
ATOM 1091 C CA . GLU A 1 135 ? -16.625 9.531 -6.5 1 88 135 GLU A CA 1
ATOM 1092 C C . GLU A 1 135 ? -15.172 9.961 -6.348 1 88 135 GLU A C 1
ATOM 1094 O O . GLU A 1 135 ? -14.508 9.602 -5.371 1 88 135 GLU A O 1
ATOM 1099 N N . LYS A 1 136 ? -14.781 10.695 -7.344 1 91.12 136 LYS A N 1
ATOM 1100 C CA . LYS A 1 136 ? -13.461 11.32 -7.289 1 91.12 136 LYS A CA 1
ATOM 1101 C C . LYS A 1 136 ? -13.562 12.773 -6.832 1 91.12 136 LYS A C 1
ATOM 1103 O O . LYS A 1 136 ? -14.305 13.562 -7.41 1 91.12 136 LYS A O 1
ATOM 1108 N N . TRP A 1 137 ? -12.812 13.109 -5.781 1 91.88 137 TRP A N 1
ATOM 1109 C CA . TRP A 1 137 ? -12.797 14.461 -5.234 1 91.88 137 TRP A CA 1
ATOM 1110 C C . TRP A 1 137 ? -11.375 15 -5.16 1 91.88 137 TRP A C 1
ATOM 1112 O O . TRP A 1 137 ? -10.422 14.242 -4.961 1 91.88 137 TRP A O 1
ATOM 1122 N N . LYS A 1 138 ? -11.289 16.188 -5.355 1 88.44 138 LYS A N 1
ATOM 1123 C CA . LYS A 1 138 ? -9.992 16.844 -5.25 1 88.44 138 LYS A CA 1
ATOM 1124 C C . LYS A 1 138 ? -9.805 17.484 -3.875 1 88.44 138 LYS A C 1
ATOM 1126 O O . LYS A 1 138 ? -10.742 18.062 -3.322 1 88.44 138 LYS A O 1
ATOM 1131 N N . ASP A 1 139 ? -8.617 17.359 -3.352 1 88.19 139 ASP A N 1
ATOM 1132 C CA . ASP A 1 139 ? -8.305 18.047 -2.105 1 88.19 139 ASP A CA 1
ATOM 1133 C C . ASP A 1 139 ? -7.871 19.484 -2.375 1 88.19 139 ASP A C 1
ATOM 1135 O O . ASP A 1 139 ? -8.055 20 -3.479 1 88.19 139 ASP A O 1
ATOM 1139 N N . ARG A 1 140 ? -7.398 20.203 -1.382 1 80.12 140 ARG A N 1
ATOM 1140 C CA . ARG A 1 140 ? -7.055 21.625 -1.487 1 80.12 140 ARG A CA 1
ATOM 1141 C C . ARG A 1 140 ? -5.895 21.828 -2.453 1 80.12 140 ARG A C 1
ATOM 1143 O O . ARG A 1 140 ? -5.781 22.891 -3.076 1 80.12 140 ARG A O 1
ATOM 1150 N N . ASP A 1 141 ? -5.125 20.781 -2.553 1 76.5 141 ASP A N 1
ATOM 1151 C CA . ASP A 1 141 ? -3.934 20.891 -3.393 1 76.5 141 ASP A CA 1
ATOM 1152 C C . ASP A 1 141 ? -4.211 20.391 -4.805 1 76.5 141 ASP A C 1
ATOM 1154 O O . ASP A 1 141 ? -3.332 20.422 -5.668 1 76.5 141 ASP A O 1
ATOM 1158 N N . GLY A 1 142 ? -5.332 19.922 -5 1 79.06 142 GLY A N 1
ATOM 1159 C CA . GLY A 1 142 ? -5.727 19.469 -6.328 1 79.06 142 GLY A CA 1
ATOM 1160 C C . GLY A 1 142 ? -5.531 17.984 -6.535 1 79.06 142 GLY A C 1
ATOM 1161 O O . GLY A 1 142 ? -5.816 17.453 -7.613 1 79.06 142 GLY A O 1
ATOM 1162 N N . ASP A 1 143 ? -5.074 17.312 -5.57 1 79.81 143 ASP A N 1
ATOM 1163 C CA . ASP A 1 143 ? -4.91 15.867 -5.68 1 79.81 143 ASP A CA 1
ATOM 1164 C C . ASP A 1 143 ? -6.262 15.156 -5.637 1 79.81 143 ASP A C 1
ATOM 1166 O O . ASP A 1 143 ? -7.141 15.523 -4.855 1 79.81 143 ASP A O 1
ATOM 1170 N N . GLU A 1 144 ? -6.348 14.203 -6.445 1 85.81 144 GLU A N 1
ATOM 1171 C CA . GLU A 1 144 ? -7.617 13.484 -6.543 1 85.81 144 GLU A CA 1
ATOM 1172 C C . GLU A 1 144 ? -7.648 12.297 -5.582 1 85.81 144 GLU A C 1
ATOM 1174 O O . GLU A 1 144 ? -6.668 11.562 -5.457 1 85.81 144 GLU A O 1
ATOM 1179 N N . HIS A 1 145 ? -8.75 12.156 -4.902 1 88.75 145 HIS A N 1
ATOM 1180 C CA . HIS A 1 145 ? -9.023 11.039 -4.012 1 88.75 145 HIS A CA 1
ATOM 1181 C C . HIS A 1 145 ? -10.297 10.305 -4.422 1 88.75 145 HIS A C 1
ATOM 1183 O O . HIS A 1 145 ? -11.352 10.922 -4.566 1 88.75 145 HIS A O 1
ATOM 1189 N N . LYS A 1 146 ? -10.18 9.039 -4.676 1 90.19 146 LYS A N 1
ATOM 1190 C CA . LYS A 1 146 ? -11.359 8.219 -4.926 1 90.19 146 LYS A CA 1
ATOM 1191 C C . LYS A 1 146 ? -11.992 7.754 -3.615 1 90.19 146 LYS A C 1
ATOM 1193 O O . LYS A 1 146 ? -11.398 6.957 -2.887 1 90.19 146 LYS A O 1
ATOM 1198 N N . LEU A 1 147 ? -13.156 8.289 -3.371 1 94.5 147 LEU A N 1
ATOM 1199 C CA . LEU A 1 147 ? -13.859 7.961 -2.135 1 94.5 147 LEU A CA 1
ATOM 1200 C C . LEU A 1 147 ? -14.906 6.879 -2.377 1 94.5 147 LEU A C 1
ATOM 1202 O O . LEU A 1 147 ? -15.586 6.891 -3.404 1 94.5 147 LEU A O 1
ATOM 1206 N N . ASP A 1 148 ? -15.023 5.941 -1.446 1 96.12 148 ASP A N 1
ATOM 1207 C CA . ASP A 1 148 ? -15.977 4.852 -1.612 1 96.12 148 ASP A CA 1
ATOM 1208 C C . ASP A 1 148 ? -17.422 5.359 -1.548 1 96.12 148 ASP A C 1
ATOM 1210 O O . ASP A 1 148 ? -18.234 5.027 -2.404 1 96.12 148 ASP A O 1
ATOM 1214 N N . PHE A 1 149 ? -17.688 6.203 -0.472 1 97.38 149 PHE A N 1
ATOM 1215 C CA . PHE A 1 149 ? -19.031 6.715 -0.311 1 97.38 149 PHE A CA 1
ATOM 1216 C C . PHE A 1 149 ? -19.016 8.148 0.196 1 97.38 149 PHE A C 1
ATOM 1218 O O . PHE A 1 149 ? -18.156 8.523 0.99 1 97.38 149 PHE A O 1
ATOM 1225 N N . ILE A 1 150 ? -19.953 8.898 -0.253 1 97.31 150 ILE A N 1
ATOM 1226 C CA . ILE A 1 150 ? -20.234 10.227 0.268 1 97.31 150 ILE A CA 1
ATOM 1227 C C . ILE A 1 150 ? -21.719 10.352 0.602 1 97.31 150 ILE A C 1
ATOM 1229 O O . ILE A 1 150 ? -22.578 9.945 -0.189 1 97.31 150 ILE A O 1
ATOM 1233 N N . ILE A 1 151 ? -21.984 10.82 1.742 1 97.5 151 ILE A N 1
ATOM 1234 C CA . ILE A 1 151 ? -23.359 11.047 2.162 1 97.5 151 ILE A CA 1
ATOM 1235 C C . ILE A 1 151 ? -23.688 12.539 2.084 1 97.5 151 ILE A C 1
ATOM 1237 O O . ILE A 1 151 ? -22.984 13.367 2.682 1 97.5 151 ILE A O 1
ATOM 1241 N N . TYR A 1 152 ? -24.688 12.797 1.406 1 96.19 152 TYR A N 1
ATOM 1242 C CA . TYR A 1 152 ? -25.156 14.172 1.248 1 96.19 152 TYR A CA 1
ATOM 1243 C C . TYR A 1 152 ? -26.406 14.414 2.078 1 96.19 152 TYR A C 1
ATOM 1245 O O . TYR A 1 152 ? -27.297 13.555 2.148 1 96.19 152 TYR A O 1
ATOM 1253 N N . VAL A 1 153 ? -26.453 15.508 2.734 1 94.62 153 VAL A N 1
ATOM 1254 C CA . VAL A 1 153 ? -27.641 16 3.428 1 94.62 153 VAL A CA 1
ATOM 1255 C C . VAL A 1 153 ? -28.016 17.375 2.885 1 94.62 153 VAL A C 1
ATOM 1257 O O . VAL A 1 153 ? -27.203 18.297 2.896 1 94.62 153 VAL A O 1
ATOM 1260 N N . ASN A 1 154 ? -29.188 17.547 2.373 1 92.56 154 ASN A N 1
ATOM 1261 C CA . ASN A 1 154 ? -29.625 18.781 1.733 1 92.56 154 ASN A CA 1
ATOM 1262 C C . ASN A 1 154 ? -28.625 19.234 0.663 1 92.56 154 ASN A C 1
ATOM 1264 O O . ASN A 1 154 ? -28.219 20.406 0.652 1 92.56 154 ASN A O 1
ATOM 1268 N N . ASN A 1 155 ? -28.062 18.25 -0.067 1 91.06 155 ASN A N 1
ATOM 1269 C CA . ASN A 1 155 ? -27.219 18.453 -1.235 1 91.06 155 ASN A CA 1
ATOM 1270 C C . ASN A 1 155 ? -25.812 18.906 -0.839 1 91.06 155 ASN A C 1
ATOM 1272 O O . ASN A 1 155 ? -25.047 19.375 -1.683 1 91.06 155 ASN A O 1
ATOM 1276 N N . LYS A 1 156 ? -25.469 18.797 0.414 1 89.75 156 LYS A N 1
ATOM 1277 C CA . LYS A 1 156 ? -24.109 19.062 0.888 1 89.75 156 LYS A CA 1
ATOM 1278 C C . LYS A 1 156 ? -23.453 17.797 1.406 1 89.75 156 LYS A C 1
ATOM 1280 O O . LYS A 1 156 ? -24.094 16.984 2.072 1 89.75 156 LYS A O 1
ATOM 1285 N N . PRO A 1 157 ? -22.234 17.641 1.08 1 94.94 157 PRO A N 1
ATOM 1286 C CA . PRO A 1 157 ? -21.547 16.484 1.644 1 94.94 157 PRO A CA 1
ATOM 1287 C C . PRO A 1 157 ? -21.391 16.562 3.158 1 94.94 157 PRO A C 1
ATOM 1289 O O . PRO A 1 157 ? -20.953 17.594 3.674 1 94.94 157 PRO A O 1
ATOM 1292 N N . VAL A 1 158 ? -21.688 15.531 3.844 1 96.25 158 VAL A N 1
ATOM 1293 C CA . VAL A 1 158 ? -21.688 15.578 5.305 1 96.25 158 VAL A CA 1
ATOM 1294 C C . VAL A 1 158 ? -20.797 14.469 5.859 1 96.25 158 VAL A C 1
ATOM 1296 O O . VAL A 1 158 ? -20.172 14.641 6.902 1 96.25 158 VAL A O 1
ATOM 1299 N N . VAL A 1 159 ? -20.828 13.352 5.188 1 98 159 VAL A N 1
ATOM 1300 C CA . VAL A 1 159 ? -20.031 12.219 5.656 1 98 159 VAL A CA 1
ATOM 1301 C C . VAL A 1 159 ? -19.266 11.602 4.492 1 98 159 VAL A C 1
ATOM 1303 O O . VAL A 1 159 ? -19.797 11.484 3.385 1 98 159 VAL A O 1
ATOM 1306 N N . VAL A 1 160 ? -18.031 11.344 4.711 1 98.12 160 VAL A N 1
ATOM 1307 C CA . VAL A 1 160 ? -17.25 10.547 3.768 1 98.12 160 VAL A CA 1
ATOM 1308 C C . VAL A 1 160 ? -16.891 9.203 4.398 1 98.12 160 VAL A C 1
ATOM 1310 O O . VAL A 1 160 ? -16.609 9.133 5.598 1 98.12 160 VAL A O 1
ATOM 1313 N N . LEU A 1 161 ? -16.938 8.148 3.604 1 97.81 161 LEU A N 1
ATOM 1314 C CA . LEU A 1 161 ? -16.734 6.801 4.113 1 97.81 161 LEU A CA 1
ATOM 1315 C C . LEU A 1 161 ? -15.75 6.035 3.227 1 97.81 161 LEU A C 1
ATOM 1317 O O . LEU A 1 161 ? -15.828 6.109 1.999 1 97.81 161 LEU A O 1
ATOM 1321 N N . GLU A 1 162 ? -14.852 5.301 3.844 1 97.25 162 GLU A N 1
ATOM 1322 C CA . GLU A 1 162 ? -13.969 4.332 3.197 1 97.25 162 GLU A CA 1
ATOM 1323 C C . GLU A 1 162 ? -14.086 2.955 3.844 1 97.25 162 GLU A C 1
ATOM 1325 O O . GLU A 1 162 ? -14.289 2.85 5.055 1 97.25 162 GLU A O 1
ATOM 1330 N N . SER A 1 163 ? -14.016 1.979 3.059 1 96.81 163 SER A N 1
ATOM 1331 C CA . SER A 1 163 ? -13.992 0.613 3.574 1 96.81 163 SER A CA 1
ATOM 1332 C C . SER A 1 163 ? -12.773 -0.15 3.078 1 96.81 163 SER A C 1
ATOM 1334 O O . SER A 1 163 ? -12.336 0.044 1.942 1 96.81 163 SER A O 1
ATOM 1336 N N . LYS A 1 164 ? -12.188 -0.926 3.955 1 94.38 164 LYS A N 1
ATOM 1337 C CA . LYS A 1 164 ? -11.023 -1.717 3.586 1 94.38 164 LYS A CA 1
ATOM 1338 C C . LYS A 1 164 ? -11.086 -3.113 4.195 1 94.38 164 LYS A C 1
ATOM 1340 O O . LYS A 1 164 ? -11.469 -3.273 5.355 1 94.38 164 LYS A O 1
ATOM 1345 N N . PHE A 1 165 ? -10.742 -4.082 3.395 1 93.88 165 PHE A N 1
ATOM 1346 C CA . PHE A 1 165 ? -10.539 -5.453 3.846 1 93.88 165 PHE A CA 1
ATOM 1347 C C . PHE A 1 165 ? -9.062 -5.812 3.84 1 93.88 165 PHE A C 1
ATOM 1349 O O . PHE A 1 165 ? -8.359 -5.562 2.857 1 93.88 165 PHE A O 1
ATOM 1356 N N . LEU A 1 166 ? -8.672 -6.387 5.031 1 90.69 166 LEU A N 1
ATOM 1357 C CA . LEU A 1 166 ? -7.273 -6.793 5.164 1 90.69 166 LEU A CA 1
ATOM 1358 C C . LEU A 1 166 ? -7.172 -8.188 5.777 1 90.69 166 LEU A C 1
ATOM 1360 O O . LEU A 1 166 ? -7.48 -8.375 6.957 1 90.69 166 LEU A O 1
ATOM 1364 N N . ARG A 1 167 ? -6.621 -9.078 4.965 1 86.88 167 ARG A N 1
ATOM 1365 C CA . ARG A 1 167 ? -6.434 -10.422 5.516 1 86.88 167 ARG A CA 1
ATOM 1366 C C . ARG A 1 167 ? -5.129 -10.508 6.297 1 86.88 167 ARG A C 1
ATOM 1368 O O . ARG A 1 167 ? -5.102 -11.047 7.406 1 86.88 167 ARG A O 1
ATOM 1375 N N . TYR A 1 168 ? -4.062 -10.062 5.578 1 77.19 168 TYR A N 1
ATOM 1376 C CA . TYR A 1 168 ? -2.73 -10.18 6.164 1 77.19 168 TYR A CA 1
ATOM 1377 C C . TYR A 1 168 ? -2.203 -8.82 6.594 1 77.19 168 TYR A C 1
ATOM 1379 O O . TYR A 1 168 ? -2.502 -7.801 5.969 1 77.19 168 TYR A O 1
ATOM 1387 N N . LYS A 1 169 ? -1.369 -8.914 7.543 1 67.69 169 LYS A N 1
ATOM 1388 C CA . LYS A 1 169 ? -0.877 -7.684 8.156 1 67.69 169 LYS A CA 1
ATOM 1389 C C . LYS A 1 169 ? 0.133 -6.984 7.25 1 67.69 169 LYS A C 1
ATOM 1391 O O . LYS A 1 169 ? 0.35 -5.777 7.371 1 67.69 169 LYS A O 1
ATOM 1396 N N . LYS A 1 170 ? 0.494 -7.832 6.223 1 64.75 170 LYS A N 1
ATOM 1397 C CA . LYS A 1 170 ? 1.48 -7.227 5.332 1 64.75 170 LYS A CA 1
ATOM 1398 C C . LYS A 1 170 ? 0.892 -6.031 4.59 1 64.75 170 LYS A C 1
ATOM 1400 O O . LYS A 1 170 ? -0.292 -6.027 4.246 1 64.75 170 LYS A O 1
ATOM 1405 N N . HIS A 1 171 ? 1.171 -4.746 4.734 1 71.12 171 HIS A N 1
ATOM 1406 C CA . HIS A 1 171 ? 0.881 -3.506 4.023 1 71.12 171 HIS A CA 1
ATOM 1407 C C . HIS A 1 171 ? -0.187 -2.693 4.746 1 71.12 171 HIS A C 1
ATOM 1409 O O . HIS A 1 171 ? -0.75 -1.754 4.18 1 71.12 171 HIS A O 1
ATOM 1415 N N . MET A 1 172 ? -0.61 -3.25 5.891 1 80.56 172 MET A N 1
ATOM 1416 C CA . MET A 1 172 ? -1.621 -2.559 6.688 1 80.56 172 MET A CA 1
ATOM 1417 C C . MET A 1 172 ? -1.278 -1.079 6.832 1 80.56 172 MET A C 1
ATOM 1419 O O . MET A 1 172 ? -2.152 -0.219 6.711 1 80.56 172 MET A O 1
ATOM 1423 N N . ARG A 1 173 ? -0.046 -0.834 6.98 1 78.12 173 ARG A N 1
ATOM 1424 C CA . ARG A 1 173 ? 0.378 0.545 7.199 1 78.12 173 ARG A CA 1
ATOM 1425 C C . ARG A 1 173 ? 0.134 1.397 5.961 1 78.12 173 ARG A C 1
ATOM 1427 O O . ARG A 1 173 ? -0.341 2.531 6.062 1 78.12 173 ARG A O 1
ATOM 1434 N N . ASP A 1 174 ? 0.41 0.82 4.824 1 80.06 174 ASP A N 1
ATOM 1435 C CA . ASP A 1 174 ? 0.189 1.545 3.574 1 80.06 174 ASP A CA 1
ATOM 1436 C C . ASP A 1 174 ? -1.296 1.825 3.357 1 80.06 174 ASP A C 1
ATOM 1438 O O . ASP A 1 174 ? -1.678 2.947 3.02 1 80.06 174 ASP A O 1
ATOM 1442 N N . LYS A 1 175 ? -2.1 0.819 3.611 1 85.56 175 LYS A N 1
ATOM 1443 C CA . LYS A 1 175 ? -3.539 0.961 3.408 1 85.56 175 LYS A CA 1
ATOM 1444 C C . LYS A 1 175 ? -4.145 1.929 4.422 1 85.56 175 LYS A C 1
ATOM 1446 O O . LYS A 1 175 ? -5.008 2.736 4.074 1 85.56 175 LYS A O 1
ATOM 1451 N N . GLY A 1 176 ? -3.689 1.826 5.637 1 88.25 176 GLY A N 1
ATOM 1452 C CA . GLY A 1 176 ? -4.148 2.75 6.66 1 88.25 176 GLY A CA 1
ATOM 1453 C C . GLY A 1 176 ? -3.787 4.195 6.367 1 88.25 176 GLY A C 1
ATOM 1454 O O . GLY A 1 176 ? -4.621 5.09 6.504 1 88.25 176 GLY A O 1
ATOM 1455 N N . SER A 1 177 ? -2.553 4.406 5.957 1 87.06 177 SER A N 1
ATOM 1456 C CA . SER A 1 177 ? -2.092 5.75 5.629 1 87.06 177 SER A CA 1
ATOM 1457 C C . SER A 1 177 ? -2.895 6.348 4.477 1 87.06 177 SER A C 1
ATOM 1459 O O . SER A 1 177 ? -3.174 7.547 4.465 1 87.06 177 SER A O 1
ATOM 1461 N N . ARG A 1 178 ? -3.279 5.488 3.582 1 88 178 ARG A N 1
ATOM 1462 C CA . ARG A 1 178 ? -4.082 5.961 2.457 1 88 178 ARG A CA 1
ATOM 1463 C C . ARG A 1 178 ? -5.453 6.438 2.926 1 88 178 ARG A C 1
ATOM 1465 O O . ARG A 1 178 ? -5.941 7.477 2.479 1 88 178 ARG A O 1
ATOM 1472 N N . VAL A 1 179 ? -6.027 5.656 3.752 1 92.44 179 VAL A N 1
ATOM 1473 C CA . VAL A 1 179 ? -7.336 6.008 4.297 1 92.44 179 VAL A CA 1
ATOM 1474 C C . VAL A 1 179 ? -7.238 7.328 5.059 1 92.44 179 VAL A C 1
ATOM 1476 O O . VAL A 1 179 ? -8.047 8.234 4.844 1 92.44 179 VAL A O 1
ATOM 1479 N N . ILE A 1 180 ? -6.215 7.43 5.859 1 92.44 180 ILE A N 1
ATOM 1480 C CA . ILE A 1 180 ? -6.016 8.625 6.68 1 92.44 180 ILE A CA 1
ATOM 1481 C C . ILE A 1 180 ? -5.789 9.836 5.781 1 92.44 180 ILE A C 1
ATOM 1483 O O . ILE A 1 180 ? -6.426 10.875 5.957 1 92.44 180 ILE A O 1
ATOM 1487 N N . ASP A 1 181 ? -4.961 9.688 4.84 1 89.44 181 ASP A N 1
ATOM 1488 C CA . ASP A 1 181 ? -4.613 10.773 3.932 1 89.44 181 ASP A CA 1
ATOM 1489 C C . ASP A 1 181 ? -5.836 11.258 3.156 1 89.44 181 ASP A C 1
ATOM 1491 O O . ASP A 1 181 ? -6.148 12.453 3.156 1 89.44 181 ASP A O 1
ATOM 1495 N N . SER A 1 182 ? -6.543 10.352 2.594 1 92.5 182 SER A N 1
ATOM 1496 C CA . SER A 1 182 ? -7.688 10.688 1.755 1 92.5 182 SER A CA 1
ATOM 1497 C C . SER A 1 182 ? -8.789 11.359 2.568 1 92.5 182 SER A C 1
ATOM 1499 O O . SER A 1 182 ? -9.273 12.43 2.197 1 92.5 182 SER A O 1
ATOM 1501 N N . LEU A 1 183 ? -9.141 10.789 3.664 1 96.31 183 LEU A N 1
ATOM 1502 C CA . LEU A 1 183 ? -10.266 11.289 4.449 1 96.31 183 LEU A CA 1
ATOM 1503 C C . LEU A 1 183 ? -9.914 12.602 5.137 1 96.31 183 LEU A C 1
ATOM 1505 O O . LEU A 1 183 ? -10.766 13.477 5.281 1 96.31 183 LEU A O 1
ATOM 1509 N N . THR A 1 184 ? -8.672 12.727 5.516 1 94.56 184 THR A N 1
ATOM 1510 C CA . THR A 1 184 ? -8.25 13.945 6.188 1 94.56 184 THR A CA 1
ATOM 1511 C C . THR A 1 184 ? -8.188 15.109 5.203 1 94.56 184 THR A C 1
ATOM 1513 O O . THR A 1 184 ? -8.742 16.188 5.461 1 94.56 184 THR A O 1
ATOM 1516 N N . GLU A 1 185 ? -7.605 14.891 4.051 1 92.38 185 GLU A N 1
ATOM 1517 C CA . GLU A 1 185 ? -7.402 15.969 3.088 1 92.38 185 GLU A CA 1
ATOM 1518 C C . GLU A 1 185 ? -8.727 16.438 2.498 1 92.38 185 GLU A C 1
ATOM 1520 O O . GLU A 1 185 ? -8.914 17.641 2.26 1 92.38 185 GLU A O 1
ATOM 1525 N N . ILE A 1 186 ? -9.633 15.562 2.332 1 94.25 186 ILE A N 1
ATOM 1526 C CA . ILE A 1 186 ? -10.93 15.93 1.775 1 94.25 186 ILE A CA 1
ATOM 1527 C C . ILE A 1 186 ? -11.727 16.734 2.803 1 94.25 186 ILE A C 1
ATOM 1529 O O . ILE A 1 186 ? -12.383 17.719 2.455 1 94.25 186 ILE A O 1
ATOM 1533 N N . ARG A 1 187 ? -11.68 16.375 4.035 1 94.75 187 ARG A N 1
ATOM 1534 C CA . ARG A 1 187 ? -12.375 17.109 5.074 1 94.75 187 ARG A CA 1
ATOM 1535 C C . ARG A 1 187 ? -11.805 18.516 5.227 1 94.75 187 ARG A C 1
ATOM 1537 O O . ARG A 1 187 ? -12.531 19.469 5.52 1 94.75 187 ARG A O 1
ATOM 1544 N N . LYS A 1 188 ? -10.531 18.641 5.043 1 92.06 188 LYS A N 1
ATOM 1545 C CA . LYS A 1 188 ? -9.906 19.953 5.125 1 92.06 188 LYS A CA 1
ATOM 1546 C C . LYS A 1 188 ? -10.445 20.891 4.051 1 92.06 188 LYS A C 1
ATOM 1548 O O . LYS A 1 188 ? -10.555 22.109 4.273 1 92.06 188 LYS A O 1
ATOM 1553 N N . ARG A 1 189 ? -10.805 20.297 2.959 1 90.81 189 ARG A N 1
ATOM 1554 C CA . ARG A 1 189 ? -11.266 21.125 1.844 1 90.81 189 ARG A CA 1
ATOM 1555 C C . ARG A 1 189 ? -12.75 21.453 1.981 1 90.81 189 ARG A C 1
ATOM 1557 O O . ARG A 1 189 ? -13.195 22.516 1.561 1 90.81 189 ARG A O 1
ATOM 1564 N N . TYR A 1 190 ? -13.469 20.484 2.523 1 90.5 190 TYR A N 1
ATOM 1565 C CA . TYR A 1 190 ? -14.922 20.625 2.568 1 90.5 190 TYR A CA 1
ATOM 1566 C C . TYR A 1 190 ? -15.422 20.641 4.008 1 90.5 190 TYR A C 1
ATOM 1568 O O . TYR A 1 190 ? -15.836 19.609 4.531 1 90.5 190 TYR A O 1
ATOM 1576 N N . PRO A 1 191 ? -15.547 21.828 4.559 1 89.44 191 PRO A N 1
ATOM 1577 C CA . PRO A 1 191 ? -15.938 21.938 5.969 1 89.44 191 PRO A CA 1
ATOM 1578 C C . PRO A 1 191 ? -17.359 21.438 6.227 1 89.44 191 PRO A C 1
ATOM 1580 O O . PRO A 1 191 ? -17.734 21.234 7.379 1 89.44 191 PRO A O 1
ATOM 1583 N N . SER A 1 192 ? -18.156 21.297 5.137 1 89.94 192 SER A N 1
ATOM 1584 C CA . SER A 1 192 ? -19.484 20.75 5.309 1 89.94 192 SER A CA 1
ATOM 1585 C C . SER A 1 192 ? -19.438 19.297 5.793 1 89.94 192 SER A C 1
ATOM 1587 O O . SER A 1 192 ? -20.406 18.797 6.359 1 89.94 192 SER A O 1
ATOM 1589 N N . ILE A 1 193 ? -18.328 18.641 5.566 1 94.31 193 ILE A N 1
ATOM 1590 C CA . ILE A 1 193 ? -18.172 17.266 5.996 1 94.31 193 ILE A CA 1
ATOM 1591 C C . ILE A 1 193 ? -17.969 17.203 7.508 1 94.31 193 ILE A C 1
ATOM 1593 O O . ILE A 1 193 ? -16.922 17.641 8.016 1 94.31 193 ILE A O 1
ATOM 1597 N N . ALA A 1 194 ? -18.922 16.672 8.117 1 95.06 194 ALA A N 1
ATOM 1598 C CA . ALA A 1 194 ? -18.922 16.656 9.578 1 95.06 194 ALA A CA 1
ATOM 1599 C C . ALA A 1 194 ? -18.125 15.469 10.117 1 95.06 194 ALA A C 1
ATOM 1601 O O . ALA A 1 194 ? -17.562 15.531 11.211 1 95.06 194 ALA A O 1
ATOM 1602 N N . MET A 1 195 ? -18.078 14.391 9.297 1 97.62 195 MET A N 1
ATOM 1603 C CA . MET A 1 195 ? -17.531 13.156 9.852 1 97.62 195 MET A CA 1
ATOM 1604 C C . MET A 1 195 ? -16.906 12.297 8.75 1 97.62 195 MET A C 1
ATOM 1606 O O . MET A 1 195 ? -17.406 12.273 7.625 1 97.62 195 MET A O 1
ATOM 1610 N N . ALA A 1 196 ? -15.812 11.719 9.062 1 98.44 196 ALA A N 1
ATOM 1611 C CA . ALA A 1 196 ? -15.227 10.656 8.242 1 98.44 196 ALA A CA 1
ATOM 1612 C C . ALA A 1 196 ? -15.305 9.312 8.961 1 98.44 196 ALA A C 1
ATOM 1614 O O . ALA A 1 196 ? -15.023 9.219 10.156 1 98.44 196 ALA A O 1
ATOM 1615 N N . ILE A 1 197 ? -15.734 8.297 8.242 1 98.62 197 ILE A N 1
ATOM 1616 C CA . ILE A 1 197 ? -15.891 6.965 8.82 1 98.62 197 ILE A CA 1
ATOM 1617 C C . ILE A 1 197 ? -15.07 5.957 8.016 1 98.62 197 ILE A C 1
ATOM 1619 O O . ILE A 1 197 ? -15.117 5.941 6.785 1 98.62 197 ILE A O 1
ATOM 1623 N N . ALA A 1 198 ? -14.281 5.191 8.672 1 98.31 198 ALA A N 1
ATOM 1624 C CA . ALA A 1 198 ? -13.578 4.066 8.062 1 98.31 198 ALA A CA 1
ATOM 1625 C C . ALA A 1 198 ? -14.141 2.736 8.562 1 98.31 198 ALA A C 1
ATOM 1627 O O . ALA A 1 198 ? -14.188 2.494 9.773 1 98.31 198 ALA A O 1
ATOM 1628 N N . ILE A 1 199 ? -14.617 1.946 7.684 1 98.31 199 ILE A N 1
ATOM 1629 C CA . ILE A 1 199 ? -15.047 0.591 8.016 1 98.31 199 ILE A CA 1
ATOM 1630 C C . ILE A 1 199 ? -13.93 -0.396 7.688 1 98.31 199 ILE A C 1
ATOM 1632 O O . ILE A 1 199 ? -13.617 -0.63 6.52 1 98.31 199 ILE A O 1
ATOM 1636 N N . LEU A 1 200 ? -13.406 -0.975 8.734 1 97.06 200 LEU A N 1
ATOM 1637 C CA . LEU A 1 200 ? -12.195 -1.77 8.633 1 97.06 200 LEU A CA 1
ATOM 1638 C C . LEU A 1 200 ? -12.461 -3.227 8.992 1 97.06 200 LEU A C 1
ATOM 1640 O O . LEU A 1 200 ? -12.766 -3.537 10.148 1 97.06 200 LEU A O 1
ATOM 1644 N N . VAL A 1 201 ? -12.258 -4.07 7.996 1 96.38 201 VAL A N 1
ATOM 1645 C CA . VAL A 1 201 ? -12.492 -5.496 8.203 1 96.38 201 VAL A CA 1
ATOM 1646 C C . VAL A 1 201 ? -11.172 -6.25 8.125 1 96.38 201 VAL A C 1
ATOM 1648 O O . VAL A 1 201 ? -10.367 -6.02 7.223 1 96.38 201 VAL A O 1
ATOM 1651 N N . GLY A 1 202 ? -10.977 -7.176 9.078 1 94.06 202 GLY A N 1
ATOM 1652 C CA . GLY A 1 202 ? -9.773 -8 9.031 1 94.06 202 GLY A CA 1
ATOM 1653 C C . GLY A 1 202 ? -8.797 -7.691 10.148 1 94.06 202 GLY A C 1
ATOM 1654 O O . GLY A 1 202 ? -9.203 -7.414 11.281 1 94.06 202 GLY A O 1
ATOM 1655 N N . ASN A 1 203 ? -7.516 -7.836 9.82 1 88.69 203 ASN A N 1
ATOM 1656 C CA . ASN A 1 203 ? -6.465 -7.746 10.828 1 88.69 203 ASN A CA 1
ATOM 1657 C C . ASN A 1 203 ? -5.859 -6.348 10.891 1 88.69 203 ASN A C 1
ATOM 1659 O O . ASN A 1 203 ? -4.746 -6.125 10.414 1 88.69 203 ASN A O 1
ATOM 1663 N N . TRP A 1 204 ? -6.5 -5.461 11.562 1 90.94 204 TRP A N 1
ATOM 1664 C CA . TRP A 1 204 ? -6.012 -4.105 11.781 1 90.94 204 TRP A CA 1
ATOM 1665 C C . TRP A 1 204 ? -5.391 -3.965 13.172 1 90.94 204 TRP A C 1
ATOM 1667 O O . TRP A 1 204 ? -5.918 -4.5 14.148 1 90.94 204 TRP A O 1
ATOM 1677 N N . THR A 1 205 ? -4.289 -3.32 13.258 1 85.81 205 THR A N 1
ATOM 1678 C CA . THR A 1 205 ? -3.574 -3.189 14.523 1 85.81 205 THR A CA 1
ATOM 1679 C C . THR A 1 205 ? -4.137 -2.033 15.344 1 85.81 205 THR A C 1
ATOM 1681 O O . THR A 1 205 ? -4.77 -1.127 14.805 1 85.81 205 THR A O 1
ATOM 1684 N N . LYS A 1 206 ? -3.762 -2.098 16.562 1 85.19 206 LYS A N 1
ATOM 1685 C CA . LYS A 1 206 ? -4.148 -1.009 17.469 1 85.19 206 LYS A CA 1
ATOM 1686 C C . LYS A 1 206 ? -3.492 0.304 17.047 1 85.19 206 LYS A C 1
ATOM 1688 O O . LYS A 1 206 ? -4.102 1.37 17.156 1 85.19 206 LYS A O 1
ATOM 1693 N N . GLY A 1 207 ? -2.283 0.198 16.578 1 82.5 207 GLY A N 1
ATOM 1694 C CA . GLY A 1 207 ? -1.578 1.386 16.125 1 82.5 207 GLY A CA 1
ATOM 1695 C C . GLY A 1 207 ? -2.264 2.08 14.969 1 82.5 207 GLY A C 1
ATOM 1696 O O . GLY A 1 207 ? -2.389 3.305 14.953 1 82.5 207 GLY A O 1
ATOM 1697 N N . SER A 1 208 ? -2.74 1.294 14.047 1 84.75 208 SER A N 1
ATOM 1698 C CA . SER A 1 208 ? -3.436 1.858 12.891 1 84.75 208 SER A CA 1
ATOM 1699 C C . SER A 1 208 ? -4.746 2.521 13.312 1 84.75 208 SER A C 1
ATOM 1701 O O . SER A 1 208 ? -5.094 3.59 12.805 1 84.75 208 SER A O 1
ATOM 1703 N N . LEU A 1 209 ? -5.434 1.906 14.188 1 91.31 209 LEU A N 1
ATOM 1704 C CA . LEU A 1 209 ? -6.695 2.457 14.68 1 91.31 209 LEU A CA 1
ATOM 1705 C C . LEU A 1 209 ? -6.457 3.748 15.453 1 91.31 209 LEU A C 1
ATOM 1707 O O . LEU A 1 209 ? -7.215 4.711 15.32 1 91.31 209 LEU A O 1
ATOM 1711 N N . LYS A 1 210 ? -5.414 3.742 16.203 1 89.38 210 LYS A N 1
ATOM 1712 C CA . LYS A 1 210 ? -5.059 4.945 16.953 1 89.38 210 LYS A CA 1
ATOM 1713 C C . LYS A 1 210 ? -4.707 6.094 16 1 89.38 210 LYS A C 1
ATOM 1715 O O . LYS A 1 210 ? -5.082 7.242 16.25 1 89.38 210 LYS A O 1
ATOM 1720 N N . ALA A 1 211 ? -3.973 5.77 15 1 88.06 211 ALA A N 1
ATOM 1721 C CA . 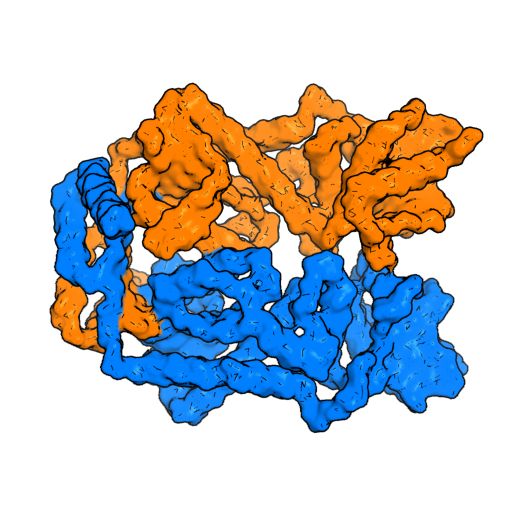ALA A 1 211 ? -3.6 6.785 14.016 1 88.06 211 ALA A CA 1
ATOM 1722 C C . ALA A 1 211 ? -4.836 7.41 13.375 1 88.06 211 ALA A C 1
ATOM 1724 O O . ALA A 1 211 ? -4.875 8.617 13.141 1 88.06 211 ALA A O 1
ATOM 1725 N N . MET A 1 212 ? -5.852 6.621 13.148 1 92.94 212 MET A N 1
ATOM 1726 C CA . MET A 1 212 ? -7.102 7.125 12.578 1 92.94 212 MET A CA 1
ATOM 1727 C C . MET A 1 212 ? -7.844 7.992 13.586 1 92.94 212 MET A C 1
ATOM 1729 O O . MET A 1 212 ? -8.359 9.055 13.234 1 92.94 212 MET A O 1
ATOM 1733 N N . ASP A 1 213 ? -7.797 7.531 14.758 1 93.25 213 ASP A N 1
ATOM 1734 C CA . ASP A 1 213 ? -8.461 8.273 15.82 1 93.25 213 ASP A CA 1
ATOM 1735 C C . ASP A 1 213 ? -7.82 9.648 16.016 1 93.25 213 ASP A C 1
ATOM 1737 O O . ASP A 1 213 ? -8.516 10.641 16.266 1 93.25 213 ASP A O 1
ATO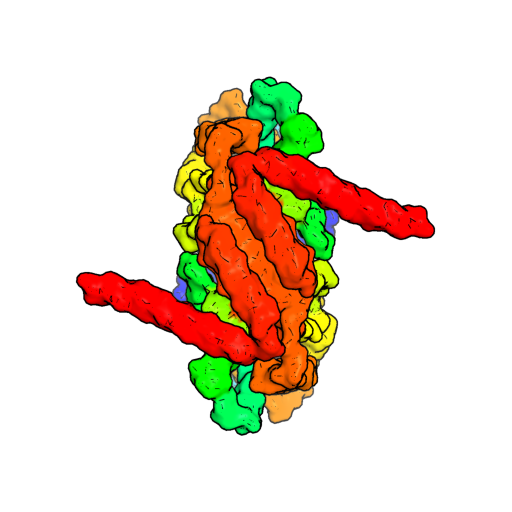M 1741 N N . HIS A 1 214 ? -6.535 9.703 15.938 1 89 214 HIS A N 1
ATOM 1742 C CA . HIS A 1 214 ? -5.812 10.961 16.078 1 89 214 HIS A CA 1
ATOM 1743 C C . HIS A 1 214 ? -6.227 11.969 15.016 1 89 214 HIS A C 1
ATOM 1745 O O . HIS A 1 214 ? -6.141 13.18 15.227 1 89 214 HIS A O 1
ATOM 1751 N N . LYS A 1 215 ? -6.672 11.438 13.883 1 91.56 215 LYS A N 1
ATOM 1752 C CA . LYS A 1 215 ? -7.141 12.305 12.805 1 91.56 215 LYS A CA 1
ATOM 1753 C C . LYS A 1 215 ? -8.664 12.438 12.828 1 91.56 215 LYS A C 1
ATOM 1755 O O . LYS A 1 215 ? -9.266 12.914 11.859 1 91.56 215 LYS A O 1
ATOM 1760 N N . LYS A 1 216 ? -9.258 11.945 13.945 1 94.88 216 LYS A N 1
ATOM 1761 C CA . LYS A 1 216 ? -10.695 12.039 14.211 1 94.88 216 LYS A CA 1
ATOM 1762 C C . LYS A 1 216 ? -11.5 11.312 13.141 1 94.88 216 LYS A C 1
ATOM 1764 O O . LYS A 1 216 ? -12.555 11.789 12.719 1 94.88 216 LYS A O 1
ATOM 1769 N N . ILE A 1 217 ? -10.977 10.281 12.625 1 97.31 217 ILE A N 1
ATOM 1770 C CA . ILE A 1 217 ? -11.711 9.359 11.773 1 97.31 217 ILE A CA 1
ATOM 1771 C C . ILE A 1 217 ? -12.391 8.281 12.625 1 97.31 217 ILE A C 1
ATOM 1773 O O . ILE A 1 217 ? -11.727 7.57 13.375 1 97.31 217 ILE A O 1
ATOM 1777 N N . LYS A 1 218 ? -13.688 8.266 12.508 1 98 218 LYS A N 1
ATOM 1778 C CA . LYS A 1 218 ? -14.422 7.23 13.227 1 98 218 LYS A CA 1
ATOM 1779 C C . LYS A 1 218 ? -14.242 5.867 12.562 1 98 218 LYS A C 1
ATOM 1781 O O . LYS A 1 218 ? -14.266 5.762 11.336 1 98 218 LYS A O 1
ATOM 1786 N N . THR A 1 219 ? -14.016 4.832 13.422 1 97.81 219 THR A N 1
ATOM 1787 C CA . THR A 1 219 ? -13.766 3.523 12.828 1 97.81 219 THR A CA 1
ATOM 1788 C C . THR A 1 219 ? -14.828 2.52 13.266 1 97.81 219 THR A C 1
ATOM 1790 O O . THR A 1 219 ? -15.281 2.541 14.414 1 97.81 219 THR A O 1
ATOM 1793 N N . ILE A 1 220 ? -15.289 1.758 12.375 1 98.06 220 ILE A N 1
ATOM 1794 C CA . ILE A 1 220 ? -16.047 0.537 12.609 1 98.06 220 ILE A CA 1
ATOM 1795 C C . ILE A 1 220 ? -15.219 -0.677 12.203 1 98.06 220 ILE A C 1
ATOM 1797 O O . ILE A 1 220 ? -14.773 -0.775 11.055 1 98.06 220 ILE A O 1
ATOM 1801 N N . THR A 1 221 ? -15.016 -1.583 13.164 1 97.25 221 THR A N 1
ATOM 1802 C CA . THR A 1 221 ? -14.141 -2.715 12.875 1 97.25 221 THR A CA 1
ATOM 1803 C C . THR A 1 221 ? -14.922 -4.027 12.914 1 97.25 221 THR A C 1
ATOM 1805 O O . THR A 1 221 ? -15.836 -4.191 13.727 1 97.25 221 THR A O 1
ATOM 1808 N N . LEU A 1 222 ? -14.633 -4.871 12.016 1 96.94 222 LEU A N 1
ATOM 1809 C CA . LEU A 1 222 ? -15.062 -6.266 12.008 1 96.94 222 LEU A CA 1
ATOM 1810 C C . LEU A 1 222 ? -13.867 -7.207 11.938 1 96.94 222 LEU A C 1
ATOM 1812 O O . LEU A 1 222 ? -13.195 -7.297 10.906 1 96.94 222 LEU A O 1
ATOM 1816 N N . PRO A 1 223 ? -13.57 -7.93 13.039 1 95.12 223 PRO A N 1
ATOM 1817 C CA . PRO A 1 223 ? -12.398 -8.812 13.055 1 95.12 223 PRO A CA 1
ATOM 1818 C C . PRO A 1 223 ? -12.461 -9.891 11.977 1 95.12 223 PRO A C 1
ATOM 1820 O O . PRO A 1 223 ? -13.547 -10.328 11.594 1 95.12 223 PRO A O 1
ATOM 1823 N N . LEU A 1 224 ? -11.289 -10.375 11.609 1 94.44 224 LEU A N 1
ATOM 1824 C CA . LEU A 1 224 ? -11.188 -11.367 10.547 1 94.44 224 LEU A CA 1
ATOM 1825 C C . LEU A 1 224 ? -11.953 -12.641 10.914 1 94.44 224 LEU A C 1
ATOM 1827 O O . LEU A 1 224 ? -12.594 -13.25 10.055 1 94.44 224 LEU A O 1
ATOM 1831 N N . GLU A 1 225 ? -11.859 -13.031 12.094 1 94 225 GLU A N 1
ATOM 1832 C CA . GLU A 1 225 ? -12.508 -14.258 12.562 1 94 225 GLU A CA 1
ATOM 1833 C C . GLU A 1 225 ? -14.016 -14.203 12.336 1 94 225 GLU A C 1
ATOM 1835 O O . GLU A 1 225 ? -14.609 -15.164 11.828 1 94 225 GLU A O 1
ATOM 1840 N N . LYS A 1 226 ? -14.609 -13.102 12.68 1 95 226 LYS A N 1
ATOM 1841 C CA . LYS A 1 226 ? -16.047 -12.938 12.516 1 95 226 LYS A CA 1
ATOM 1842 C C . LYS A 1 226 ? -16.422 -12.852 11.039 1 95 226 LYS A C 1
ATOM 1844 O O . LYS A 1 226 ? -17.438 -13.438 10.625 1 95 226 LYS A O 1
ATOM 1849 N N . PHE A 1 227 ? -15.656 -12.133 10.312 1 96.44 227 PHE A N 1
ATOM 1850 C CA . PHE A 1 227 ? -15.891 -12.008 8.875 1 96.44 227 PHE A CA 1
ATOM 1851 C C . PHE A 1 227 ? -15.742 -13.359 8.188 1 96.44 227 PHE A C 1
ATOM 1853 O O . PHE A 1 227 ? -16.547 -13.711 7.312 1 96.44 227 PHE A O 1
ATOM 1860 N N . SER A 1 228 ? -14.734 -14.164 8.641 1 95.44 228 SER A N 1
ATOM 1861 C CA . SER A 1 228 ? -14.469 -15.492 8.094 1 95.44 228 SER A CA 1
ATOM 1862 C C . SER A 1 228 ? -15.633 -16.438 8.359 1 95.44 228 SER A C 1
ATOM 1864 O O . SER A 1 228 ? -15.953 -17.297 7.523 1 95.44 228 SER A O 1
ATOM 1866 N N . GLU A 1 229 ? -16.25 -16.297 9.461 1 95.38 229 GLU A N 1
ATOM 1867 C CA . GLU A 1 229 ? -17.375 -17.156 9.844 1 95.38 229 GLU A CA 1
ATOM 1868 C C . GLU A 1 229 ? -18.531 -17.016 8.867 1 95.38 229 GLU A C 1
ATOM 1870 O O . GLU A 1 229 ? -19.234 -17.984 8.586 1 95.38 229 GLU A O 1
ATOM 1875 N N . ILE A 1 230 ? -18.734 -15.867 8.352 1 95.38 230 ILE A N 1
ATOM 1876 C CA . ILE A 1 230 ? -19.812 -15.609 7.402 1 95.38 230 ILE A CA 1
ATOM 1877 C C . ILE A 1 230 ? -19.625 -16.453 6.152 1 95.38 230 ILE A C 1
ATOM 1879 O O . ILE A 1 230 ? -20.578 -17.062 5.648 1 95.38 230 ILE A O 1
ATOM 1883 N N . PHE A 1 231 ? -18.422 -16.594 5.715 1 93.62 231 PHE A N 1
ATOM 1884 C CA . PHE A 1 231 ? -18.125 -17.297 4.473 1 93.62 231 PHE A CA 1
ATOM 1885 C C . PHE A 1 231 ? -17.969 -18.797 4.715 1 93.62 231 PHE A C 1
ATOM 1887 O O . PHE A 1 231 ? -18.203 -19.594 3.816 1 93.62 231 PHE A O 1
ATOM 1894 N N . LYS A 1 232 ? -17.578 -19.109 5.914 1 91.06 232 LYS A N 1
ATOM 1895 C CA . LYS A 1 232 ? -17.406 -20.516 6.266 1 91.06 232 LYS A CA 1
ATOM 1896 C C . LYS A 1 232 ? -18.719 -21.281 6.086 1 91.06 232 LYS A C 1
ATOM 1898 O O . LYS A 1 232 ? -18.703 -22.484 5.766 1 91.06 232 LYS A O 1
ATOM 1903 N N . LYS A 1 233 ? -19.797 -20.594 6.301 1 85.94 233 LYS A N 1
ATOM 1904 C CA . LYS A 1 233 ? -21.109 -21.188 6.09 1 85.94 233 LYS A CA 1
ATOM 1905 C C . LYS A 1 233 ? -21.25 -21.719 4.664 1 85.94 233 LYS A C 1
ATOM 1907 O O . LYS A 1 233 ? -22.031 -22.625 4.406 1 85.94 233 LYS A O 1
ATOM 1912 N N . PHE A 1 234 ? -20.484 -21.172 3.826 1 84.25 234 PHE A N 1
ATOM 1913 C CA . PHE A 1 234 ? -20.547 -21.531 2.416 1 84.25 234 PHE A CA 1
ATOM 1914 C C . PHE A 1 234 ? -19.266 -22.266 1.993 1 84.25 234 PHE A C 1
ATOM 1916 O O . PHE A 1 234 ? -18.938 -22.312 0.807 1 84.25 234 PHE A O 1
ATOM 1923 N N . LYS A 1 235 ? -18.438 -22.625 3.01 1 83.31 235 LYS A N 1
ATOM 1924 C CA . LYS A 1 235 ? -17.219 -23.406 2.846 1 83.31 235 LYS A CA 1
ATOM 1925 C C . LYS A 1 235 ? -16.141 -22.594 2.133 1 83.31 235 LYS A C 1
ATOM 1927 O O . LYS A 1 235 ? -15.367 -23.141 1.346 1 83.31 235 LYS A O 1
ATOM 1932 N N . ILE A 1 236 ? -16.219 -21.422 2.232 1 90.19 236 ILE A N 1
ATOM 1933 C CA . ILE A 1 236 ? -15.164 -20.531 1.739 1 90.19 236 ILE A CA 1
ATOM 1934 C C . ILE A 1 236 ? -14.242 -20.141 2.889 1 90.19 236 ILE A C 1
ATOM 1936 O O . ILE A 1 236 ? -14.68 -19.516 3.861 1 90.19 236 ILE A O 1
ATOM 1940 N N . GLU A 1 237 ? -13.047 -20.5 2.748 1 91.81 237 GLU A N 1
ATOM 1941 C CA . GLU A 1 237 ? -12.047 -20.172 3.764 1 91.81 237 GLU A CA 1
ATOM 1942 C C . GLU A 1 237 ? -11.305 -18.891 3.412 1 91.81 237 GLU A C 1
ATOM 1944 O O . GLU A 1 237 ? -10.703 -18.781 2.342 1 91.81 237 GLU A O 1
ATOM 1949 N N . ILE A 1 238 ? -11.375 -17.906 4.266 1 92.94 238 ILE A N 1
ATOM 1950 C CA . ILE A 1 238 ? -10.711 -16.641 3.941 1 92.94 238 ILE A CA 1
ATOM 1951 C C . ILE A 1 238 ? -9.508 -16.438 4.855 1 92.94 238 ILE A C 1
ATOM 1953 O O . ILE A 1 238 ? -8.773 -15.453 4.727 1 92.94 238 ILE A O 1
ATOM 1957 N N . ASN A 1 239 ? -9.32 -17.359 5.836 1 89.31 239 ASN A N 1
ATOM 1958 C CA . ASN A 1 239 ? -8.156 -17.344 6.723 1 89.31 239 ASN A CA 1
ATOM 1959 C C . ASN A 1 239 ? -7.266 -18.562 6.508 1 89.31 239 ASN A C 1
ATOM 1961 O O . ASN A 1 239 ? -7.637 -19.672 6.863 1 89.31 239 ASN A O 1
ATOM 1965 N N . TRP A 1 240 ? -6.156 -18.375 5.848 1 85.88 240 TRP A N 1
ATOM 1966 C CA . TRP A 1 240 ? -5.223 -19.453 5.57 1 85.88 240 TRP A CA 1
ATOM 1967 C C . TRP A 1 240 ? -3.787 -19.031 5.863 1 85.88 240 TRP A C 1
ATOM 1969 O O . TRP A 1 240 ? -3.516 -17.844 6.074 1 85.88 240 TRP A O 1
ATOM 1979 N N . ASP A 1 241 ? -2.984 -19.922 5.871 1 77.88 241 ASP A N 1
ATOM 1980 C CA . ASP A 1 241 ? -1.571 -19.641 6.109 1 77.88 241 ASP A CA 1
ATOM 1981 C C . ASP A 1 241 ? -0.914 -19.047 4.871 1 77.88 241 ASP A C 1
ATOM 1983 O O . ASP A 1 241 ? -1.301 -19.359 3.742 1 77.88 241 ASP A O 1
ATOM 1987 N N . GLU A 1 242 ? 0.071 -18.172 5.027 1 69.25 242 GLU A N 1
ATOM 1988 C CA . GLU A 1 242 ? 0.724 -17.406 3.969 1 69.25 242 GLU A CA 1
ATOM 1989 C C . GLU A 1 242 ? 1.281 -18.328 2.887 1 69.25 242 GLU A C 1
ATOM 1991 O O . GLU A 1 242 ? 1.262 -17.984 1.703 1 69.25 242 GLU A O 1
ATOM 1996 N N . LYS A 1 243 ? 1.646 -19.5 3.232 1 64.56 243 LYS A N 1
ATOM 1997 C CA . LYS A 1 243 ? 2.303 -20.375 2.27 1 64.56 243 LYS A CA 1
ATOM 1998 C C . LYS A 1 243 ? 1.299 -21.312 1.605 1 64.56 243 LYS A C 1
ATOM 2000 O O . LYS A 1 243 ? 1.638 -22.031 0.656 1 64.56 243 LYS A O 1
ATOM 2005 N N . ASP A 1 244 ? 0.072 -21.203 2.064 1 74.5 244 ASP A N 1
ATOM 2006 C CA . ASP A 1 244 ? -0.987 -22.031 1.503 1 74.5 244 ASP A CA 1
ATOM 2007 C C . ASP A 1 244 ? -1.489 -21.469 0.178 1 74.5 244 ASP A C 1
ATOM 2009 O O . ASP A 1 244 ? -2 -20.344 0.131 1 74.5 244 ASP A O 1
ATOM 2013 N N . ARG A 1 245 ? -1.434 -22.25 -0.911 1 71.56 245 ARG A N 1
ATOM 2014 C CA . ARG A 1 245 ? -1.888 -21.781 -2.219 1 71.56 245 ARG A CA 1
ATOM 2015 C C . ARG A 1 245 ? -3.172 -22.484 -2.635 1 71.56 245 ARG A C 1
ATOM 2017 O O . ARG A 1 245 ? -3.875 -22.031 -3.539 1 71.56 245 ARG A O 1
ATOM 2024 N N . VAL A 1 246 ? -3.404 -23.562 -1.987 1 75.69 246 VAL A N 1
ATOM 2025 C CA . VAL A 1 246 ? -4.547 -24.391 -2.365 1 75.69 246 VAL A CA 1
ATOM 2026 C C . VAL A 1 246 ? -5.836 -23.766 -1.83 1 75.69 246 VAL A C 1
ATOM 2028 O O . VAL A 1 246 ? -6.82 -23.625 -2.562 1 75.69 246 VAL A O 1
ATOM 2031 N N . THR A 1 247 ? -5.73 -23.344 -0.615 1 84.06 247 THR A N 1
ATOM 2032 C CA . THR A 1 247 ? -6.93 -22.828 0.035 1 84.06 247 THR A CA 1
ATOM 2033 C C . THR A 1 247 ? -7.449 -21.594 -0.697 1 84.06 247 THR A C 1
ATOM 2035 O O . THR A 1 247 ? -8.633 -21.516 -1.043 1 84.06 247 THR A O 1
ATOM 2038 N N . PRO A 1 248 ? -6.578 -20.641 -1.013 1 87.38 248 PRO A N 1
ATOM 2039 C CA . PRO A 1 248 ? -7.109 -19.469 -1.72 1 87.38 248 PRO A CA 1
ATOM 2040 C C . PRO A 1 248 ? -7.637 -19.812 -3.111 1 87.38 248 PRO A C 1
ATOM 2042 O O . PRO A 1 248 ? -8.578 -19.172 -3.59 1 87.38 248 PRO A O 1
ATOM 2045 N N . PHE A 1 249 ? -7.086 -20.766 -3.707 1 83.94 249 PHE A N 1
ATOM 2046 C CA . PHE A 1 249 ? -7.578 -21.203 -5.008 1 83.94 249 PHE A CA 1
ATOM 2047 C C . PHE A 1 249 ? -9 -21.75 -4.895 1 83.94 249 PHE A C 1
ATOM 2049 O O . PHE A 1 249 ? -9.891 -21.312 -5.625 1 83.94 249 PHE A O 1
ATOM 2056 N N . LEU A 1 250 ? -9.164 -22.656 -4.012 1 81.94 250 LEU A N 1
ATOM 2057 C CA . LEU A 1 250 ? -10.461 -23.297 -3.834 1 81.94 250 LEU A CA 1
ATOM 2058 C C . LEU A 1 250 ? -11.508 -22.281 -3.375 1 81.94 250 LEU A C 1
ATOM 2060 O O . LEU A 1 250 ? -12.641 -22.297 -3.852 1 81.94 250 LEU A O 1
ATOM 2064 N N . SER A 1 251 ? -11.109 -21.453 -2.496 1 89.44 251 SER A N 1
ATOM 2065 C CA . SER A 1 251 ? -12.016 -20.438 -1.985 1 89.44 251 SER A CA 1
ATOM 2066 C C . SER A 1 251 ? -12.438 -19.469 -3.086 1 89.44 251 SER A C 1
ATOM 2068 O O . SER A 1 251 ? -13.602 -19.078 -3.172 1 89.44 251 SER A O 1
ATOM 2070 N N . LEU A 1 252 ? -11.477 -19.109 -3.904 1 90.38 252 LEU A N 1
ATOM 2071 C CA . LEU A 1 252 ? -11.773 -18.219 -5.02 1 90.38 252 LEU A CA 1
ATOM 2072 C C . LEU A 1 252 ? -12.75 -18.875 -5.988 1 90.38 252 LEU A C 1
ATOM 2074 O O . LEU A 1 252 ? -13.68 -18.219 -6.473 1 90.38 252 LEU A O 1
ATOM 2078 N N . LEU A 1 253 ? -12.516 -20.078 -6.25 1 85.81 253 LEU A N 1
ATOM 2079 C CA . LEU A 1 253 ? -13.398 -20.812 -7.152 1 85.81 253 LEU A CA 1
ATOM 2080 C C . LEU A 1 253 ? -14.82 -20.844 -6.613 1 85.81 253 LEU A C 1
ATOM 2082 O O . LEU A 1 253 ? -15.773 -20.531 -7.336 1 85.81 253 LEU A O 1
ATOM 2086 N N . LYS A 1 254 ? -14.945 -21.156 -5.406 1 84.38 254 LYS A N 1
ATOM 2087 C CA . LYS A 1 254 ? -16.266 -21.234 -4.781 1 84.38 254 LYS A CA 1
ATOM 2088 C C . LYS A 1 254 ? -16.953 -19.859 -4.793 1 84.38 254 LYS A C 1
ATOM 2090 O O . LYS A 1 254 ? -18.141 -19.766 -5.113 1 84.38 254 LYS A O 1
ATOM 2095 N N . LEU A 1 255 ? -16.203 -18.875 -4.449 1 90.25 255 LEU A N 1
ATOM 2096 C CA . LEU A 1 255 ? -16.766 -17.531 -4.418 1 90.25 255 LEU A CA 1
ATOM 2097 C C . LEU A 1 255 ? -17.219 -17.094 -5.809 1 90.25 255 LEU A C 1
ATOM 2099 O O . LEU A 1 255 ? -18.297 -16.516 -5.973 1 90.25 255 LEU A O 1
ATOM 2103 N N . LYS A 1 256 ? -16.344 -17.391 -6.816 1 88.5 256 LYS A N 1
ATOM 2104 C CA . LYS A 1 256 ? -16.688 -17.016 -8.18 1 88.5 256 LYS A CA 1
ATOM 2105 C C . LYS A 1 256 ? -17.953 -17.75 -8.648 1 88.5 256 LYS A C 1
ATOM 2107 O O . LYS A 1 256 ? -18.75 -17.203 -9.414 1 88.5 256 LYS A O 1
ATOM 2112 N N . MET A 1 257 ? -18.109 -18.922 -8.219 1 83.44 257 MET A N 1
ATOM 2113 C CA . MET A 1 257 ? -19.312 -19.656 -8.547 1 83.44 257 MET A CA 1
ATOM 2114 C C . MET A 1 257 ? -20.547 -18.984 -7.934 1 83.44 257 MET A C 1
ATOM 2116 O O . MET A 1 257 ? -21.578 -18.875 -8.578 1 83.44 257 MET A O 1
ATOM 2120 N N . ILE A 1 258 ? -20.375 -18.516 -6.711 1 84.62 258 ILE A N 1
ATOM 2121 C CA . ILE A 1 258 ? -21.469 -17.828 -6.02 1 84.62 258 ILE A CA 1
ATOM 2122 C C . ILE A 1 258 ? -21.781 -16.516 -6.73 1 84.62 258 ILE A C 1
ATOM 2124 O O . ILE A 1 258 ? -22.938 -16.188 -6.988 1 84.62 258 ILE A O 1
ATOM 2128 N N . LEU A 1 259 ? -20.766 -15.805 -7.098 1 87.44 259 LEU A N 1
ATOM 2129 C CA . LEU A 1 259 ? -20.922 -14.492 -7.719 1 87.44 259 LEU A CA 1
ATOM 2130 C C . LEU A 1 259 ? -21.594 -14.617 -9.086 1 87.44 259 LEU A C 1
ATOM 2132 O O . LEU A 1 259 ? -22.312 -13.703 -9.516 1 87.44 259 LEU A O 1
ATOM 2136 N N . ASN A 1 260 ? -21.359 -15.703 -9.672 1 78.94 260 ASN A N 1
ATOM 2137 C CA . ASN A 1 260 ? -21.938 -15.914 -10.992 1 78.94 260 ASN A CA 1
ATOM 2138 C C . ASN A 1 260 ? -23.25 -16.688 -10.906 1 78.94 260 ASN A C 1
ATOM 2140 O O . ASN A 1 260 ? -23.781 -17.141 -11.922 1 78.94 260 ASN A O 1
ATOM 2144 N N . LYS A 1 261 ? -23.844 -16.844 -9.734 1 73.31 261 LYS A N 1
ATOM 2145 C CA . LYS A 1 261 ? -25.125 -17.484 -9.453 1 73.31 261 LYS A CA 1
ATOM 2146 C C . LYS A 1 261 ? -25.156 -18.922 -9.977 1 73.31 261 LYS A C 1
ATOM 2148 O O . LYS A 1 261 ? -26.156 -19.359 -10.547 1 73.31 261 LYS A O 1
ATOM 2153 N N . GLU A 1 262 ? -24.047 -19.438 -10.07 1 62.53 262 GLU A N 1
ATOM 2154 C CA . GLU A 1 262 ? -24 -20.844 -10.445 1 62.53 262 GLU A CA 1
ATOM 2155 C C . GLU A 1 262 ? -24.516 -21.734 -9.312 1 62.53 262 GLU A C 1
ATOM 2157 O O . GLU A 1 262 ? -24.297 -21.438 -8.141 1 62.53 262 GLU A O 1
ATOM 2162 N N . GLU A 1 263 ? -25.688 -22.5 -9.625 1 54.5 263 GLU A N 1
ATOM 2163 C CA . GLU A 1 263 ? -26.297 -23.375 -8.633 1 54.5 263 GLU A CA 1
ATOM 2164 C C . GLU A 1 263 ? -25.297 -24.406 -8.109 1 54.5 263 GLU A C 1
ATOM 2166 O O . GLU A 1 263 ? -24.531 -24.984 -8.875 1 54.5 263 GLU A O 1
ATOM 2171 N N . PHE A 1 264 ? -24.844 -24.25 -6.902 1 49.16 264 PHE A N 1
ATOM 2172 C CA . PHE A 1 264 ? -23.906 -25.125 -6.219 1 49.16 264 PHE A CA 1
ATOM 2173 C C . PHE A 1 264 ? -24.547 -26.469 -5.898 1 49.16 264 PHE A C 1
ATOM 2175 O O . PHE A 1 264 ? -23.922 -27.328 -5.273 1 49.16 264 PHE A O 1
ATOM 2182 N N . SER A 1 265 ? -25.797 -26.719 -6.129 1 42.88 265 SER A N 1
ATOM 2183 C CA . SER A 1 265 ? -26.344 -27.938 -5.559 1 42.88 265 SER A CA 1
ATOM 2184 C C . SER A 1 265 ? -25.344 -29.094 -5.672 1 42.88 265 SER A C 1
ATOM 2186 O O . SER A 1 265 ? -25.172 -29.859 -4.723 1 42.88 265 SER A O 1
ATOM 2188 N N . ASP A 1 266 ? -25.109 -29.609 -6.773 1 43.22 266 ASP A N 1
ATOM 2189 C CA . ASP A 1 266 ? -24.516 -30.922 -7.023 1 43.22 266 ASP A CA 1
ATOM 2190 C C . ASP A 1 266 ? -22.984 -30.828 -7.004 1 43.22 266 ASP A C 1
ATOM 2192 O O . ASP A 1 266 ? -22.297 -31.859 -7.035 1 43.22 266 ASP A O 1
ATOM 2196 N N . VAL A 1 267 ? -22.469 -29.969 -7.387 1 42.12 267 VAL A N 1
ATOM 2197 C CA . VAL A 1 267 ? -21.094 -29.969 -7.875 1 42.12 267 VAL A CA 1
ATOM 2198 C C . VAL A 1 267 ? -20.141 -29.641 -6.73 1 42.12 267 VAL A C 1
ATOM 2200 O O . VAL A 1 267 ? -19.094 -30.281 -6.594 1 42.12 267 VAL A O 1
ATOM 2203 N N . VAL A 1 268 ? -20.109 -28.375 -6.34 1 44.75 268 VAL A N 1
ATOM 2204 C CA . VAL A 1 268 ? -19.078 -27.984 -5.379 1 44.75 268 VAL A CA 1
ATOM 2205 C C . VAL A 1 268 ? -19.312 -28.719 -4.059 1 44.75 268 VAL A C 1
ATOM 2207 O O . VAL A 1 268 ? -20.453 -28.906 -3.633 1 44.75 268 VAL A O 1
ATOM 2210 N N . LEU A 1 269 ? -18.344 -29.484 -3.529 1 43.09 269 LEU A N 1
ATOM 2211 C CA . LEU A 1 269 ? -18.391 -30.172 -2.248 1 43.09 269 LEU A CA 1
ATOM 2212 C C . LEU A 1 269 ? -19.219 -29.375 -1.236 1 43.09 269 LEU A C 1
ATOM 2214 O O . LEU A 1 269 ? -18.766 -29.156 -0.108 1 43.09 269 LEU A O 1
ATOM 2218 N N . LEU A 1 270 ? -19.828 -28.391 -1.65 1 41.09 270 LEU A N 1
ATOM 2219 C CA . LEU A 1 270 ? -20.641 -27.844 -0.574 1 41.09 270 LEU A CA 1
ATOM 2220 C C . LEU A 1 270 ? -21.734 -28.844 -0.17 1 41.09 270 LEU A C 1
ATOM 2222 O O . LEU A 1 270 ? -22.359 -29.453 -1.029 1 41.09 270 LEU A O 1
ATOM 2226 N N . ASP A 1 271 ? -21.438 -29.531 0.753 1 41.84 271 ASP A N 1
ATOM 2227 C CA . ASP A 1 271 ? -22.562 -30.281 1.294 1 41.84 271 ASP A CA 1
ATOM 2228 C C . ASP A 1 271 ? -23.891 -29.609 0.92 1 41.84 271 ASP A C 1
ATOM 2230 O O . ASP A 1 271 ? -23.938 -28.422 0.591 1 41.84 271 ASP A O 1
ATOM 2234 N N . ASN A 1 272 ? -25.047 -30.484 0.812 1 39.78 272 ASN A N 1
ATOM 2235 C CA . ASN A 1 272 ? -26.484 -30.266 0.666 1 39.78 272 ASN A CA 1
ATOM 2236 C C . ASN A 1 272 ? -26.906 -28.906 1.23 1 39.78 272 ASN A C 1
ATOM 2238 O O . ASN A 1 272 ? -27.672 -28.844 2.193 1 39.78 272 ASN A O 1
ATOM 2242 N N . ILE A 1 273 ? -26.016 -27.969 1.192 1 39.19 273 ILE A N 1
ATOM 2243 C CA . ILE A 1 273 ? -26.688 -26.812 1.749 1 39.19 273 ILE A CA 1
ATOM 2244 C C . ILE A 1 273 ? -27.734 -26.297 0.752 1 39.19 273 ILE A C 1
ATOM 2246 O O . ILE A 1 273 ? -27.375 -25.812 -0.328 1 39.19 273 ILE A O 1
ATOM 2250 N N . SER A 1 274 ? -28.75 -27.016 0.512 1 41.47 274 SER A N 1
ATOM 2251 C CA . SER A 1 274 ? -29.922 -26.422 -0.13 1 41.47 274 SER A CA 1
ATOM 2252 C C . SER A 1 274 ? -30.109 -24.969 0.31 1 41.47 274 SER A C 1
ATOM 2254 O O . SER A 1 274 ? -30.406 -24.703 1.477 1 41.47 274 SER A O 1
ATOM 2256 N N . TYR A 1 275 ? -29.312 -24.109 -0.339 1 43.91 275 TYR A N 1
ATOM 2257 C CA . TYR A 1 275 ? -29.625 -22.734 0.057 1 43.91 275 TYR A CA 1
ATOM 2258 C C . TYR A 1 275 ? -31.031 -22.344 -0.399 1 43.91 275 TYR A C 1
ATOM 2260 O O . TYR A 1 275 ? -31.391 -22.547 -1.562 1 43.91 275 TYR A O 1
ATOM 2268 N N . THR A 1 276 ? -31.969 -2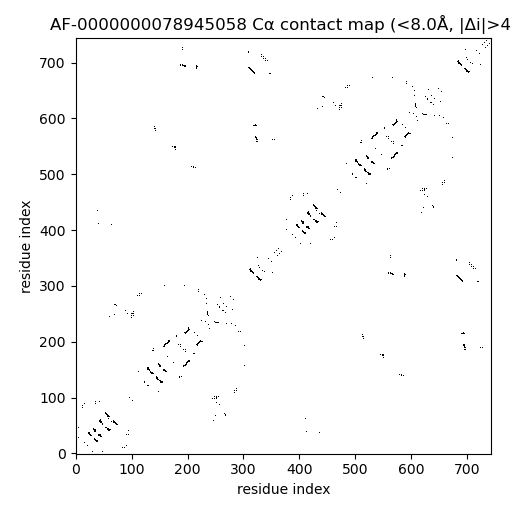2.438 0.375 1 48.59 276 THR A N 1
ATOM 2269 C CA . THR A 1 276 ? -33.281 -21.891 0.106 1 48.59 276 THR A CA 1
ATOM 2270 C C . THR A 1 276 ? -33.188 -20.5 -0.485 1 48.59 276 THR A C 1
ATOM 2272 O O . THR A 1 276 ? -34.125 -20.031 -1.152 1 48.59 276 THR A O 1
ATOM 2275 N N . SER A 1 277 ? -32.031 -19.703 -0.321 1 60.81 277 SER A N 1
ATOM 2276 C CA . SER A 1 277 ? -31.859 -18.328 -0.785 1 60.81 277 SER A CA 1
ATOM 2277 C C . SER A 1 277 ? -30.484 -18.125 -1.411 1 60.81 277 SER A C 1
ATOM 2279 O O . SER A 1 277 ? -29.594 -18.953 -1.248 1 60.81 277 SER A O 1
ATOM 2281 N N . ASP A 1 278 ? -30.344 -17.141 -2.26 1 79.38 278 ASP A N 1
ATOM 2282 C CA . ASP A 1 278 ? -29.125 -16.734 -2.959 1 79.38 278 ASP A CA 1
ATOM 2283 C C . ASP A 1 278 ? -27.969 -16.547 -1.984 1 79.38 278 ASP A C 1
ATOM 2285 O O . ASP A 1 278 ? -28.078 -15.766 -1.032 1 79.38 278 ASP A O 1
ATOM 2289 N N . PRO A 1 279 ? -26.984 -17.438 -2.006 1 86 279 PRO A N 1
ATOM 2290 C CA . PRO A 1 279 ? -25.859 -17.375 -1.072 1 86 279 PRO A CA 1
ATOM 2291 C C . PRO A 1 279 ? -25.266 -15.961 -0.948 1 86 279 PRO A C 1
ATOM 2293 O O . PRO A 1 279 ? -24.891 -15.539 0.149 1 86 279 PRO A O 1
ATOM 2296 N N . LEU A 1 280 ? -25.25 -15.305 -2.025 1 90.31 280 LEU A N 1
ATOM 2297 C CA . LEU A 1 280 ? -24.688 -13.961 -1.996 1 90.31 280 LEU A CA 1
ATOM 2298 C C . LEU A 1 280 ? -25.531 -13.023 -1.143 1 90.31 280 LEU A C 1
ATOM 2300 O O . LEU A 1 280 ? -25.016 -12.227 -0.372 1 90.31 280 LEU A O 1
ATOM 2304 N N . THR A 1 281 ? -26.797 -13.188 -1.318 1 91 281 THR A N 1
ATOM 2305 C CA . THR A 1 281 ? -27.703 -12.383 -0.524 1 91 281 THR A CA 1
ATOM 2306 C C . THR A 1 281 ? -27.562 -12.688 0.962 1 91 281 THR A C 1
ATOM 2308 O O . THR A 1 281 ? -27.562 -11.781 1.795 1 91 281 THR A O 1
ATOM 2311 N N . ASN A 1 282 ? -27.375 -13.945 1.281 1 90.69 282 ASN A N 1
ATOM 2312 C CA . ASN A 1 282 ? -27.188 -14.352 2.67 1 90.69 282 ASN A CA 1
ATOM 2313 C C . ASN A 1 282 ? -25.891 -13.805 3.244 1 90.69 282 ASN A C 1
ATOM 2315 O O . ASN A 1 282 ? -25.844 -13.352 4.391 1 90.69 282 ASN A O 1
ATOM 2319 N N . ILE A 1 283 ? -24.875 -13.836 2.447 1 94.12 283 ILE A N 1
ATOM 2320 C CA . ILE A 1 283 ? -23.578 -13.305 2.855 1 94.12 283 ILE A CA 1
ATOM 2321 C C . ILE A 1 283 ? -23.719 -11.812 3.156 1 94.12 283 ILE A C 1
ATOM 2323 O O . ILE A 1 283 ? -23.281 -11.344 4.219 1 94.12 283 ILE A O 1
ATOM 2327 N N . LYS A 1 284 ? -24.328 -11.117 2.283 1 95.25 284 LYS A N 1
ATOM 2328 C CA . LYS A 1 284 ? -24.484 -9.68 2.451 1 95.25 284 LYS A CA 1
ATOM 2329 C C . LYS A 1 284 ? -25.312 -9.352 3.682 1 95.25 284 LYS A C 1
ATOM 2331 O O . LYS A 1 284 ? -25 -8.43 4.43 1 95.25 284 LYS A O 1
ATOM 2336 N N . GLU A 1 285 ? -26.328 -10.141 3.857 1 95.44 285 GLU A N 1
ATOM 2337 C CA . GLU A 1 285 ? -27.188 -9.914 5.016 1 95.44 285 GLU A CA 1
ATOM 2338 C C . GLU A 1 285 ? -26.438 -10.125 6.32 1 95.44 285 GLU A C 1
ATOM 2340 O O . GLU A 1 285 ? -26.609 -9.367 7.277 1 95.44 285 GLU A O 1
ATOM 2345 N N . ASP A 1 286 ? -25.625 -11.102 6.348 1 96.19 286 ASP A N 1
ATOM 2346 C CA . ASP A 1 286 ? -24.844 -11.383 7.543 1 96.19 286 ASP A CA 1
ATOM 2347 C C . ASP A 1 286 ? -23.828 -10.273 7.809 1 96.19 286 ASP A C 1
ATOM 2349 O O . ASP A 1 286 ? -23.578 -9.922 8.961 1 96.19 286 ASP A O 1
ATOM 2353 N N . ILE A 1 287 ? -23.266 -9.734 6.727 1 97.5 287 ILE A N 1
ATOM 2354 C CA . ILE A 1 287 ? -22.344 -8.609 6.867 1 97.5 287 ILE A CA 1
ATOM 2355 C C . ILE A 1 287 ? -23.094 -7.387 7.387 1 97.5 287 ILE A C 1
ATOM 2357 O O . ILE A 1 287 ? -22.641 -6.719 8.32 1 97.5 287 ILE A O 1
ATOM 2361 N N . LYS A 1 288 ? -24.219 -7.129 6.832 1 97.88 288 LYS A N 1
ATOM 2362 C CA . LYS A 1 288 ? -25.031 -5.973 7.211 1 97.88 288 LYS A CA 1
ATOM 2363 C C . LYS A 1 288 ? -25.406 -6.02 8.688 1 97.88 288 LYS A C 1
ATOM 2365 O O . LYS A 1 288 ? -25.406 -4.996 9.375 1 97.88 288 LYS A O 1
ATOM 2370 N N . LYS A 1 289 ? -25.656 -7.176 9.18 1 97.06 289 LYS A N 1
ATOM 2371 C CA . LYS A 1 289 ? -26.031 -7.348 10.586 1 97.06 289 LYS A CA 1
ATOM 2372 C C . LYS A 1 289 ? -24.906 -6.887 11.516 1 97.06 289 LYS A C 1
ATOM 2374 O O . LYS A 1 289 ? -25.172 -6.395 12.609 1 97.06 289 LYS A O 1
ATOM 2379 N N . GLN A 1 290 ? -23.703 -7.039 11.086 1 97.38 290 GLN A N 1
ATOM 2380 C CA . GLN A 1 290 ? -22.547 -6.73 11.922 1 97.38 290 GLN A CA 1
ATOM 2381 C C . GLN A 1 290 ? -22.234 -5.242 11.891 1 97.38 290 GLN A C 1
ATOM 2383 O O . GLN A 1 290 ? -21.688 -4.695 12.852 1 97.38 290 GLN A O 1
ATOM 2388 N N . ILE A 1 291 ? -22.594 -4.527 10.828 1 97.94 291 ILE A N 1
ATOM 2389 C CA . ILE A 1 291 ? -22.047 -3.199 10.586 1 97.94 291 ILE A CA 1
ATOM 2390 C C . ILE A 1 291 ? -23.156 -2.154 10.695 1 97.94 291 ILE A C 1
ATOM 2392 O O . ILE A 1 291 ? -22.891 -0.994 11.016 1 97.94 291 ILE A O 1
ATOM 2396 N N . SER A 1 292 ? -24.438 -2.518 10.484 1 98.06 292 SER A N 1
ATOM 2397 C CA . SER A 1 292 ? -25.547 -1.574 10.305 1 98.06 292 SER A CA 1
ATOM 2398 C C . SER A 1 292 ? -25.734 -0.72 11.555 1 98.06 292 SER A C 1
ATOM 2400 O O . SER A 1 292 ? -25.812 0.508 11.469 1 98.06 292 SER A O 1
ATOM 2402 N N . LYS A 1 293 ? -25.781 -1.319 12.664 1 97.62 293 LYS A N 1
ATOM 2403 C CA . LYS A 1 293 ? -26.109 -0.601 13.891 1 97.62 293 LYS A CA 1
ATOM 2404 C C . LYS A 1 293 ? -25.062 0.453 14.219 1 97.62 293 LYS A C 1
ATOM 2406 O O . LYS A 1 293 ? -25.375 1.633 14.375 1 97.62 293 LYS A O 1
ATOM 2411 N N . PRO A 1 294 ? -23.828 0.013 14.312 1 98.25 294 PRO A N 1
ATOM 2412 C CA . PRO A 1 294 ? -22.812 1.043 14.602 1 98.25 294 PRO A CA 1
ATOM 2413 C C . PRO A 1 294 ? -22.75 2.121 13.523 1 98.25 294 PRO A C 1
ATOM 2415 O O . PRO A 1 294 ? -22.516 3.293 13.828 1 98.25 294 PRO A O 1
ATOM 2418 N N . LEU A 1 295 ? -22.969 1.807 12.289 1 98.5 295 LEU A N 1
ATOM 2419 C CA . LEU A 1 295 ? -22.906 2.773 11.195 1 98.5 295 LEU A CA 1
ATOM 2420 C C . LEU A 1 295 ? -24.078 3.76 11.289 1 98.5 295 LEU A C 1
ATOM 2422 O O . LEU A 1 295 ? -23.875 4.969 11.141 1 98.5 295 LEU A O 1
ATOM 2426 N N . PHE A 1 296 ? -25.281 3.283 11.602 1 98.12 296 PHE A N 1
ATOM 2427 C CA . PHE A 1 296 ? -26.453 4.148 11.742 1 98.12 296 PHE A CA 1
ATOM 2428 C C . PHE A 1 296 ? -26.266 5.133 12.883 1 98.12 296 PHE A C 1
ATOM 2430 O O . PHE A 1 296 ? -26.625 6.309 12.766 1 98.12 296 PHE A O 1
ATOM 2437 N N . LYS A 1 297 ? -25.688 4.633 13.898 1 97.44 297 LYS A N 1
ATOM 2438 C CA . LYS A 1 297 ? -25.453 5.496 15.047 1 97.44 297 LYS A CA 1
ATOM 2439 C C . LYS A 1 297 ? -24.547 6.664 14.672 1 97.44 297 LYS A C 1
ATOM 2441 O O . LYS A 1 297 ? -24.828 7.816 15.008 1 97.44 297 LYS A O 1
ATOM 2446 N N . LEU A 1 298 ? -23.469 6.371 14.008 1 97.69 298 LEU A N 1
ATOM 2447 C CA . LEU A 1 298 ? -22.516 7.406 13.594 1 97.69 298 LEU A CA 1
ATOM 2448 C C . LEU A 1 298 ? -23.156 8.367 12.602 1 97.69 298 LEU A C 1
ATOM 2450 O O . LEU A 1 298 ? -22.969 9.578 12.688 1 97.69 298 LEU A O 1
ATOM 2454 N N . LEU A 1 299 ? -23.922 7.805 11.703 1 97.81 299 LEU A N 1
ATOM 2455 C CA . LEU A 1 299 ? -24.562 8.633 10.688 1 97.81 299 LEU A CA 1
ATOM 2456 C C . LEU A 1 299 ? -25.578 9.594 11.328 1 97.81 299 LEU A C 1
ATOM 2458 O O . LEU A 1 299 ? -25.641 10.766 10.953 1 97.81 299 LEU A O 1
ATOM 2462 N N . ASP A 1 300 ? -26.297 9.109 12.25 1 96.5 300 ASP A N 1
ATOM 2463 C CA . ASP A 1 300 ? -27.25 9.961 12.969 1 96.5 300 ASP A CA 1
ATOM 2464 C C . ASP A 1 300 ? -26.531 11.102 13.68 1 96.5 300 ASP A C 1
ATOM 2466 O O . ASP A 1 300 ? -27 12.242 13.672 1 96.5 300 ASP A O 1
ATOM 2470 N N . GLU A 1 301 ? -25.438 10.781 14.258 1 95.5 301 GLU A N 1
ATOM 2471 C CA . GLU A 1 301 ? -24.641 11.797 14.938 1 95.5 301 GLU A CA 1
ATOM 2472 C C . GLU A 1 301 ? -24.125 12.836 13.945 1 95.5 301 GLU A C 1
ATOM 2474 O O . GLU A 1 301 ? -24.078 14.023 14.25 1 95.5 301 GLU A O 1
ATOM 2479 N N . ALA A 1 302 ? -23.719 12.414 12.789 1 95.44 302 ALA A N 1
ATOM 2480 C CA . ALA A 1 302 ? -23.141 13.297 11.781 1 95.44 302 ALA A CA 1
ATOM 2481 C C . ALA A 1 302 ? -24.188 14.234 11.195 1 95.44 302 ALA A C 1
ATOM 2483 O O . ALA A 1 302 ? -23.891 15.398 10.906 1 95.44 302 ALA A O 1
ATOM 2484 N N . ILE A 1 303 ? -25.391 13.75 11.016 1 93.19 303 ILE A N 1
ATOM 2485 C CA . ILE A 1 303 ? -26.438 14.523 10.352 1 93.19 303 ILE A CA 1
ATOM 2486 C C . ILE A 1 303 ? -27.094 15.484 11.352 1 93.19 303 ILE A C 1
ATOM 2488 O O . ILE A 1 303 ? -27.562 16.547 10.977 1 93.19 303 ILE A O 1
ATOM 2492 N N . ASN A 1 304 ? -27.078 15.078 12.578 1 89.69 304 ASN A N 1
ATOM 2493 C CA . ASN A 1 304 ? -27.609 15.922 13.641 1 89.69 304 ASN A CA 1
ATOM 2494 C C . ASN A 1 304 ? -26.625 16.062 14.805 1 89.69 304 ASN A C 1
ATOM 2496 O O . ASN A 1 304 ? -26.844 15.516 15.883 1 89.69 304 ASN A O 1
ATOM 2500 N N . PRO A 1 305 ? -25.672 17 14.523 1 87.94 305 PRO A N 1
ATOM 2501 C CA . PRO A 1 305 ? -24.672 17.109 15.578 1 87.94 305 PRO A CA 1
ATOM 2502 C C . PRO A 1 305 ? -25.156 17.938 16.766 1 87.94 305 PRO A C 1
ATOM 2504 O O . PRO A 1 305 ? -25.359 19.156 16.641 1 87.94 305 PRO A O 1
ATOM 2507 N N . ASP A 1 306 ? -25.531 17.375 17.875 1 80.75 306 ASP A N 1
ATOM 2508 C CA . ASP A 1 306 ? -26.094 18.062 19.031 1 80.75 306 ASP A CA 1
ATOM 2509 C C . ASP A 1 306 ? -25 18.703 19.875 1 80.75 306 ASP A C 1
ATOM 2511 O O . ASP A 1 306 ? -25.219 19.734 20.516 1 80.75 306 ASP A O 1
ATOM 2515 N N . ASN A 1 307 ? -23.859 18.281 19.938 1 85.94 307 ASN A N 1
ATOM 2516 C CA . ASN A 1 307 ? -22.828 18.766 20.859 1 85.94 307 ASN A CA 1
ATOM 2517 C C . ASN A 1 307 ? -21.469 18.844 20.172 1 85.94 307 ASN A C 1
ATOM 2519 O O . ASN A 1 307 ? -20.469 18.391 20.734 1 85.94 307 ASN A O 1
ATOM 2523 N N . GLU A 1 308 ? -21.578 19.531 19.031 1 90.69 308 GLU A N 1
ATOM 2524 C CA . GLU A 1 308 ? -20.297 19.672 18.328 1 90.69 308 GLU A CA 1
ATOM 2525 C C . GLU A 1 308 ? -19.453 20.781 18.938 1 90.69 308 GLU A C 1
ATOM 2527 O O . GLU A 1 308 ? -19.938 21.906 19.125 1 90.69 308 GLU A O 1
ATOM 2532 N N . LYS A 1 309 ? -18.234 20.484 19.328 1 90.12 309 LYS A N 1
ATOM 2533 C CA . LYS A 1 309 ? -17.312 21.438 19.938 1 90.12 309 LYS A CA 1
ATOM 2534 C C . LYS A 1 309 ? -15.898 21.25 19.391 1 90.12 309 LYS A C 1
ATOM 2536 O O . LYS A 1 309 ? -15.562 20.188 18.891 1 90.12 309 LYS A O 1
ATOM 2541 N N . ILE A 1 310 ? -15.133 22.312 19.516 1 90.56 310 ILE A N 1
ATOM 2542 C CA . ILE A 1 310 ? -13.734 22.234 19.125 1 90.56 310 ILE A CA 1
ATOM 2543 C C . ILE A 1 310 ? -12.961 21.359 20.094 1 90.56 310 ILE A C 1
ATOM 2545 O O . ILE A 1 310 ? -13.086 21.516 21.312 1 90.56 310 ILE A O 1
ATOM 2549 N N . GLU A 1 311 ? -12.242 20.484 19.578 1 91.75 311 GLU A N 1
ATOM 2550 C CA . GLU A 1 311 ? -11.531 19.547 20.422 1 91.75 311 GLU A CA 1
ATOM 2551 C C . GLU A 1 311 ? -10.016 19.734 20.312 1 91.75 311 GLU A C 1
ATOM 2553 O O . GLU A 1 311 ? -9.289 19.5 21.281 1 91.75 311 GLU A O 1
ATOM 2558 N N . LYS A 1 312 ? -9.602 20.031 19.109 1 91.94 312 LYS A N 1
ATOM 2559 C CA . LYS A 1 312 ? -8.164 20.047 18.859 1 91.94 312 LYS A CA 1
ATOM 2560 C C . LYS A 1 312 ? -7.805 21.094 17.812 1 91.94 312 LYS A C 1
ATOM 2562 O O . LYS A 1 312 ? -8.539 21.297 16.844 1 91.94 312 LYS A O 1
ATOM 2567 N N . ILE A 1 313 ? -6.68 21.828 18.062 1 92.06 313 ILE A N 1
ATOM 2568 C CA . ILE A 1 313 ? -6.129 22.797 17.125 1 92.06 313 ILE A CA 1
ATOM 2569 C C . ILE A 1 313 ? -4.699 22.422 16.766 1 92.06 313 ILE A C 1
ATOM 2571 O O . ILE A 1 313 ? -3.852 22.25 17.641 1 92.06 313 ILE A O 1
ATOM 2575 N N . ASN A 1 314 ? -4.5 22.203 15.484 1 93.75 314 ASN A N 1
ATOM 2576 C CA . ASN A 1 314 ? -3.162 21.922 14.977 1 93.75 314 ASN A CA 1
ATOM 2577 C C . ASN A 1 314 ? -2.631 23.078 14.133 1 93.75 314 ASN A C 1
ATOM 2579 O O . ASN A 1 314 ? -3.322 23.578 13.242 1 93.75 314 ASN A O 1
ATOM 2583 N N . ILE A 1 315 ? -1.426 23.5 14.453 1 93.69 315 ILE A N 1
ATOM 2584 C CA . ILE A 1 315 ? -0.751 24.531 13.656 1 93.69 315 ILE A CA 1
ATOM 2585 C C . ILE A 1 315 ? 0.584 23.984 13.156 1 93.69 315 ILE A C 1
ATOM 2587 O O . ILE A 1 315 ? 1.418 23.531 13.945 1 93.69 315 ILE A O 1
ATOM 2591 N N . ASP A 1 316 ? 0.731 23.969 11.891 1 93.62 316 ASP A N 1
ATOM 2592 C CA . ASP A 1 316 ? 1.991 23.562 11.266 1 93.62 316 ASP A CA 1
ATOM 2593 C C . ASP A 1 316 ? 2.588 24.719 10.461 1 93.62 316 ASP A C 1
ATOM 2595 O O . ASP A 1 316 ? 1.933 25.266 9.57 1 93.62 316 ASP A O 1
ATOM 2599 N N . ILE A 1 317 ? 3.764 25.078 10.812 1 92.88 317 ILE A N 1
ATOM 2600 C CA . ILE A 1 317 ? 4.508 26.094 10.086 1 92.88 317 ILE A CA 1
ATOM 2601 C C . ILE A 1 317 ? 5.605 25.438 9.25 1 92.88 317 ILE A C 1
ATOM 2603 O O . ILE A 1 317 ? 6.473 24.75 9.789 1 92.88 317 ILE A O 1
ATOM 2607 N N . TYR A 1 318 ? 5.523 25.672 7.973 1 93.69 318 TYR A N 1
ATOM 2608 C CA . TYR A 1 318 ? 6.504 25.109 7.055 1 93.69 318 TYR A CA 1
ATOM 2609 C C . TYR A 1 318 ? 7.523 26.156 6.629 1 93.69 318 TYR A C 1
ATOM 2611 O O . TYR A 1 318 ? 7.16 27.297 6.32 1 93.69 318 TYR A O 1
ATOM 2619 N N . THR A 1 319 ? 8.781 25.75 6.645 1 93.19 319 THR A N 1
ATOM 2620 C CA . THR A 1 319 ? 9.805 26.609 6.066 1 93.19 319 THR A CA 1
ATOM 2621 C C . THR A 1 319 ? 10.094 26.203 4.621 1 93.19 319 THR A C 1
ATOM 2623 O O . THR A 1 319 ? 9.648 25.156 4.16 1 93.19 319 THR A O 1
ATOM 2626 N N . ASN A 1 320 ? 10.867 27.047 3.918 1 92 320 ASN A N 1
ATOM 2627 C CA . ASN A 1 320 ? 11.172 26.828 2.51 1 92 320 ASN A CA 1
ATOM 2628 C C . ASN A 1 320 ? 12.07 25.609 2.316 1 92 320 ASN A C 1
ATOM 2630 O O . ASN A 1 320 ? 12.07 25 1.248 1 92 320 ASN A O 1
ATOM 2634 N N . ILE A 1 321 ? 12.703 25.156 3.33 1 92.88 321 ILE A N 1
ATOM 2635 C CA . ILE A 1 321 ? 13.633 24.047 3.135 1 92.88 321 ILE A CA 1
ATOM 2636 C C . ILE A 1 321 ? 12.992 22.75 3.623 1 92.88 321 ILE A C 1
ATOM 2638 O O . ILE A 1 321 ? 13.539 21.672 3.414 1 92.88 321 ILE A O 1
ATOM 2642 N N . GLY A 1 322 ? 11.867 22.875 4.324 1 93.69 322 GLY A N 1
ATOM 2643 C CA . GLY A 1 322 ? 11.141 21.656 4.598 1 93.69 322 GLY A CA 1
ATOM 2644 C C . GLY A 1 322 ? 10.906 21.422 6.078 1 93.69 322 GLY A C 1
ATOM 2645 O O . GLY A 1 322 ? 10.234 20.453 6.461 1 93.69 322 GLY A O 1
ATOM 2646 N N . ARG A 1 323 ? 11.367 22.297 6.918 1 93 323 ARG A N 1
ATOM 2647 C CA . ARG A 1 323 ? 11.172 22.188 8.359 1 93 323 ARG A CA 1
ATOM 2648 C C . ARG A 1 323 ? 9.711 22.406 8.734 1 93 323 ARG A C 1
ATOM 2650 O O . ARG A 1 323 ? 9.016 23.203 8.086 1 93 323 ARG A O 1
ATOM 2657 N N . ILE A 1 324 ? 9.289 21.641 9.742 1 93.44 324 ILE A N 1
ATOM 2658 C CA . ILE A 1 324 ? 7.941 21.844 10.266 1 93.44 324 ILE A CA 1
ATOM 2659 C C . ILE A 1 324 ? 8.008 22.188 11.75 1 93.44 324 ILE A C 1
ATOM 2661 O O . ILE A 1 324 ? 8.609 21.453 12.539 1 93.44 324 ILE A O 1
ATOM 2665 N N . ILE A 1 325 ? 7.516 23.281 12.102 1 90.88 325 ILE A N 1
ATOM 2666 C CA . ILE A 1 325 ? 7.289 23.656 13.492 1 90.88 325 ILE A CA 1
ATOM 2667 C C . ILE A 1 325 ? 5.805 23.531 13.828 1 90.88 325 ILE A C 1
ATOM 2669 O O . ILE A 1 325 ? 4.969 24.234 13.266 1 90.88 325 ILE A O 1
ATOM 2673 N N . SER A 1 326 ? 5.562 22.625 14.734 1 91.88 326 SER A N 1
ATOM 2674 C CA . SER A 1 326 ? 4.164 22.234 14.898 1 91.88 326 SER A CA 1
ATOM 2675 C C . SER A 1 326 ? 3.709 22.406 16.344 1 91.88 326 SER A C 1
ATOM 2677 O O . SER A 1 326 ? 4.508 22.266 17.281 1 91.88 326 SER A O 1
ATOM 2679 N N . LEU A 1 327 ? 2.445 22.797 16.531 1 90.69 327 LEU A N 1
ATOM 2680 C CA . LEU A 1 327 ? 1.769 22.859 17.812 1 90.69 327 LEU A CA 1
ATOM 2681 C C . LEU A 1 327 ? 0.445 22.094 17.766 1 90.69 327 LEU A C 1
ATOM 2683 O O . LEU A 1 327 ? -0.333 22.25 16.828 1 90.69 327 LEU A O 1
ATOM 2687 N N . ASP A 1 328 ? 0.259 21.219 18.656 1 90.31 328 ASP A N 1
ATOM 2688 C CA . ASP A 1 328 ? -1.016 20.547 18.906 1 90.31 328 ASP A CA 1
ATOM 2689 C C . ASP A 1 328 ? -1.57 20.938 20.281 1 90.31 328 ASP A C 1
ATOM 2691 O O . ASP A 1 328 ? -0.929 20.719 21.297 1 90.31 328 ASP A O 1
ATOM 2695 N N . THR A 1 329 ? -2.738 21.609 20.281 1 91.44 329 THR A N 1
ATOM 2696 C CA . THR A 1 329 ? -3.277 22.109 21.547 1 91.44 329 THR A CA 1
ATOM 2697 C C . THR A 1 329 ? -4.805 22.078 21.531 1 91.44 329 THR A C 1
ATOM 2699 O O . THR A 1 329 ? -5.418 21.906 20.469 1 91.44 329 THR A O 1
ATOM 2702 N N . GLN A 1 330 ? -5.371 22.078 22.641 1 90.31 330 GLN A N 1
ATOM 2703 C CA . GLN A 1 330 ? -6.816 22.203 22.781 1 90.31 330 GLN A CA 1
ATOM 2704 C C . GLN A 1 330 ? -7.207 23.625 23.203 1 90.31 330 GLN A C 1
ATOM 2706 O O . GLN A 1 330 ? -8.391 23.938 23.312 1 90.31 330 GLN A O 1
ATOM 2711 N N . ASN A 1 331 ? -6.188 24.438 23.406 1 88.69 331 ASN A N 1
ATOM 2712 C CA . ASN A 1 331 ? -6.383 25.781 23.938 1 88.69 331 ASN A CA 1
ATOM 2713 C C . ASN A 1 331 ? -6.121 26.844 22.875 1 88.69 331 ASN A C 1
ATOM 2715 O O . ASN A 1 331 ? -4.984 27.016 22.438 1 88.69 331 ASN A O 1
ATOM 2719 N N . ILE A 1 332 ? -7.172 27.562 22.578 1 87.56 332 ILE A N 1
ATOM 2720 C CA . ILE A 1 332 ? -7.102 28.562 21.531 1 87.56 332 ILE A CA 1
ATOM 2721 C C . ILE A 1 332 ? -6.086 29.641 21.922 1 87.56 332 ILE A C 1
ATOM 2723 O O . ILE A 1 332 ? -5.395 30.188 21.062 1 87.56 332 ILE A O 1
ATOM 2727 N N . ASN A 1 333 ? -6.008 29.922 23.188 1 88.31 333 ASN A N 1
ATOM 2728 C CA . ASN A 1 333 ? -5.055 30.938 23.641 1 88.31 333 ASN A CA 1
ATOM 2729 C C . ASN A 1 333 ? -3.613 30.484 23.422 1 88.31 333 ASN A C 1
ATOM 2731 O O . ASN A 1 333 ? -2.752 31.281 23.062 1 88.31 333 ASN A O 1
ATOM 2735 N N . GLU A 1 334 ? -3.41 29.25 23.688 1 90.12 334 GLU A N 1
ATOM 2736 C CA . GLU A 1 334 ? -2.088 28.703 23.406 1 90.12 334 GLU A CA 1
ATOM 2737 C C . GLU A 1 334 ? -1.752 28.797 21.922 1 90.12 334 GLU A C 1
ATOM 2739 O O . GLU A 1 334 ? -0.611 29.094 21.562 1 90.12 334 GLU A O 1
ATOM 2744 N N . ALA A 1 335 ? -2.713 28.531 21.156 1 91.19 335 ALA A N 1
ATOM 2745 C CA . ALA A 1 335 ? -2.535 28.625 19.703 1 91.19 335 ALA A CA 1
ATOM 2746 C C . ALA A 1 335 ? -2.172 30.047 19.281 1 91.19 335 ALA A C 1
ATOM 2748 O O . ALA A 1 335 ? -1.261 30.25 18.484 1 91.19 335 ALA A O 1
ATOM 2749 N N . ARG A 1 336 ? -2.814 31 19.859 1 88.62 336 ARG A N 1
ATOM 2750 C CA . ARG A 1 336 ? -2.551 32.406 19.547 1 88.62 336 ARG A CA 1
ATOM 2751 C C . ARG A 1 336 ? -1.148 32.812 20 1 88.62 336 ARG A C 1
ATOM 2753 O O . ARG A 1 336 ? -0.424 33.469 19.25 1 88.62 336 ARG A O 1
ATOM 2760 N N . MET A 1 337 ? -0.827 32.344 21.172 1 87.38 337 MET A N 1
ATOM 2761 C CA . MET A 1 337 ? 0.499 32.656 21.703 1 87.38 337 MET A CA 1
ATOM 2762 C C . MET A 1 337 ? 1.59 32.062 20.812 1 87.38 337 MET A C 1
ATOM 2764 O O . MET A 1 337 ? 2.631 32.688 20.609 1 87.38 337 MET A O 1
ATOM 2768 N N . PHE A 1 338 ? 1.322 30.938 20.359 1 89.62 338 PHE A N 1
ATOM 2769 C CA . PHE A 1 338 ? 2.258 30.25 19.469 1 89.62 338 PHE A CA 1
ATOM 2770 C C . PHE A 1 338 ? 2.479 31.078 18.203 1 89.62 338 PHE A C 1
ATOM 2772 O O . PHE A 1 338 ? 3.619 31.281 17.781 1 89.62 338 PHE A O 1
ATOM 2779 N N . LEU A 1 339 ? 1.442 31.562 17.656 1 89.25 339 LEU A N 1
ATOM 2780 C CA . LEU A 1 339 ? 1.544 32.375 16.453 1 89.25 339 LEU A CA 1
ATOM 2781 C C . LEU A 1 339 ? 2.244 33.688 16.734 1 89.25 339 LEU A C 1
ATOM 2783 O O . LEU A 1 339 ? 3.01 34.188 15.906 1 89.25 339 LEU A O 1
ATOM 2787 N N . ASP A 1 340 ? 2.006 34.188 17.859 1 85.94 340 ASP A N 1
ATOM 2788 C CA . ASP A 1 340 ? 2.668 35.438 18.266 1 85.94 340 ASP A CA 1
ATOM 2789 C C . ASP A 1 340 ? 4.176 35.219 18.391 1 85.94 340 ASP A C 1
ATOM 2791 O O . ASP A 1 340 ? 4.957 36.094 17.984 1 85.94 340 ASP A O 1
ATOM 2795 N N . CYS A 1 341 ? 4.484 34.125 18.938 1 83.19 341 CYS A N 1
ATOM 2796 C CA . CYS A 1 341 ? 5.898 33.781 19.078 1 83.19 341 CYS A CA 1
ATOM 2797 C C . CYS A 1 341 ? 6.57 33.688 17.719 1 83.19 341 CYS A C 1
ATOM 2799 O O . CYS A 1 341 ? 7.703 34.156 17.547 1 83.19 341 CYS A O 1
ATOM 2801 N N . ILE A 1 342 ? 5.875 33.156 16.844 1 83.44 342 ILE A N 1
ATOM 2802 C CA . ILE A 1 342 ? 6.41 32.969 15.492 1 83.44 342 ILE A CA 1
ATOM 2803 C C . ILE A 1 342 ? 6.531 34.312 14.797 1 83.44 342 ILE A C 1
ATOM 2805 O O . ILE A 1 342 ? 7.527 34.594 14.125 1 83.44 342 ILE A O 1
ATOM 2809 N N . ALA A 1 343 ? 5.566 35.125 14.93 1 82 343 ALA A N 1
ATOM 2810 C CA . ALA A 1 343 ? 5.551 36.438 14.305 1 82 343 ALA A CA 1
ATOM 2811 C C . ALA A 1 343 ? 6.707 37.312 14.805 1 82 343 ALA A C 1
ATOM 2813 O O . ALA A 1 343 ? 7.262 38.125 14.062 1 82 343 ALA A O 1
ATOM 2814 N N . ASP A 1 344 ? 7.035 37.062 15.961 1 77.62 344 ASP A N 1
ATOM 2815 C CA . ASP A 1 344 ? 8.039 37.906 16.609 1 77.62 344 ASP A CA 1
ATOM 2816 C C . ASP A 1 344 ? 9.453 37.406 16.312 1 77.62 344 ASP A C 1
ATOM 2818 O O . ASP A 1 344 ? 10.438 38.062 16.641 1 77.62 344 ASP A O 1
ATOM 2822 N N . THR A 1 345 ? 9.422 36.219 15.836 1 74.25 345 THR A N 1
ATOM 2823 C CA . THR A 1 345 ? 10.742 35.625 15.641 1 74.25 345 THR A CA 1
ATOM 2824 C C . THR A 1 345 ? 11.289 36 14.266 1 74.25 345 THR A C 1
ATOM 2826 O O . THR A 1 345 ? 10.586 35.875 13.258 1 74.25 345 THR A O 1
ATOM 2829 N N . LYS A 1 346 ? 12.422 36.562 14.32 1 66.31 346 LYS A N 1
ATOM 2830 C CA . LYS A 1 346 ? 13.07 37.031 13.094 1 66.31 346 LYS A CA 1
ATOM 2831 C C . LYS A 1 346 ? 13.836 35.906 12.414 1 66.31 346 LYS A C 1
ATOM 2833 O O . LYS A 1 346 ? 13.992 35.906 11.195 1 66.31 346 LYS A O 1
ATOM 2838 N N . ASN A 1 347 ? 14.266 35.031 13.297 1 76.69 347 ASN A N 1
ATOM 2839 C CA . ASN A 1 347 ? 15.086 33.969 12.781 1 76.69 347 ASN A CA 1
ATOM 2840 C C . ASN A 1 347 ? 14.555 32.594 13.219 1 76.69 347 ASN A C 1
ATOM 2842 O O . ASN A 1 347 ? 14.203 32.406 14.391 1 76.69 347 ASN A O 1
ATOM 2846 N N . ILE A 1 348 ? 14.484 31.688 12.219 1 78 348 ILE A N 1
ATOM 2847 C CA . ILE A 1 348 ? 13.914 30.359 12.453 1 78 348 ILE A CA 1
ATOM 2848 C C . ILE A 1 348 ? 14.766 29.594 13.469 1 78 348 ILE A C 1
ATOM 2850 O O . ILE A 1 348 ? 14.234 28.859 14.305 1 78 348 ILE A O 1
ATOM 2854 N N . SER A 1 349 ? 16.047 29.828 13.344 1 73.62 349 SER A N 1
ATOM 2855 C CA . SER A 1 349 ? 16.953 29.141 14.258 1 73.62 349 SER A CA 1
ATOM 2856 C C . SER A 1 349 ? 16.625 29.469 15.711 1 73.62 349 SER A C 1
ATOM 2858 O O . SER A 1 349 ? 16.641 28.594 16.578 1 73.62 349 SER A O 1
ATOM 2860 N N . SER A 1 350 ? 16.359 30.703 15.922 1 73.19 350 SER A N 1
ATOM 2861 C CA . SER A 1 350 ? 16.016 31.141 17.266 1 73.19 350 SER A CA 1
ATOM 2862 C C . SER A 1 350 ? 14.703 30.531 17.734 1 73.19 350 SER A C 1
ATOM 2864 O O . SER A 1 350 ? 14.555 30.203 18.906 1 73.19 350 SER A O 1
ATOM 2866 N N . LEU A 1 351 ? 13.852 30.406 16.797 1 75.94 351 LEU A N 1
ATOM 2867 C CA . LEU A 1 351 ? 12.555 29.812 17.109 1 75.94 351 LEU A CA 1
ATOM 2868 C C . LEU A 1 351 ? 12.719 28.344 17.516 1 75.94 351 LEU A C 1
ATOM 2870 O O . LEU A 1 351 ? 12.117 27.906 18.484 1 75.94 351 LEU A O 1
ATOM 2874 N N . ILE A 1 352 ? 13.547 27.719 16.859 1 73.12 352 ILE A N 1
ATOM 2875 C CA . ILE A 1 352 ? 13.805 26.312 17.125 1 73.12 352 ILE A CA 1
ATOM 2876 C C . ILE A 1 352 ? 14.383 26.141 18.531 1 73.12 352 ILE A C 1
ATOM 2878 O O . ILE A 1 352 ? 13.984 25.234 19.266 1 73.12 352 ILE A O 1
ATOM 2882 N N . ASP A 1 353 ? 15.273 26.953 18.766 1 70.62 353 ASP A N 1
ATOM 2883 C CA . ASP A 1 353 ? 15.906 26.922 20.078 1 70.62 353 ASP A CA 1
ATOM 2884 C C . ASP A 1 353 ? 14.883 27.125 21.188 1 70.62 353 ASP A C 1
ATOM 2886 O O . ASP A 1 353 ? 14.922 26.438 22.219 1 70.62 353 ASP A O 1
ATOM 2890 N N . LYS A 1 354 ? 13.984 28 20.906 1 66.88 354 LYS A N 1
ATOM 2891 C CA . LYS A 1 354 ? 12.953 28.297 21.891 1 66.88 354 LYS A CA 1
ATOM 2892 C C . LYS A 1 354 ? 12.008 27.109 22.062 1 66.88 354 LYS A C 1
ATOM 2894 O O . LYS A 1 354 ? 11.672 26.734 23.188 1 66.88 354 LYS A O 1
ATOM 2899 N N . ILE A 1 355 ? 11.625 26.5 20.984 1 65.69 355 ILE A N 1
ATOM 2900 C CA . ILE A 1 355 ? 10.68 25.391 21 1 65.69 355 ILE A CA 1
ATOM 2901 C C . ILE A 1 355 ? 11.344 24.156 21.609 1 65.69 355 ILE A C 1
ATOM 2903 O O . ILE A 1 355 ? 10.734 23.469 22.422 1 65.69 355 ILE A O 1
ATOM 2907 N N . THR A 1 356 ? 12.547 23.969 21.125 1 62.28 356 THR A N 1
ATOM 2908 C CA . THR A 1 356 ? 13.289 22.828 21.656 1 62.28 356 THR A CA 1
ATOM 2909 C C . THR A 1 356 ? 13.477 22.953 23.156 1 62.28 356 THR A C 1
ATOM 2911 O O . THR A 1 356 ? 13.328 21.984 23.891 1 62.28 356 THR A O 1
ATOM 2914 N N . LYS A 1 357 ? 13.742 24.125 23.516 1 58.31 357 LYS A N 1
ATOM 2915 C CA . LYS A 1 357 ? 13.891 24.391 24.938 1 58.31 357 LYS A CA 1
ATOM 2916 C C . LYS A 1 357 ? 12.562 24.188 25.672 1 58.31 357 LYS A C 1
ATOM 2918 O O . LYS A 1 357 ? 12.539 23.641 26.781 1 58.31 357 LYS A O 1
ATOM 2923 N N . GLN A 1 358 ? 11.547 24.547 24.984 1 55.75 358 GLN A N 1
ATOM 2924 C CA . GLN A 1 358 ? 10.227 24.406 25.578 1 55.75 358 GLN A CA 1
ATOM 2925 C C . GLN A 1 358 ? 9.766 22.953 25.578 1 55.75 358 GLN A C 1
ATOM 2927 O O . GLN A 1 358 ? 9.195 22.469 26.562 1 55.75 358 GLN A O 1
ATOM 2932 N N . LYS A 1 359 ? 9.805 22.25 24.438 1 55 359 LYS A N 1
ATOM 2933 C CA . LYS A 1 359 ? 9.461 20.828 24.344 1 55 359 LYS A CA 1
ATOM 2934 C C . LYS A 1 359 ? 10.328 19.984 25.281 1 55 359 LYS A C 1
ATOM 2936 O O . LYS A 1 359 ? 9.836 19.062 25.922 1 55 359 LYS A O 1
ATOM 2941 N N . LEU A 1 360 ? 11.672 20.312 25.141 1 46.28 360 LEU A N 1
ATOM 2942 C CA . LEU A 1 360 ? 12.539 19.672 26.125 1 46.28 360 LEU A CA 1
ATOM 2943 C C . LEU A 1 360 ? 12.031 19.922 27.547 1 46.28 360 LEU A C 1
ATOM 2945 O O . LEU A 1 360 ? 12.062 19.016 28.391 1 46.28 360 LEU A O 1
ATOM 2949 N N . LYS A 1 361 ? 11.547 20.984 27.688 1 46.84 361 LYS A N 1
ATOM 2950 C CA . LYS A 1 361 ? 10.984 21.266 29.016 1 46.84 361 LYS A CA 1
ATOM 2951 C C . LYS A 1 361 ? 9.688 20.5 29.234 1 46.84 361 LYS A C 1
ATOM 2953 O O . LYS A 1 361 ? 9.477 19.938 30.312 1 46.84 361 LYS A O 1
ATOM 2958 N N . THR A 1 362 ? 8.922 20.375 28.266 1 45.91 362 THR A N 1
ATOM 2959 C CA . THR A 1 362 ? 7.656 19.672 28.406 1 45.91 362 THR A CA 1
ATOM 2960 C C . THR A 1 362 ? 7.887 18.156 28.453 1 45.91 362 THR A C 1
ATOM 2962 O O . THR A 1 362 ? 7.238 17.453 29.234 1 45.91 362 THR A O 1
ATOM 2965 N N . GLN A 1 363 ? 8.664 17.562 27.531 1 45.19 363 GLN A N 1
ATOM 2966 C CA . GLN A 1 363 ? 9.055 16.156 27.609 1 45.19 363 GLN A CA 1
ATOM 2967 C C . GLN A 1 363 ? 9.742 15.852 28.938 1 45.19 363 GLN A C 1
ATOM 2969 O O . GLN A 1 363 ? 9.461 14.836 29.578 1 45.19 363 GLN A O 1
ATOM 2974 N N . GLN A 1 364 ? 10.672 16.734 29.188 1 40.59 364 GLN A N 1
ATOM 2975 C CA . GLN A 1 364 ? 11.273 16.609 30.516 1 40.59 364 GLN A CA 1
ATOM 2976 C C . GLN A 1 364 ? 10.219 16.688 31.609 1 40.59 364 GLN A C 1
ATOM 2978 O O . GLN A 1 364 ? 10.25 15.922 32.562 1 40.59 364 GLN A O 1
ATOM 2983 N N . GLU A 1 365 ? 9.391 17.547 31.375 1 42.53 365 GLU A N 1
ATOM 2984 C CA . GLU A 1 365 ? 8.328 17.672 32.375 1 42.53 365 GLU A CA 1
ATOM 2985 C C . GLU A 1 365 ? 7.422 16.438 32.375 1 42.53 365 GLU A C 1
ATOM 2987 O O . GLU A 1 365 ? 6.973 15.977 33.406 1 42.53 365 GLU A O 1
ATOM 2992 N N . LYS A 1 366 ? 7.105 15.867 31.266 1 39.78 366 LYS A N 1
ATOM 2993 C CA . LYS A 1 366 ? 6.352 14.625 31.188 1 39.78 366 LYS A CA 1
ATOM 2994 C C . LYS A 1 366 ? 7.156 13.453 31.75 1 39.78 366 LYS A C 1
ATOM 2996 O O . LYS A 1 366 ? 6.613 12.625 32.469 1 39.78 366 LYS A O 1
ATOM 3001 N N . ILE A 1 367 ? 8.398 13.375 31.359 1 34.78 367 ILE A N 1
ATOM 3002 C CA . ILE A 1 367 ? 9.289 12.383 31.953 1 34.78 367 ILE A CA 1
ATOM 3003 C C . ILE A 1 367 ? 9.359 12.586 33.469 1 34.78 367 ILE A C 1
ATOM 3005 O O . ILE A 1 367 ? 9.289 11.625 34.219 1 34.78 367 ILE A O 1
ATOM 3009 N N . ASP A 1 368 ? 9.547 13.797 33.781 1 36.25 368 ASP A N 1
ATOM 3010 C CA . ASP A 1 368 ? 9.609 14.086 35.219 1 36.25 368 ASP A CA 1
ATOM 3011 C C . ASP A 1 368 ? 8.297 13.711 35.906 1 36.25 368 ASP A C 1
ATOM 3013 O O . ASP A 1 368 ? 8.312 13.203 37.031 1 36.25 368 ASP A O 1
ATOM 3017 N N . LYS A 1 369 ? 7.266 13.82 35.281 1 41.31 369 LYS A N 1
ATOM 3018 C CA . LYS A 1 369 ? 5.992 13.438 35.906 1 41.31 369 LYS A CA 1
ATOM 3019 C C . LYS A 1 369 ? 5.852 11.914 35.969 1 41.31 369 LYS A C 1
ATOM 3021 O O . LYS A 1 369 ? 5.258 11.383 36.906 1 41.31 369 LYS A O 1
ATOM 3026 N N . TYR A 1 370 ? 6.34 11.219 34.969 1 35 370 TYR A N 1
ATOM 3027 C CA . TYR A 1 370 ? 6.328 9.766 34.969 1 35 370 TYR A CA 1
ATOM 3028 C C . TYR A 1 370 ? 7.281 9.211 36.031 1 35 370 TYR A C 1
ATOM 3030 O O . TYR A 1 370 ? 7.055 8.133 36.562 1 35 370 TYR A O 1
ATOM 3038 N N . LEU A 1 371 ? 8.305 9.859 36.188 1 31.59 371 LEU A N 1
ATOM 3039 C CA . LEU A 1 371 ? 9.273 9.43 37.219 1 31.59 371 LEU A CA 1
ATOM 3040 C C . LEU A 1 371 ? 8.797 9.789 38.625 1 31.59 371 LEU A C 1
ATOM 3042 O O . LEU A 1 371 ? 9.359 9.32 39.594 1 31.59 371 LEU A O 1
ATOM 3046 N N . LYS A 1 372 ? 7.871 10.453 38.719 1 36.16 372 LYS A N 1
ATOM 3047 C CA . LYS A 1 372 ? 7.277 10.617 40.031 1 36.16 372 LYS A CA 1
ATOM 3048 C C . LYS A 1 372 ? 6.176 9.586 40.281 1 36.16 372 LYS A C 1
ATOM 3050 O O . LYS A 1 372 ? 6.055 9.047 41.375 1 36.16 372 LYS A O 1
ATOM 3055 N N . MET B 1 1 ? 30.531 -45 -13.062 1 36.22 1 MET B N 1
ATOM 3056 C CA . MET B 1 1 ? 30.531 -43.562 -13.211 1 36.22 1 MET B CA 1
ATOM 3057 C C . MET B 1 1 ? 29.141 -43 -12.953 1 36.22 1 MET B C 1
ATOM 3059 O O . MET B 1 1 ? 28.203 -43.25 -13.711 1 36.22 1 MET B O 1
ATOM 3063 N N . ARG B 1 2 ? 28.672 -42.688 -11.906 1 54.09 2 ARG B N 1
ATOM 3064 C CA . ARG B 1 2 ? 27.312 -42.312 -11.531 1 54.09 2 ARG B CA 1
ATOM 3065 C C . ARG B 1 2 ? 26.797 -41.188 -12.438 1 54.09 2 ARG B C 1
ATOM 3067 O O . ARG B 1 2 ? 27.5 -40.219 -12.68 1 54.09 2 ARG B O 1
ATOM 3074 N N . GLY B 1 3 ? 25.781 -41.312 -13.422 1 70.94 3 GLY B N 1
ATOM 3075 C CA . GLY B 1 3 ? 25.453 -40.5 -14.562 1 70.94 3 GLY B CA 1
ATOM 3076 C C . GLY B 1 3 ? 25.141 -39.062 -14.188 1 70.94 3 GLY B C 1
ATOM 3077 O O . GLY B 1 3 ? 24.797 -38.781 -13.039 1 70.94 3 GLY B O 1
ATOM 3078 N N . CYS B 1 4 ? 25.875 -38.125 -14.891 1 76.12 4 CYS B N 1
ATOM 3079 C CA . CYS B 1 4 ? 25.734 -36.688 -14.719 1 76.12 4 CYS B CA 1
ATOM 3080 C C . CYS B 1 4 ? 24.344 -36.312 -14.234 1 76.12 4 CYS B C 1
ATOM 3082 O O . CYS B 1 4 ? 24.188 -35.469 -13.359 1 76.12 4 CYS B O 1
ATOM 3084 N N . TYR B 1 5 ? 23.406 -37.094 -14.617 1 84.56 5 TYR B N 1
ATOM 3085 C CA . TYR B 1 5 ? 22.016 -36.875 -14.211 1 84.56 5 TYR B CA 1
ATOM 3086 C C . TYR B 1 5 ? 21.828 -37.156 -12.727 1 84.56 5 TYR B C 1
ATOM 3088 O O . TYR B 1 5 ? 21.234 -36.344 -12.008 1 84.56 5 TYR B O 1
ATOM 3096 N N . GLU B 1 6 ? 22.375 -38.25 -12.281 1 84.5 6 GLU B N 1
ATOM 3097 C CA . GLU B 1 6 ? 22.219 -38.625 -10.875 1 84.5 6 GLU B CA 1
ATOM 3098 C C . GLU B 1 6 ? 22.984 -37.688 -9.961 1 84.5 6 GLU B C 1
ATOM 3100 O O . GLU B 1 6 ? 22.547 -37.406 -8.844 1 84.5 6 GLU B O 1
ATOM 3105 N N . GLU B 1 7 ? 24.047 -37.188 -10.414 1 82.62 7 GLU B N 1
ATOM 3106 C CA . GLU B 1 7 ? 24.828 -36.219 -9.648 1 82.62 7 GLU B CA 1
ATOM 3107 C C . GLU B 1 7 ? 24.031 -34.938 -9.414 1 82.62 7 GLU B C 1
ATOM 3109 O O . GLU B 1 7 ? 24 -34.406 -8.305 1 82.62 7 GLU B O 1
ATOM 3114 N N . VAL B 1 8 ? 23.453 -34.438 -10.508 1 86.56 8 VAL B N 1
ATOM 3115 C CA . VAL B 1 8 ? 22.641 -33.25 -10.406 1 86.56 8 VAL B CA 1
ATOM 3116 C C . VAL B 1 8 ? 21.453 -33.469 -9.469 1 86.56 8 VAL B C 1
ATOM 3118 O O . VAL B 1 8 ? 21.172 -32.656 -8.602 1 86.56 8 VAL B O 1
ATOM 3121 N N . ARG B 1 9 ? 20.906 -34.625 -9.57 1 87.88 9 ARG B N 1
ATOM 3122 C CA . ARG B 1 9 ? 19.75 -34.969 -8.75 1 87.88 9 ARG B CA 1
ATOM 3123 C C . ARG B 1 9 ? 20.125 -35.031 -7.273 1 87.88 9 ARG B C 1
ATOM 3125 O O . ARG B 1 9 ? 19.438 -34.5 -6.418 1 87.88 9 ARG B O 1
ATOM 3132 N N . GLU B 1 10 ? 21.172 -35.656 -6.965 1 86.69 10 GLU B N 1
ATOM 3133 C CA . GLU B 1 10 ? 21.625 -35.812 -5.586 1 86.69 10 GLU B CA 1
ATOM 3134 C C . GLU B 1 10 ? 22 -34.469 -4.973 1 86.69 10 GLU B C 1
ATOM 3136 O O . GLU B 1 10 ? 21.703 -34.219 -3.805 1 86.69 10 GLU B O 1
ATOM 3141 N N . THR B 1 11 ? 22.609 -33.719 -5.773 1 84.94 11 THR B N 1
ATOM 3142 C CA . THR B 1 11 ? 22.969 -32.375 -5.301 1 84.94 11 THR B CA 1
ATOM 3143 C C . THR B 1 11 ? 21.734 -31.562 -4.996 1 84.94 11 THR B C 1
ATOM 3145 O O . THR B 1 11 ? 21.703 -30.812 -4.016 1 84.94 11 THR B O 1
ATOM 3148 N N . LEU B 1 12 ? 20.734 -31.703 -5.855 1 86.94 12 LEU B N 1
ATOM 3149 C CA . LEU B 1 12 ? 19.469 -31 -5.652 1 86.94 12 LEU B CA 1
ATOM 3150 C C . LEU B 1 12 ? 18.781 -31.484 -4.383 1 86.94 12 LEU B C 1
ATOM 3152 O O . LEU B 1 12 ? 18.25 -30.688 -3.617 1 86.94 12 LEU B O 1
ATOM 3156 N N . GLU B 1 13 ? 18.812 -32.719 -4.148 1 87.5 13 GLU B N 1
ATOM 3157 C CA . GLU B 1 13 ? 18.203 -33.281 -2.949 1 87.5 13 GLU B CA 1
ATOM 3158 C C . GLU B 1 13 ? 18.922 -32.812 -1.688 1 87.5 13 GLU B C 1
ATOM 3160 O O . GLU B 1 13 ? 18.266 -32.5 -0.681 1 87.5 13 GLU B O 1
ATOM 3165 N N . GLU B 1 14 ? 20.156 -32.688 -1.807 1 85.56 14 GLU B N 1
ATOM 3166 C CA . GLU B 1 14 ? 20.938 -32.156 -0.689 1 85.56 14 GLU B CA 1
ATOM 3167 C C . GLU B 1 14 ? 20.594 -30.688 -0.427 1 85.56 14 GLU B C 1
ATOM 3169 O O . GLU B 1 14 ? 20.469 -30.281 0.727 1 85.56 14 GLU B O 1
ATOM 3174 N N . ALA B 1 15 ? 20.5 -30 -1.525 1 81.94 15 ALA B N 1
ATOM 3175 C CA . ALA B 1 15 ? 20.156 -28.578 -1.4 1 81.94 15 ALA B CA 1
ATOM 3176 C C . ALA B 1 15 ? 18.797 -28.406 -0.756 1 81.94 15 ALA B C 1
ATOM 3178 O O . ALA B 1 15 ? 18.609 -27.516 0.088 1 81.94 15 ALA B O 1
ATOM 3179 N N . ILE B 1 16 ? 17.844 -29.219 -1.095 1 84.75 16 ILE B N 1
ATOM 3180 C CA . ILE B 1 16 ? 16.5 -29.172 -0.549 1 84.75 16 ILE B CA 1
ATOM 3181 C C . ILE B 1 16 ? 16.531 -29.484 0.945 1 84.75 16 ILE B C 1
ATOM 3183 O O . ILE B 1 16 ? 15.852 -28.812 1.738 1 84.75 16 ILE B O 1
ATOM 3187 N N . SER B 1 17 ? 17.328 -30.422 1.282 1 82.62 17 SER B N 1
ATOM 3188 C CA . SER B 1 17 ? 17.453 -30.781 2.688 1 82.62 17 SER B CA 1
ATOM 3189 C C . SER B 1 17 ? 18 -29.625 3.516 1 82.62 17 SER B C 1
ATOM 3191 O O . SER B 1 17 ? 17.578 -29.422 4.652 1 82.62 17 SER B O 1
ATOM 3193 N N . LYS B 1 18 ? 18.812 -28.844 2.959 1 77.38 18 LYS B N 1
ATOM 3194 C CA . LYS B 1 18 ? 19.422 -27.719 3.648 1 77.38 18 LYS B CA 1
ATOM 3195 C C . LYS B 1 18 ? 18.453 -26.531 3.746 1 77.38 18 LYS B C 1
ATOM 3197 O O . LYS B 1 18 ? 18.547 -25.719 4.668 1 77.38 18 LYS B O 1
ATOM 3202 N N . LEU B 1 19 ? 17.594 -26.422 2.74 1 77 19 LEU B N 1
ATOM 3203 C CA . LEU B 1 19 ? 16.609 -25.344 2.748 1 77 19 LEU B CA 1
ATOM 3204 C C . LEU B 1 19 ? 15.5 -25.625 3.75 1 77 19 LEU B C 1
ATOM 3206 O O . LEU B 1 19 ? 14.758 -24.703 4.129 1 77 19 LEU B O 1
ATOM 3210 N N . ASN B 1 20 ? 15.43 -26.734 4.34 1 69.12 20 ASN B N 1
ATOM 3211 C CA . ASN B 1 20 ? 14.438 -27.141 5.328 1 69.12 20 ASN B CA 1
ATOM 3212 C C . ASN B 1 20 ? 13.023 -26.797 4.871 1 69.12 20 ASN B C 1
ATOM 3214 O O . ASN B 1 20 ? 12.211 -26.312 5.664 1 69.12 20 ASN B O 1
ATOM 3218 N N . ASN B 1 21 ? 12.852 -26.828 3.629 1 66.81 21 ASN B N 1
ATOM 3219 C CA . ASN B 1 21 ? 11.508 -26.641 3.084 1 66.81 21 ASN B CA 1
ATOM 3220 C C . ASN B 1 21 ? 10.898 -27.969 2.643 1 66.81 21 ASN B C 1
ATOM 3222 O O . ASN B 1 21 ? 11.203 -28.469 1.56 1 66.81 21 ASN B O 1
ATOM 3226 N N . LYS B 1 22 ? 10.055 -28.484 3.502 1 67.25 22 LYS B N 1
ATOM 3227 C CA . LYS B 1 22 ? 9.484 -29.828 3.324 1 67.25 22 LYS B CA 1
ATOM 3228 C C . LYS B 1 22 ? 8.477 -29.844 2.178 1 67.25 22 LYS B C 1
ATOM 3230 O O . LYS B 1 22 ? 8.07 -30.906 1.717 1 67.25 22 LYS B O 1
ATOM 3235 N N . ASN B 1 23 ? 8.312 -28.656 1.605 1 72.94 23 ASN B N 1
ATOM 3236 C CA . ASN B 1 23 ? 7.281 -28.609 0.576 1 72.94 23 ASN B CA 1
ATOM 3237 C C . ASN B 1 23 ? 7.883 -28.688 -0.825 1 72.94 23 ASN B C 1
ATOM 3239 O O . ASN B 1 23 ? 7.152 -28.781 -1.813 1 72.94 23 ASN B O 1
ATOM 3243 N N . ILE B 1 24 ? 9.156 -28.625 -0.891 1 80.44 24 ILE B N 1
ATOM 3244 C CA . ILE B 1 24 ? 9.805 -28.719 -2.193 1 80.44 24 ILE B CA 1
ATOM 3245 C C . ILE B 1 24 ? 10.047 -30.188 -2.543 1 80.44 24 ILE B C 1
ATOM 3247 O O . ILE B 1 24 ? 10.547 -30.953 -1.716 1 80.44 24 ILE B O 1
ATOM 3251 N N . ARG B 1 25 ? 9.562 -30.625 -3.707 1 81.44 25 ARG B N 1
ATOM 3252 C CA . ARG B 1 25 ? 9.758 -31.984 -4.195 1 81.44 25 ARG B CA 1
ATOM 3253 C C . ARG B 1 25 ? 10.43 -31.984 -5.562 1 81.44 25 ARG B C 1
ATOM 3255 O O . ARG B 1 25 ? 10.32 -31.016 -6.32 1 81.44 25 ARG B O 1
ATOM 3262 N N . ILE B 1 26 ? 11.188 -33.031 -5.77 1 86.31 26 ILE B N 1
ATOM 3263 C CA . ILE B 1 26 ? 11.773 -33.219 -7.09 1 86.31 26 ILE B CA 1
ATOM 3264 C C . ILE B 1 26 ? 11.328 -34.562 -7.66 1 86.31 26 ILE B C 1
ATOM 3266 O O . ILE B 1 26 ? 11.227 -35.562 -6.926 1 86.31 26 ILE B O 1
ATOM 3270 N N . ASN B 1 27 ? 10.891 -34.531 -8.883 1 84.19 27 ASN B N 1
ATOM 3271 C CA . ASN B 1 27 ? 10.516 -35.75 -9.586 1 84.19 27 ASN B CA 1
ATOM 3272 C C . ASN B 1 27 ? 11.461 -36.062 -10.75 1 84.19 27 ASN B C 1
ATOM 3274 O O . ASN B 1 27 ? 11.859 -35.125 -11.477 1 84.19 27 ASN B O 1
ATOM 3278 N N . LYS B 1 28 ? 11.664 -37.375 -10.883 1 82.94 28 LYS B N 1
ATOM 3279 C CA . LYS B 1 28 ? 12.57 -37.812 -11.938 1 82.94 28 LYS B CA 1
ATOM 3280 C C . LYS B 1 28 ? 11.812 -38.094 -13.234 1 82.94 28 LYS B C 1
ATOM 3282 O O . LYS B 1 28 ? 10.82 -38.812 -13.234 1 82.94 28 LYS B O 1
ATOM 3287 N N . ASP B 1 29 ? 12.25 -37.406 -14.227 1 82.81 29 ASP B N 1
ATOM 3288 C CA . ASP B 1 29 ? 11.781 -37.625 -15.586 1 82.81 29 ASP B CA 1
ATOM 3289 C C . ASP B 1 29 ? 12.898 -37.406 -16.609 1 82.81 29 ASP B C 1
ATOM 3291 O O . ASP B 1 29 ? 12.844 -36.438 -17.375 1 82.81 29 ASP B O 1
ATOM 3295 N N . PRO B 1 30 ? 13.906 -38.375 -16.562 1 81.12 30 PRO B N 1
ATOM 3296 C CA . PRO B 1 30 ? 15.078 -38.094 -17.406 1 81.12 30 PRO B CA 1
ATOM 3297 C C . PRO B 1 30 ? 14.711 -37.812 -18.859 1 81.12 30 PRO B C 1
ATOM 3299 O O . PRO B 1 30 ? 13.797 -38.469 -19.406 1 81.12 30 PRO B O 1
ATOM 3302 N N . PRO B 1 31 ? 15.438 -36.781 -19.344 1 84.06 31 PRO B N 1
ATOM 3303 C CA . PRO B 1 31 ? 16.547 -36.031 -18.797 1 84.06 31 PRO B CA 1
ATOM 3304 C C . PRO B 1 31 ? 16.094 -34.844 -17.938 1 84.06 31 PRO B C 1
ATOM 3306 O O . PRO B 1 31 ? 16.891 -33.969 -17.625 1 84.06 31 PRO B O 1
ATOM 3309 N N . TRP B 1 32 ? 14.867 -34.812 -17.562 1 85.81 32 TRP B N 1
ATOM 3310 C CA . TRP B 1 32 ? 14.273 -33.719 -16.812 1 85.81 32 TRP B CA 1
ATOM 3311 C C . TRP B 1 32 ? 14.234 -34.031 -15.32 1 85.81 32 TRP B C 1
ATOM 3313 O O . TRP B 1 32 ? 14.078 -35.188 -14.922 1 85.81 32 TRP B O 1
ATOM 3323 N N . ILE B 1 33 ? 14.508 -33 -14.562 1 86 33 ILE B N 1
ATOM 3324 C CA . ILE B 1 33 ? 14.172 -32.969 -13.141 1 86 33 ILE B CA 1
ATOM 3325 C C . ILE B 1 33 ? 13.07 -31.953 -12.875 1 86 33 ILE B C 1
ATOM 3327 O O . ILE B 1 33 ? 13.227 -30.766 -13.203 1 86 33 ILE B O 1
ATOM 3331 N N . ILE B 1 34 ? 12 -32.375 -12.383 1 84.31 34 ILE B N 1
ATOM 3332 C CA . ILE B 1 34 ? 10.859 -31.5 -12.148 1 84.31 34 ILE B CA 1
ATOM 3333 C C . ILE B 1 34 ? 10.867 -31.031 -10.703 1 84.31 34 ILE B C 1
ATOM 3335 O O . ILE B 1 34 ? 10.867 -31.844 -9.773 1 84.31 34 ILE B O 1
ATOM 3339 N N . VAL B 1 35 ? 11.016 -29.719 -10.531 1 83.75 35 VAL B N 1
ATOM 3340 C CA . VAL B 1 35 ? 10.961 -29.094 -9.219 1 83.75 35 VAL B CA 1
ATOM 3341 C C . VAL B 1 35 ? 9.539 -28.609 -8.93 1 83.75 35 VAL B C 1
ATOM 3343 O O . VAL B 1 35 ? 8.969 -27.844 -9.711 1 83.75 35 VAL B O 1
ATOM 3346 N N . SER B 1 36 ? 9.055 -29.125 -7.84 1 77.62 36 SER B N 1
ATOM 3347 C CA . SER B 1 36 ? 7.664 -28.812 -7.512 1 77.62 36 SER B CA 1
ATOM 3348 C C . SER B 1 36 ? 7.543 -28.234 -6.105 1 77.62 36 SER B C 1
ATOM 3350 O O . SER B 1 36 ? 8.375 -28.531 -5.238 1 77.62 36 SER B O 1
ATOM 3352 N N . LEU B 1 37 ? 6.715 -27.25 -5.984 1 73.75 37 LEU B N 1
ATOM 3353 C CA . LEU B 1 37 ? 6.285 -26.781 -4.668 1 73.75 37 LEU B CA 1
ATOM 3354 C C . LEU B 1 37 ? 4.898 -27.328 -4.332 1 73.75 37 LEU B C 1
ATOM 3356 O O . LEU B 1 37 ? 3.943 -27.109 -5.078 1 73.75 37 LEU B O 1
ATOM 3360 N N . ARG B 1 38 ? 4.805 -28.031 -3.23 1 64.62 38 ARG B N 1
ATOM 3361 C CA . ARG B 1 38 ? 3.559 -28.656 -2.799 1 64.62 38 ARG B CA 1
ATOM 3362 C C . ARG B 1 38 ? 2.891 -29.406 -3.951 1 64.62 38 ARG B C 1
ATOM 3364 O O . ARG B 1 38 ? 1.701 -29.219 -4.211 1 64.62 38 ARG B O 1
ATOM 3371 N N . SER B 1 39 ? 3.684 -30.062 -4.84 1 58.31 39 SER B N 1
ATOM 3372 C CA . SER B 1 39 ? 3.297 -30.969 -5.922 1 58.31 39 SER B CA 1
ATOM 3373 C C . SER B 1 39 ? 2.963 -30.188 -7.191 1 58.31 39 SER B C 1
ATOM 3375 O O . SER B 1 39 ? 2.49 -30.766 -8.172 1 58.31 39 SER B O 1
ATOM 3377 N N . GLN B 1 40 ? 3.072 -28.891 -7.137 1 63.97 40 GLN B N 1
ATOM 3378 C CA . GLN B 1 40 ? 2.93 -28.078 -8.344 1 63.97 40 GLN B CA 1
ATOM 3379 C C . GLN B 1 40 ? 4.285 -27.844 -9.008 1 63.97 40 GLN B C 1
ATOM 3381 O O . GLN B 1 40 ? 5.176 -27.234 -8.406 1 63.97 40 GLN B O 1
ATOM 3386 N N . PRO B 1 41 ? 4.27 -28.375 -10.148 1 70.94 41 PRO B N 1
ATOM 3387 C CA . PRO B 1 41 ? 5.547 -28.125 -10.812 1 70.94 41 PRO B CA 1
ATOM 3388 C C . PRO B 1 41 ? 5.816 -26.625 -11.016 1 70.94 41 PRO B C 1
ATOM 3390 O O . PRO B 1 41 ? 4.926 -25.891 -11.43 1 70.94 41 PRO B O 1
ATOM 3393 N N . LYS B 1 42 ? 6.988 -26.219 -10.625 1 73.94 42 LYS B N 1
ATOM 3394 C CA . LYS B 1 42 ? 7.355 -24.797 -10.695 1 73.94 42 LYS B CA 1
ATOM 3395 C C . LYS B 1 42 ? 8.477 -24.578 -11.695 1 73.94 42 LYS B C 1
ATOM 3397 O O . LYS B 1 42 ? 8.578 -23.5 -12.297 1 73.94 42 LYS B O 1
ATOM 3402 N N . ALA B 1 43 ? 9.289 -25.594 -11.852 1 80.25 43 ALA B N 1
ATOM 3403 C CA . ALA B 1 43 ? 10.422 -25.438 -12.75 1 80.25 43 ALA B CA 1
ATOM 3404 C C . ALA B 1 43 ? 10.938 -26.797 -13.227 1 80.25 43 ALA B C 1
ATOM 3406 O O . ALA B 1 43 ? 10.594 -27.828 -12.641 1 80.25 43 ALA B O 1
ATOM 3407 N N . TYR B 1 44 ? 11.664 -26.781 -14.297 1 80.81 44 TYR B N 1
ATOM 3408 C CA . TYR B 1 44 ? 12.234 -27.969 -14.914 1 80.81 44 TYR B CA 1
ATOM 3409 C C . TYR B 1 44 ? 13.727 -27.812 -15.148 1 80.81 44 TYR B C 1
ATOM 3411 O O . TYR B 1 44 ? 14.18 -26.766 -15.625 1 80.81 44 TYR B O 1
ATOM 3419 N N . LEU B 1 45 ? 14.359 -28.797 -14.664 1 84.31 45 LEU B N 1
ATOM 3420 C CA . LEU B 1 45 ? 15.789 -28.812 -14.969 1 84.31 45 LEU B CA 1
ATOM 3421 C C . LEU B 1 45 ? 16.094 -29.828 -16.062 1 84.31 45 LEU B C 1
ATOM 3423 O O . LEU B 1 45 ? 15.727 -31 -15.953 1 84.31 45 LEU B O 1
ATOM 3427 N N . TYR B 1 46 ? 16.641 -29.281 -17.172 1 82.81 46 TYR B N 1
ATOM 3428 C CA . TYR B 1 46 ? 17.125 -30.156 -18.219 1 82.81 46 TYR B CA 1
ATOM 3429 C C . TYR B 1 46 ? 18.609 -30.484 -18.031 1 82.81 46 TYR B C 1
ATOM 3431 O O . TYR B 1 46 ? 19.438 -29.578 -18 1 82.81 46 TYR B O 1
ATOM 3439 N N . VAL B 1 47 ? 18.891 -31.766 -17.797 1 83.81 47 VAL B N 1
ATOM 3440 C CA . VAL B 1 47 ? 20.266 -32.188 -17.547 1 83.81 47 VAL B CA 1
ATOM 3441 C C . VAL B 1 47 ? 20.828 -32.844 -18.797 1 83.81 47 VAL B C 1
ATOM 3443 O O . VAL B 1 47 ? 20.344 -33.875 -19.25 1 83.81 47 VAL B O 1
ATOM 3446 N N . ASN B 1 48 ? 21.766 -32.156 -19.391 1 79.62 48 ASN B N 1
ATOM 3447 C CA . ASN B 1 48 ? 22.469 -32.656 -20.562 1 79.62 48 ASN B CA 1
ATOM 3448 C C . ASN B 1 48 ? 23.891 -33.094 -20.203 1 79.62 48 ASN B C 1
ATOM 3450 O O . ASN B 1 48 ? 24.734 -32.25 -19.906 1 79.62 48 ASN B O 1
ATOM 3454 N N . CYS B 1 49 ? 24.078 -34.438 -20.156 1 75.31 49 CYS B N 1
ATOM 3455 C CA . CYS B 1 49 ? 25.391 -35 -19.812 1 75.31 49 CYS B CA 1
ATOM 3456 C C . CYS B 1 49 ? 26.016 -35.688 -21 1 75.31 49 CYS B C 1
ATOM 3458 O O . CYS B 1 49 ? 25.438 -36.625 -21.547 1 75.31 49 CYS B O 1
ATOM 3460 N N . ASN B 1 50 ? 26.922 -35.062 -21.688 1 64.69 50 ASN B N 1
ATOM 3461 C CA . ASN B 1 50 ? 27.719 -35.719 -22.703 1 64.69 50 ASN B CA 1
ATOM 3462 C C . ASN B 1 50 ? 29.188 -35.812 -22.297 1 64.69 50 ASN B C 1
ATOM 3464 O O . ASN B 1 50 ? 29.891 -34.781 -22.219 1 64.69 50 ASN B O 1
ATOM 3468 N N . LYS B 1 51 ? 29.828 -37.125 -22.219 1 56.06 51 LYS B N 1
ATOM 3469 C CA . LYS B 1 51 ? 31.219 -37.562 -21.984 1 56.06 51 LYS B CA 1
ATOM 3470 C C . LYS B 1 51 ? 31.859 -36.719 -20.891 1 56.06 51 LYS B C 1
ATOM 3472 O O . LYS B 1 51 ? 32.344 -37.25 -19.891 1 56.06 51 LYS B O 1
ATOM 3477 N N . GLU B 1 52 ? 32.031 -35.312 -20.984 1 58.47 52 GLU B N 1
ATOM 3478 C CA . GLU B 1 52 ? 32.781 -34.5 -20.031 1 58.47 52 GLU B CA 1
ATOM 3479 C C . GLU B 1 52 ? 32.094 -33.188 -19.766 1 58.47 52 GLU B C 1
ATOM 3481 O O . GLU B 1 52 ? 32.562 -32.375 -18.969 1 58.47 52 GLU B O 1
ATOM 3486 N N . ILE B 1 53 ? 30.906 -33.062 -20.469 1 68.44 53 ILE B N 1
ATOM 3487 C CA . ILE B 1 53 ? 30.312 -31.75 -20.312 1 68.44 53 ILE B CA 1
ATOM 3488 C C . ILE B 1 53 ? 28.922 -31.891 -19.672 1 68.44 53 ILE B C 1
ATOM 3490 O O . ILE B 1 53 ? 28.125 -32.719 -20.109 1 68.44 53 ILE B O 1
ATOM 3494 N N . LEU B 1 54 ? 28.828 -31.328 -18.469 1 80.5 54 LEU B N 1
ATOM 3495 C CA . LEU B 1 54 ? 27.531 -31.25 -17.812 1 80.5 54 LEU B CA 1
ATOM 3496 C C . LEU B 1 54 ? 26.906 -29.875 -18 1 80.5 54 LEU B C 1
ATOM 3498 O O . LEU B 1 54 ? 27.516 -28.859 -17.656 1 80.5 54 LEU B O 1
ATOM 3502 N N . LYS B 1 55 ? 25.781 -29.891 -18.734 1 78.56 55 LYS B N 1
ATOM 3503 C CA . LYS B 1 55 ? 25 -28.672 -18.844 1 78.56 55 LYS B CA 1
ATOM 3504 C C . LYS B 1 55 ? 23.641 -28.828 -18.156 1 78.56 55 LYS B C 1
ATOM 3506 O O . LYS B 1 55 ? 22.969 -29.859 -18.344 1 78.56 55 LYS B O 1
ATOM 3511 N N . VAL B 1 56 ? 23.344 -27.922 -17.281 1 82.25 56 VAL B N 1
ATOM 3512 C CA . VAL B 1 56 ? 22.047 -27.922 -16.625 1 82.25 56 VAL B CA 1
ATOM 3513 C C . VAL B 1 56 ? 21.266 -26.672 -17.031 1 82.25 56 VAL B C 1
ATOM 3515 O O . VAL B 1 56 ? 21.766 -25.547 -16.922 1 82.25 56 VAL B O 1
ATOM 3518 N N . PHE B 1 57 ? 20.078 -26.875 -17.562 1 78.75 57 PHE B N 1
ATOM 3519 C CA . PHE B 1 57 ? 19.203 -25.781 -17.953 1 78.75 57 PHE B CA 1
ATOM 3520 C C . PHE B 1 57 ? 17.984 -25.703 -17.047 1 78.75 57 PHE B C 1
ATOM 3522 O O . PHE B 1 57 ? 17.422 -26.734 -16.656 1 78.75 57 PHE B O 1
ATOM 3529 N N . LEU B 1 58 ? 17.719 -24.578 -16.594 1 81.56 58 LEU B N 1
ATOM 3530 C CA . LEU B 1 58 ? 16.469 -24.312 -15.867 1 81.56 58 LEU B CA 1
ATOM 3531 C C . LEU B 1 58 ? 15.398 -23.797 -16.812 1 81.56 58 LEU B C 1
ATOM 3533 O O . LEU B 1 58 ? 15.625 -22.828 -17.547 1 81.56 58 LEU B O 1
ATOM 3537 N N . CYS B 1 59 ? 14.32 -24.484 -16.797 1 75.94 59 CYS B N 1
ATOM 3538 C CA . CYS B 1 59 ? 13.203 -24.125 -17.672 1 75.94 59 CYS B CA 1
ATOM 3539 C C . CYS B 1 59 ? 11.914 -23.984 -16.875 1 75.94 59 CYS B C 1
ATOM 3541 O O . CYS B 1 59 ? 11.695 -24.734 -15.914 1 75.94 59 CYS B O 1
ATOM 3543 N N . LEU B 1 60 ? 11.078 -23.031 -17.312 1 74.69 60 LEU B N 1
ATOM 3544 C CA . LEU B 1 60 ? 9.781 -22.906 -16.672 1 74.69 60 LEU B CA 1
ATOM 3545 C C . LEU B 1 60 ? 8.758 -23.828 -17.328 1 74.69 60 LEU B C 1
ATOM 3547 O O . LEU B 1 60 ? 7.703 -24.109 -16.75 1 74.69 60 LEU B O 1
ATOM 3551 N N . ASN B 1 61 ? 9.18 -24.172 -18.609 1 68.56 61 ASN B N 1
ATOM 3552 C CA . ASN B 1 61 ? 8.344 -25.109 -19.344 1 68.56 61 ASN B CA 1
ATOM 3553 C C . ASN B 1 61 ? 9.172 -26.172 -20.062 1 68.56 61 ASN B C 1
ATOM 3555 O O . ASN B 1 61 ? 10.219 -25.859 -20.641 1 68.56 61 ASN B O 1
ATOM 3559 N N . LYS B 1 62 ? 8.648 -27.422 -19.859 1 67 62 LYS B N 1
ATOM 3560 C CA . LYS B 1 62 ? 9.383 -28.531 -20.469 1 67 62 LYS B CA 1
ATOM 3561 C C . LYS B 1 62 ? 9.398 -28.391 -22 1 67 62 LYS B C 1
ATOM 3563 O O . LYS B 1 62 ? 10.336 -28.844 -22.656 1 67 62 LYS B O 1
ATOM 3568 N N . GLU B 1 63 ? 8.273 -27.859 -22.547 1 60.59 63 GLU B N 1
ATOM 3569 C CA . GLU B 1 63 ? 8.094 -27.891 -24 1 60.59 63 GLU B CA 1
ATOM 3570 C C . GLU B 1 63 ? 8.711 -26.656 -24.656 1 60.59 63 GLU B C 1
ATOM 3572 O O . GLU B 1 63 ? 8.891 -26.625 -25.875 1 60.59 63 GLU B O 1
ATOM 3577 N N . LYS B 1 64 ? 8.977 -25.578 -23.891 1 56.5 64 LYS B N 1
ATOM 3578 C CA . LYS B 1 64 ? 9.375 -24.344 -24.547 1 56.5 64 LYS B CA 1
ATOM 3579 C C . LYS B 1 64 ? 10.805 -23.953 -24.156 1 56.5 64 LYS B C 1
ATOM 3581 O O . LYS B 1 64 ? 11.031 -23.422 -23.062 1 56.5 64 LYS B O 1
ATOM 3586 N N . THR B 1 65 ? 11.672 -24.172 -25.094 1 51.97 65 THR B N 1
ATOM 3587 C CA . THR B 1 65 ? 13.117 -24.016 -25 1 51.97 65 THR B CA 1
ATOM 3588 C C . THR B 1 65 ? 13.477 -22.562 -24.688 1 51.97 65 THR B C 1
ATOM 3590 O O . THR B 1 65 ? 14.414 -22.297 -23.922 1 51.97 65 THR B O 1
ATOM 3593 N N . PRO B 1 66 ? 12.648 -21.672 -25.266 1 49.38 66 PRO B N 1
ATOM 3594 C CA . PRO B 1 66 ? 13.156 -20.312 -25.078 1 49.38 66 PRO B CA 1
ATOM 3595 C C . PRO B 1 66 ? 13.047 -19.828 -23.625 1 49.38 66 PRO B C 1
ATOM 3597 O O . PRO B 1 66 ? 13.703 -18.859 -23.234 1 49.38 66 PRO B O 1
ATOM 3600 N N . ASP B 1 67 ? 12.516 -20.75 -22.859 1 62.62 67 ASP B N 1
ATOM 3601 C CA . ASP B 1 67 ? 12.273 -20.344 -21.469 1 62.62 67 ASP B CA 1
ATOM 3602 C C . ASP B 1 67 ? 13.273 -21 -20.531 1 62.62 67 ASP B C 1
ATOM 3604 O O . ASP B 1 67 ? 13.008 -21.125 -19.328 1 62.62 67 ASP B O 1
ATOM 3608 N N . CYS B 1 68 ? 14.359 -21.422 -21.281 1 70 68 CYS B N 1
ATOM 3609 C CA . CYS B 1 68 ? 15.312 -22.141 -20.438 1 70 68 CYS B CA 1
ATOM 3610 C C . CYS B 1 68 ? 16.594 -21.328 -20.281 1 70 68 CYS B C 1
ATOM 3612 O O . CYS B 1 68 ? 17.016 -20.625 -21.188 1 70 68 CYS B O 1
ATOM 3614 N N . ILE B 1 69 ? 17.172 -21.375 -19.109 1 72.12 69 ILE B N 1
ATOM 3615 C CA . ILE B 1 69 ? 18.422 -20.688 -18.781 1 72.12 69 ILE B CA 1
ATOM 3616 C C . ILE B 1 69 ? 19.469 -21.703 -18.375 1 72.12 69 ILE B C 1
ATOM 3618 O O . ILE B 1 69 ? 19.203 -22.609 -17.578 1 72.12 69 ILE B O 1
ATOM 3622 N N . LEU B 1 70 ? 20.594 -21.562 -19.141 1 75.38 70 LEU B N 1
ATOM 3623 C CA . LEU B 1 70 ? 21.719 -22.375 -18.734 1 75.38 70 LEU B CA 1
ATOM 3624 C C . LEU B 1 70 ? 22.203 -21.984 -17.344 1 75.38 70 LEU B C 1
ATOM 3626 O O . LEU B 1 70 ? 22.562 -20.828 -17.109 1 75.38 70 LEU B O 1
ATOM 3630 N N . VAL B 1 71 ? 22.141 -22.859 -16.359 1 76.81 71 VAL B N 1
ATOM 3631 C CA . VAL B 1 71 ? 22.453 -22.516 -14.984 1 76.81 71 VAL B CA 1
ATOM 3632 C C . VAL B 1 71 ? 23.812 -23.094 -14.594 1 76.81 71 VAL B C 1
ATOM 3634 O O . VAL B 1 71 ? 24.453 -22.625 -13.648 1 76.81 71 VAL B O 1
ATOM 3637 N N . TYR B 1 72 ? 24.219 -24.125 -15.289 1 76.31 72 TYR B N 1
ATOM 3638 C CA . TYR B 1 72 ? 25.5 -24.766 -14.992 1 76.31 72 TYR B CA 1
ATOM 3639 C C . TYR B 1 72 ? 26.125 -25.344 -16.25 1 76.31 72 TYR B C 1
ATOM 3641 O O . TYR B 1 72 ? 25.422 -25.953 -17.078 1 76.31 72 TYR B O 1
ATOM 3649 N N . ASP B 1 73 ? 27.328 -24.844 -16.516 1 74.12 73 ASP B N 1
ATOM 3650 C CA . ASP B 1 73 ? 28.062 -25.359 -17.656 1 74.12 73 ASP B CA 1
ATOM 3651 C C . ASP B 1 73 ? 29.484 -25.734 -17.281 1 74.12 73 ASP B C 1
ATOM 3653 O O . ASP B 1 73 ? 30.25 -24.891 -16.812 1 74.12 73 ASP B O 1
ATOM 3657 N N . THR B 1 74 ? 29.766 -27.094 -17.297 1 71.06 74 THR B N 1
ATOM 3658 C CA . THR B 1 74 ? 31.125 -27.484 -16.969 1 71.06 74 THR B CA 1
ATOM 3659 C C . THR B 1 74 ? 31.938 -27.734 -18.234 1 71.06 74 THR B C 1
ATOM 3661 O O . THR B 1 74 ? 31.469 -28.391 -19.156 1 71.06 74 THR B O 1
ATOM 3664 N N . LYS B 1 75 ? 32.875 -26.812 -18.781 1 58.81 75 LYS B N 1
ATOM 3665 C CA . LYS B 1 75 ? 33.812 -27.125 -19.844 1 58.81 75 LYS B CA 1
ATOM 3666 C C . LYS B 1 75 ? 34.812 -28.188 -19.375 1 58.81 75 LYS B C 1
ATOM 3668 O O . LYS B 1 75 ? 35.562 -28.75 -20.203 1 58.81 75 LYS B O 1
ATOM 3673 N N . SER B 1 76 ? 34.844 -28.438 -18.062 1 55.75 76 SER B N 1
ATOM 3674 C CA . SER B 1 76 ? 35.75 -29.438 -17.5 1 55.75 76 SER B CA 1
ATOM 3675 C C . SER B 1 76 ? 35.062 -30.281 -16.438 1 55.75 76 SER B C 1
ATOM 3677 O O . SER B 1 76 ? 34.031 -30.875 -16.688 1 55.75 76 SER B O 1
ATOM 3679 N N . GLU B 1 77 ? 35.781 -30.438 -15.172 1 61.41 77 GLU B N 1
ATOM 3680 C CA . GLU B 1 77 ? 35.312 -31.234 -14.047 1 61.41 77 GLU B CA 1
ATOM 3681 C C . GLU B 1 77 ? 34.188 -30.531 -13.289 1 61.41 77 GLU B C 1
ATOM 3683 O O . GLU B 1 77 ? 34.219 -29.312 -13.148 1 61.41 77 GLU B O 1
ATOM 3688 N N . VAL B 1 78 ? 33.219 -31.281 -13.023 1 65.81 78 VAL B N 1
ATOM 3689 C CA . VAL B 1 78 ? 32.094 -30.75 -12.273 1 65.81 78 VAL B CA 1
ATOM 3690 C C . VAL B 1 78 ? 32.531 -30.266 -10.898 1 65.81 78 VAL B C 1
ATOM 3692 O O . VAL B 1 78 ? 33.156 -31.031 -10.148 1 65.81 78 VAL B O 1
ATOM 3695 N N . ASN B 1 79 ? 32.406 -28.938 -10.664 1 74.5 79 ASN B N 1
ATOM 3696 C CA . ASN B 1 79 ? 32.594 -28.406 -9.32 1 74.5 79 ASN B CA 1
ATOM 3697 C C . ASN B 1 79 ? 31.328 -28.531 -8.484 1 74.5 79 ASN B C 1
ATOM 3699 O O . ASN B 1 79 ? 30.375 -27.766 -8.656 1 74.5 79 ASN B O 1
ATOM 3703 N N . LYS B 1 80 ? 31.406 -29.484 -7.586 1 75.31 80 LYS B N 1
ATOM 3704 C CA . LYS B 1 80 ? 30.234 -29.859 -6.809 1 75.31 80 LYS B CA 1
ATOM 3705 C C . LYS B 1 80 ? 29.734 -28.688 -5.961 1 75.31 80 LYS B C 1
ATOM 3707 O O . LYS B 1 80 ? 28.531 -28.516 -5.773 1 75.31 80 LYS B O 1
ATOM 3712 N N . GLU B 1 81 ? 30.609 -27.922 -5.484 1 79.56 81 GLU B N 1
ATOM 3713 C CA . GLU B 1 81 ? 30.234 -26.797 -4.625 1 79.56 81 GLU B CA 1
ATOM 3714 C C . GLU B 1 81 ? 29.5 -25.719 -5.414 1 79.56 81 GLU B C 1
ATOM 3716 O O . GLU B 1 81 ? 28.469 -25.219 -4.969 1 79.56 81 GLU B O 1
ATOM 3721 N N . VAL B 1 82 ? 30.016 -25.5 -6.57 1 77.94 82 VAL B N 1
ATOM 3722 C CA . VAL B 1 82 ? 29.406 -24.484 -7.43 1 77.94 82 VAL B CA 1
ATOM 3723 C C . VAL B 1 82 ? 28.016 -24.953 -7.879 1 77.94 82 VAL B C 1
ATOM 3725 O O . VAL B 1 82 ? 27.047 -24.188 -7.848 1 77.94 82 VAL B O 1
ATOM 3728 N N . LEU B 1 83 ? 27.984 -26.203 -8.266 1 79.88 83 LEU B N 1
ATOM 3729 C CA . LEU B 1 83 ? 26.703 -26.781 -8.68 1 79.88 83 LEU B CA 1
ATOM 3730 C C . LEU B 1 83 ? 25.688 -26.719 -7.551 1 79.88 83 LEU B C 1
ATOM 3732 O O . LEU B 1 83 ? 24.547 -26.297 -7.754 1 79.88 83 LEU B O 1
ATOM 3736 N N . SER B 1 84 ? 26.094 -27.062 -6.398 1 81.62 84 SER B N 1
ATOM 3737 C CA . SER B 1 84 ? 25.219 -27.062 -5.23 1 81.62 84 SER B CA 1
ATOM 3738 C C . SER B 1 84 ? 24.688 -25.656 -4.938 1 81.62 84 SER B C 1
ATOM 3740 O O . SER B 1 84 ? 23.5 -25.484 -4.688 1 81.62 84 SER B O 1
ATOM 3742 N N . ASN B 1 85 ? 25.516 -24.734 -4.98 1 80.75 85 ASN B N 1
ATOM 3743 C CA . ASN B 1 85 ? 25.125 -23.359 -4.699 1 80.75 85 ASN B CA 1
ATOM 3744 C C . ASN B 1 85 ? 24.125 -22.828 -5.727 1 80.75 85 ASN B C 1
ATOM 3746 O O . ASN B 1 85 ? 23.141 -22.203 -5.367 1 80.75 85 ASN B O 1
ATOM 3750 N N . ARG B 1 86 ? 24.375 -23.156 -6.879 1 80.75 86 ARG B N 1
ATOM 3751 C CA . ARG B 1 86 ? 23.5 -22.688 -7.957 1 80.75 86 ARG B CA 1
ATOM 3752 C C . ARG B 1 86 ? 22.141 -23.359 -7.887 1 80.75 86 ARG B C 1
ATOM 3754 O O . ARG B 1 86 ? 21.109 -22.703 -8.102 1 80.75 86 ARG B O 1
ATOM 3761 N N . LEU B 1 87 ? 22.188 -24.547 -7.578 1 82.06 87 LEU B N 1
ATOM 3762 C CA . LEU B 1 87 ? 20.922 -25.266 -7.473 1 82.06 87 LEU B CA 1
ATOM 3763 C C . LEU B 1 87 ? 20.109 -24.766 -6.281 1 82.06 87 LEU B C 1
ATOM 3765 O O . LEU B 1 87 ? 18.875 -24.719 -6.344 1 82.06 87 LEU B O 1
ATOM 3769 N N . LYS B 1 88 ? 20.828 -24.391 -5.262 1 82.69 88 LYS B N 1
ATOM 3770 C CA . LYS B 1 88 ? 20.141 -23.812 -4.105 1 82.69 88 LYS B CA 1
ATOM 3771 C C . LYS B 1 88 ? 19.438 -22.516 -4.477 1 82.69 88 LYS B C 1
ATOM 3773 O O . LYS B 1 88 ? 18.281 -22.297 -4.098 1 82.69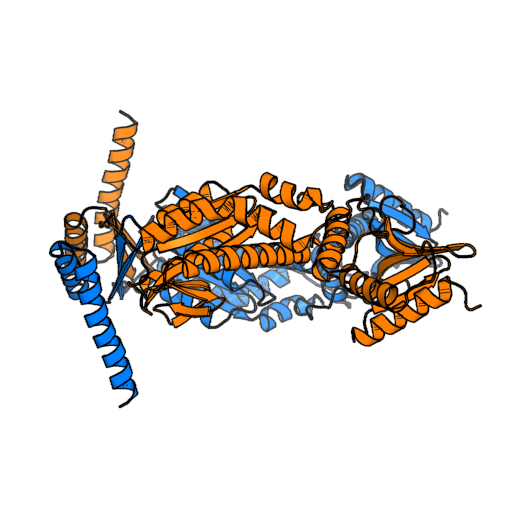 88 LYS B O 1
ATOM 3778 N N . ILE B 1 89 ? 20.094 -21.734 -5.23 1 84.5 89 ILE B N 1
ATOM 3779 C CA . ILE B 1 89 ? 19.531 -20.469 -5.688 1 84.5 89 ILE B CA 1
ATOM 3780 C C . ILE B 1 89 ? 18.312 -20.734 -6.578 1 84.5 89 ILE B C 1
ATOM 3782 O O . ILE B 1 89 ? 17.266 -20.109 -6.418 1 84.5 89 ILE B O 1
ATOM 3786 N N . LEU B 1 90 ? 18.5 -21.672 -7.375 1 82.62 90 LEU B N 1
ATOM 3787 C CA . LEU B 1 90 ? 17.438 -22.047 -8.297 1 82.62 90 LEU B CA 1
ATOM 3788 C C . LEU B 1 90 ? 16.188 -22.5 -7.547 1 82.62 90 LEU B C 1
ATOM 3790 O O . LEU B 1 90 ? 15.07 -22.094 -7.879 1 82.62 90 LEU B O 1
ATOM 3794 N N . LEU B 1 91 ? 16.391 -23.312 -6.637 1 81.94 91 LEU B N 1
ATOM 3795 C CA . LEU B 1 91 ? 15.281 -23.828 -5.859 1 81.94 91 LEU B CA 1
ATOM 3796 C C . LEU B 1 91 ? 14.539 -22.703 -5.141 1 81.94 91 LEU B C 1
ATOM 3798 O O . LEU B 1 91 ? 13.312 -22.672 -5.133 1 81.94 91 LEU B O 1
ATOM 3802 N N . LYS B 1 92 ? 15.336 -21.844 -4.668 1 82.69 92 LYS B N 1
ATOM 3803 C CA . LYS B 1 92 ? 14.742 -20.719 -3.949 1 82.69 92 LYS B CA 1
ATOM 3804 C C . LYS B 1 92 ? 13.914 -19.828 -4.887 1 82.69 92 LYS B C 1
ATOM 3806 O O . LYS B 1 92 ? 12.828 -19.391 -4.523 1 82.69 92 LYS B O 1
ATOM 3811 N N . VAL B 1 93 ? 14.391 -19.672 -6.051 1 84.56 93 VAL B N 1
ATOM 3812 C CA . VAL B 1 93 ? 13.703 -18.812 -7.012 1 84.56 93 VAL B CA 1
ATOM 3813 C C . VAL B 1 93 ? 12.484 -19.547 -7.57 1 84.56 93 VAL B C 1
ATOM 3815 O O . VAL B 1 93 ? 11.398 -18.969 -7.648 1 84.56 93 VAL B O 1
ATOM 3818 N N . ALA B 1 94 ? 12.68 -20.781 -7.863 1 78.38 94 ALA B N 1
ATOM 3819 C CA . ALA B 1 94 ? 11.625 -21.578 -8.492 1 78.38 94 ALA B CA 1
ATOM 3820 C C . ALA B 1 94 ? 10.422 -21.719 -7.57 1 78.38 94 ALA B C 1
ATOM 3822 O O . ALA B 1 94 ? 9.273 -21.781 -8.031 1 78.38 94 ALA B O 1
ATOM 3823 N N . THR B 1 95 ? 10.648 -21.703 -6.352 1 76.44 95 THR B N 1
ATOM 3824 C CA . THR B 1 95 ? 9.562 -21.953 -5.406 1 76.44 95 THR B CA 1
ATOM 3825 C C . THR B 1 95 ? 9 -20.656 -4.859 1 76.44 95 THR B C 1
ATOM 3827 O O . THR B 1 95 ? 8.172 -20.656 -3.943 1 76.44 95 THR B O 1
ATOM 3830 N N . ASN B 1 96 ? 9.469 -19.625 -5.434 1 77.44 96 ASN B N 1
ATOM 3831 C CA . ASN B 1 96 ? 8.914 -18.328 -5.051 1 77.44 96 ASN B CA 1
ATOM 3832 C C . ASN B 1 96 ? 7.469 -18.172 -5.508 1 77.44 96 ASN B C 1
ATOM 3834 O O . ASN B 1 96 ? 7.109 -18.609 -6.602 1 77.44 96 ASN B O 1
ATOM 3838 N N . SER B 1 97 ? 6.602 -17.547 -4.648 1 69.56 97 SER B N 1
ATOM 3839 C CA . SER B 1 97 ? 5.184 -17.406 -4.957 1 69.56 97 SER B CA 1
ATOM 3840 C C . SER B 1 97 ? 4.941 -16.281 -5.957 1 69.56 97 SER B C 1
ATOM 3842 O O . SER B 1 97 ? 3.967 -16.312 -6.711 1 69.56 97 SER B O 1
ATOM 3844 N N . ASN B 1 98 ? 5.797 -15.258 -5.891 1 78.06 98 ASN B N 1
ATOM 3845 C CA . ASN B 1 98 ? 5.664 -14.102 -6.766 1 78.06 98 ASN B CA 1
ATOM 3846 C C . ASN B 1 98 ? 7.027 -13.531 -7.16 1 78.06 98 ASN B C 1
ATOM 3848 O O . ASN B 1 98 ? 7.637 -12.781 -6.398 1 78.06 98 ASN B O 1
ATOM 3852 N N . TYR B 1 99 ? 7.418 -13.852 -8.344 1 84.62 99 TYR B N 1
ATOM 3853 C CA . TYR B 1 99 ? 8.742 -13.477 -8.828 1 84.62 99 TYR B CA 1
ATOM 3854 C C . TYR B 1 99 ? 8.867 -11.961 -8.93 1 84.62 99 TYR B C 1
ATOM 3856 O O . TYR B 1 99 ? 9.898 -11.391 -8.547 1 84.62 99 TYR B O 1
ATOM 3864 N N . ALA B 1 100 ? 7.812 -11.328 -9.375 1 84.62 100 ALA B N 1
ATOM 3865 C CA . ALA B 1 100 ? 7.832 -9.883 -9.586 1 84.62 100 ALA B CA 1
ATOM 3866 C C . ALA B 1 100 ? 7.984 -9.133 -8.266 1 84.62 100 ALA B C 1
ATOM 3868 O O . ALA B 1 100 ? 8.781 -8.195 -8.164 1 84.62 100 ALA B O 1
ATOM 3869 N N . SER B 1 101 ? 7.277 -9.609 -7.273 1 84.81 101 SER B N 1
ATOM 3870 C CA . SER B 1 101 ? 7.336 -8.969 -5.961 1 84.81 101 SER B CA 1
ATOM 3871 C C . SER B 1 101 ? 8.711 -9.148 -5.324 1 84.81 101 SER B C 1
ATOM 3873 O O . SER B 1 101 ? 9.273 -8.203 -4.773 1 84.81 101 SER B O 1
ATOM 3875 N N . THR B 1 102 ? 9.227 -10.312 -5.449 1 89.12 102 THR B N 1
ATOM 3876 C CA . THR B 1 102 ? 10.523 -10.586 -4.852 1 89.12 102 THR B CA 1
ATOM 3877 C C . THR B 1 102 ? 11.625 -9.805 -5.559 1 89.12 102 THR B C 1
ATOM 3879 O O . THR B 1 102 ? 12.531 -9.273 -4.91 1 89.12 102 THR B O 1
ATOM 3882 N N . LEU B 1 103 ? 11.531 -9.758 -6.848 1 93 103 LEU B N 1
ATOM 3883 C CA . LEU B 1 103 ? 12.492 -8.977 -7.617 1 93 103 LEU B CA 1
ATOM 3884 C C . LEU B 1 103 ? 12.438 -7.504 -7.219 1 93 103 LEU B C 1
ATOM 3886 O O . LEU B 1 103 ? 13.477 -6.867 -7.031 1 93 103 LEU B O 1
ATOM 3890 N N . GLY B 1 104 ? 11.25 -7 -7.09 1 92.31 104 GLY B N 1
ATOM 3891 C CA . GLY B 1 104 ? 11.078 -5.617 -6.664 1 92.31 104 GLY B CA 1
ATOM 3892 C C . GLY B 1 104 ? 11.695 -5.332 -5.309 1 92.31 104 GLY B C 1
ATOM 3893 O O . GLY B 1 104 ? 12.305 -4.281 -5.105 1 92.31 104 GLY B O 1
ATOM 3894 N N . GLU B 1 105 ? 11.539 -6.262 -4.41 1 91.44 105 GLU B N 1
ATOM 3895 C CA . GLU B 1 105 ? 12.125 -6.125 -3.08 1 91.44 105 GLU B CA 1
ATOM 3896 C C . GLU B 1 105 ? 13.648 -6.098 -3.146 1 91.44 105 GLU B C 1
ATOM 3898 O O . GLU B 1 105 ? 14.297 -5.297 -2.463 1 91.44 105 GLU B O 1
ATOM 3903 N N . ASP B 1 106 ? 14.172 -6.938 -3.93 1 94.38 106 ASP B N 1
ATOM 3904 C CA . ASP B 1 106 ? 15.625 -7 -4.07 1 94.38 106 ASP B CA 1
ATOM 3905 C C . ASP B 1 106 ? 16.172 -5.719 -4.703 1 94.38 106 ASP B C 1
ATOM 3907 O O . ASP B 1 106 ? 17.203 -5.195 -4.27 1 94.38 106 ASP B O 1
ATOM 3911 N N . LEU B 1 107 ? 15.492 -5.277 -5.703 1 95.94 107 LEU B N 1
ATOM 3912 C CA . LEU B 1 107 ? 15.891 -4.027 -6.344 1 95.94 107 LEU B CA 1
ATOM 3913 C C . LEU B 1 107 ? 15.836 -2.869 -5.355 1 95.94 107 LEU B C 1
ATOM 3915 O O . LEU B 1 107 ? 16.734 -2.018 -5.34 1 95.94 107 LEU B O 1
ATOM 3919 N N . GLY B 1 108 ? 14.828 -2.852 -4.559 1 95.44 108 GLY B N 1
ATOM 3920 C CA . GLY B 1 108 ? 14.719 -1.849 -3.508 1 95.44 108 GLY B CA 1
ATOM 3921 C C . GLY B 1 108 ? 15.875 -1.885 -2.527 1 95.44 108 GLY B C 1
ATOM 3922 O O . GLY B 1 108 ? 16.375 -0.838 -2.113 1 95.44 108 GLY B O 1
ATOM 3923 N N . ARG B 1 109 ? 16.266 -3.051 -2.213 1 95.12 109 ARG B N 1
ATOM 3924 C CA . ARG B 1 109 ? 17.391 -3.201 -1.287 1 95.12 109 ARG B CA 1
ATOM 3925 C C . ARG B 1 109 ? 18.688 -2.684 -1.904 1 95.12 109 ARG B C 1
ATOM 3927 O O . ARG B 1 109 ? 19.484 -2.043 -1.226 1 95.12 109 ARG B O 1
ATOM 3934 N N . ILE B 1 110 ? 18.859 -2.986 -3.117 1 96.31 110 ILE B N 1
ATOM 3935 C CA . ILE B 1 110 ? 20.047 -2.514 -3.818 1 96.31 110 ILE B CA 1
ATOM 3936 C C . ILE B 1 110 ? 20.047 -0.988 -3.855 1 96.31 110 ILE B C 1
ATOM 3938 O O . ILE B 1 110 ? 21.094 -0.358 -3.637 1 96.31 110 ILE B O 1
ATOM 3942 N N . LEU B 1 111 ? 18.922 -0.452 -4.109 1 97.38 111 LEU B N 1
ATOM 3943 C CA . LEU B 1 111 ? 18.781 0.999 -4.102 1 97.38 111 LEU B CA 1
ATOM 3944 C C . LEU B 1 111 ? 19.125 1.573 -2.732 1 97.38 111 LEU B C 1
ATOM 3946 O O . LEU B 1 111 ? 19.922 2.514 -2.635 1 97.38 111 LEU B O 1
ATOM 3950 N N . GLU B 1 112 ? 18.594 1.015 -1.732 1 97.25 112 GLU B N 1
ATOM 3951 C CA . GLU B 1 112 ? 18.844 1.473 -0.368 1 97.25 112 GLU B CA 1
ATOM 3952 C C . GLU B 1 112 ? 20.312 1.379 -0.01 1 97.25 112 GLU B C 1
ATOM 3954 O O . GLU B 1 112 ? 20.875 2.297 0.594 1 97.25 112 GLU B O 1
ATOM 3959 N N . ASP B 1 113 ? 20.922 0.309 -0.417 1 96.62 113 ASP B N 1
ATOM 3960 C CA . ASP B 1 113 ? 22.344 0.124 -0.163 1 96.62 113 ASP B CA 1
ATOM 3961 C C . ASP B 1 113 ? 23.172 1.175 -0.898 1 96.62 113 ASP B C 1
ATOM 3963 O O . ASP B 1 113 ? 24.156 1.688 -0.357 1 96.62 113 ASP B O 1
ATOM 3967 N N . SER B 1 114 ? 22.797 1.394 -2.072 1 97.62 114 SER B N 1
ATOM 3968 C CA . SER B 1 114 ? 23.5 2.406 -2.857 1 97.62 114 SER B CA 1
ATOM 3969 C C . SER B 1 114 ? 23.391 3.781 -2.207 1 97.62 114 SER B C 1
ATOM 3971 O O . SER B 1 114 ? 24.375 4.516 -2.127 1 97.62 114 SER B O 1
ATOM 3973 N N . ILE B 1 115 ? 22.203 4.102 -1.744 1 98.12 115 ILE B N 1
ATOM 3974 C CA . ILE B 1 115 ? 21.984 5.383 -1.086 1 98.12 115 ILE B CA 1
ATOM 3975 C C . ILE B 1 115 ? 22.797 5.457 0.201 1 98.12 115 ILE B C 1
ATOM 3977 O O . ILE B 1 115 ? 23.391 6.496 0.509 1 98.12 115 ILE B O 1
ATOM 3981 N N . HIS B 1 116 ? 22.828 4.379 0.882 1 97.81 116 HIS B N 1
ATOM 3982 C CA . HIS B 1 116 ? 23.625 4.324 2.109 1 97.81 116 HIS B CA 1
ATOM 3983 C C . HIS B 1 116 ? 25.094 4.648 1.837 1 97.81 116 HIS B C 1
ATOM 3985 O O . HIS B 1 116 ? 25.703 5.414 2.58 1 97.81 116 HIS B O 1
ATOM 3991 N N . GLU B 1 117 ? 25.578 4.102 0.788 1 97.5 117 GLU B N 1
ATOM 3992 C CA . GLU B 1 117 ? 26.969 4.355 0.427 1 97.5 117 GLU B CA 1
ATOM 3993 C C . GLU B 1 117 ? 27.188 5.82 0.069 1 97.5 117 GLU B C 1
ATOM 3995 O O . GLU B 1 117 ? 28.219 6.402 0.412 1 97.5 117 GLU B O 1
ATOM 4000 N N . ILE B 1 118 ? 26.25 6.402 -0.632 1 98.06 118 ILE B N 1
ATOM 4001 C CA . ILE B 1 118 ? 26.312 7.824 -0.956 1 98.06 118 ILE B CA 1
ATOM 4002 C C . ILE B 1 118 ? 26.359 8.641 0.331 1 98.06 118 ILE B C 1
ATOM 4004 O O . ILE B 1 118 ? 27.172 9.562 0.46 1 98.06 118 ILE B O 1
ATOM 4008 N N . LEU B 1 119 ? 25.516 8.312 1.307 1 98.06 119 LEU B N 1
ATOM 4009 C CA . LEU B 1 119 ? 25.406 9.055 2.559 1 98.06 119 LEU B CA 1
ATOM 4010 C C . LEU B 1 119 ? 26.672 8.914 3.391 1 98.06 119 LEU B C 1
ATOM 4012 O O . LEU B 1 119 ? 27.094 9.867 4.047 1 98.06 119 LEU B O 1
ATOM 4016 N N . LEU B 1 120 ? 27.281 7.715 3.322 1 97 120 LEU B N 1
ATOM 4017 C CA . LEU B 1 120 ? 28.531 7.508 4.031 1 97 120 LEU B CA 1
ATOM 4018 C C . LEU B 1 120 ? 29.641 8.359 3.434 1 97 120 LEU B C 1
ATOM 4020 O O . LEU B 1 120 ? 30.469 8.914 4.164 1 97 120 LEU B O 1
ATOM 4024 N N . GLU B 1 121 ? 29.656 8.398 2.141 1 96.81 121 GLU B N 1
ATOM 4025 C CA . GLU B 1 121 ? 30.625 9.273 1.476 1 96.81 121 GLU B CA 1
ATOM 4026 C C . GLU B 1 121 ? 30.438 10.727 1.9 1 96.81 121 GLU B C 1
ATOM 4028 O O . GLU B 1 121 ? 31.406 11.445 2.137 1 96.81 121 GLU B O 1
ATOM 4033 N N . PHE B 1 122 ? 29.203 11.172 1.976 1 97.19 122 PHE B N 1
ATOM 4034 C CA . PHE B 1 122 ? 28.891 12.523 2.41 1 97.19 122 PHE B CA 1
ATOM 4035 C C . PHE B 1 122 ? 29.359 12.758 3.84 1 97.19 122 PHE B C 1
ATOM 4037 O O . PHE B 1 122 ? 29.938 13.805 4.145 1 97.19 122 PHE B O 1
ATOM 4044 N N . SER B 1 123 ? 29.078 11.789 4.684 1 96.62 123 SER B N 1
ATOM 4045 C CA . SER B 1 123 ? 29.438 11.898 6.094 1 96.62 123 SER B CA 1
ATOM 4046 C C . SER B 1 123 ? 30.953 11.984 6.273 1 96.62 123 SER B C 1
ATOM 4048 O O . SER B 1 123 ? 31.438 12.648 7.191 1 96.62 123 SER B O 1
ATOM 4050 N N . LYS B 1 124 ? 31.719 11.352 5.438 1 95.75 124 LYS B N 1
ATOM 4051 C CA . LYS B 1 124 ? 33.156 11.391 5.496 1 95.75 124 LYS B CA 1
ATOM 4052 C C . LYS B 1 124 ? 33.688 12.797 5.195 1 95.75 124 LYS B C 1
ATOM 4054 O O . LYS B 1 124 ? 34.719 13.203 5.734 1 95.75 124 LYS B O 1
ATOM 4059 N N . LYS B 1 125 ? 32.938 13.469 4.449 1 94.75 125 LYS B N 1
ATOM 4060 C CA . LYS B 1 125 ? 33.344 14.812 4.051 1 94.75 125 LYS B CA 1
ATOM 4061 C C . LYS B 1 125 ? 32.906 15.844 5.094 1 94.75 125 LYS B C 1
ATOM 4063 O O . LYS B 1 125 ? 33.406 16.984 5.082 1 94.75 125 LYS B O 1
ATOM 4068 N N . HIS B 1 126 ? 32.031 15.469 5.988 1 94.75 126 HIS B N 1
ATOM 4069 C CA . HIS B 1 126 ? 31.5 16.359 7.012 1 94.75 126 HIS B CA 1
ATOM 4070 C C . HIS B 1 126 ? 31.641 15.742 8.398 1 94.75 126 HIS B C 1
ATOM 4072 O O . HIS B 1 126 ? 30.797 14.961 8.828 1 94.75 126 HIS B O 1
ATOM 4078 N N . LYS B 1 127 ? 32.562 16.078 9.172 1 90.69 127 LYS B N 1
ATOM 4079 C CA . LYS B 1 127 ? 32.969 15.422 10.414 1 90.69 127 LYS B CA 1
ATOM 4080 C C . LYS B 1 127 ? 31.828 15.414 11.43 1 90.69 127 LYS B C 1
ATOM 4082 O O . LYS B 1 127 ? 31.734 14.523 12.273 1 90.69 127 LYS B O 1
ATOM 4087 N N . ASN B 1 128 ? 30.969 16.312 11.359 1 93.94 128 ASN B N 1
ATOM 4088 C CA . ASN B 1 128 ? 29.906 16.406 12.359 1 93.94 128 ASN B CA 1
ATOM 4089 C C . ASN B 1 128 ? 28.625 15.711 11.891 1 93.94 128 ASN B C 1
ATOM 4091 O O . ASN B 1 128 ? 27.594 15.797 12.547 1 93.94 128 ASN B O 1
ATOM 4095 N N . VAL B 1 129 ? 28.75 15.023 10.742 1 96.25 129 VAL B N 1
ATOM 4096 C CA . VAL B 1 129 ? 27.578 14.375 10.164 1 96.25 129 VAL B CA 1
ATOM 4097 C C . VAL B 1 129 ? 27.641 12.867 10.406 1 96.25 129 VAL B C 1
ATOM 4099 O O . VAL B 1 129 ? 28.688 12.242 10.195 1 96.25 129 VAL B O 1
ATOM 4102 N N . LYS B 1 130 ? 26.594 12.328 10.883 1 96.5 130 LYS B N 1
ATOM 4103 C CA . LYS B 1 130 ? 26.438 10.891 11.062 1 96.5 130 LYS B CA 1
ATOM 4104 C C . LYS B 1 130 ? 25.172 10.383 10.359 1 96.5 130 LYS B C 1
ATOM 4106 O O . LYS B 1 130 ? 24.188 11.109 10.258 1 96.5 130 LYS B O 1
ATOM 4111 N N . VAL B 1 131 ? 25.297 9.172 9.922 1 96.31 131 VAL B N 1
ATOM 4112 C CA . VAL B 1 131 ? 24.172 8.555 9.203 1 96.31 131 VAL B CA 1
ATOM 4113 C C . VAL B 1 131 ? 23.672 7.332 9.969 1 96.31 131 VAL B C 1
ATOM 4115 O O . VAL B 1 131 ? 24.484 6.523 10.445 1 96.31 131 VAL B O 1
ATOM 4118 N N . SER B 1 132 ? 22.406 7.305 10.211 1 94.81 132 SER B N 1
ATOM 4119 C CA . SER B 1 132 ? 21.766 6.121 10.773 1 94.81 132 SER B CA 1
ATOM 4120 C C . SER B 1 132 ? 20.797 5.492 9.773 1 94.81 132 SER B C 1
ATOM 4122 O O . SER B 1 132 ? 20.172 6.199 8.984 1 94.81 132 SER B O 1
ATOM 4124 N N . ARG B 1 133 ? 20.812 4.148 9.844 1 92.5 133 ARG B N 1
ATOM 4125 C CA . ARG B 1 133 ? 19.953 3.422 8.906 1 92.5 133 ARG B CA 1
ATOM 4126 C C . ARG B 1 133 ? 18.891 2.621 9.648 1 92.5 133 ARG B C 1
ATOM 4128 O O . ARG B 1 133 ? 19.141 2.123 10.75 1 92.5 133 ARG B O 1
ATOM 4135 N N . GLU B 1 134 ? 17.625 2.555 9.016 1 87.31 134 GLU B N 1
ATOM 4136 C CA . GLU B 1 134 ? 16.531 1.688 9.406 1 87.31 134 GLU B CA 1
ATOM 4137 C C . GLU B 1 134 ? 16.188 1.85 10.883 1 87.31 134 GLU B C 1
ATOM 4139 O O . GLU B 1 134 ? 16.125 0.866 11.625 1 87.31 134 GLU B O 1
ATOM 4144 N N . GLU B 1 135 ? 15.875 3.055 11.266 1 88.06 135 GLU B N 1
ATOM 4145 C CA . GLU B 1 135 ? 15.492 3.336 12.641 1 88.06 135 GLU B CA 1
ATOM 4146 C C . GLU B 1 135 ? 13.977 3.48 12.781 1 88.06 135 GLU B C 1
ATOM 4148 O O . GLU B 1 135 ? 13.305 3.928 11.844 1 88.06 135 GLU B O 1
ATOM 4153 N N . LYS B 1 136 ? 13.562 3.057 13.938 1 91.31 136 LYS B N 1
ATOM 4154 C CA . LYS B 1 136 ? 12.164 3.256 14.289 1 91.31 136 LYS B CA 1
ATOM 4155 C C . LYS B 1 136 ? 11.984 4.492 15.156 1 91.31 136 LYS B C 1
ATOM 4157 O O . LYS B 1 136 ? 12.641 4.633 16.188 1 91.31 136 LYS B O 1
ATOM 4162 N N . TRP B 1 137 ? 11.109 5.406 14.727 1 91.81 137 TRP B N 1
ATOM 4163 C CA . TRP B 1 137 ? 10.836 6.637 15.453 1 91.81 137 TRP B CA 1
ATOM 4164 C C . TRP B 1 137 ? 9.344 6.785 15.727 1 91.81 137 TRP B C 1
ATOM 4166 O O . TRP B 1 137 ? 8.516 6.332 14.938 1 91.81 137 TRP B O 1
ATOM 4176 N N . LYS B 1 138 ? 9.07 7.324 16.781 1 88.44 138 LYS B N 1
ATOM 4177 C CA . LYS B 1 138 ? 7.68 7.586 17.141 1 88.44 138 LYS B CA 1
ATOM 4178 C C . LYS B 1 138 ? 7.281 9.016 16.781 1 88.44 138 LYS B C 1
ATOM 4180 O O . LYS B 1 138 ? 8.062 9.953 16.969 1 88.44 138 LYS B O 1
ATOM 4185 N N . ASP B 1 139 ? 6.098 9.164 16.25 1 88.19 139 ASP B N 1
ATOM 4186 C CA . ASP B 1 139 ? 5.578 10.5 16 1 88.19 139 ASP B CA 1
ATOM 4187 C C . ASP B 1 139 ? 4.934 11.078 17.266 1 88.19 139 ASP B C 1
ATOM 4189 O O . ASP B 1 139 ? 5.117 10.555 18.359 1 88.19 139 ASP B O 1
ATOM 4193 N N . ARG B 1 140 ? 4.266 12.219 17.188 1 80.25 140 ARG B N 1
ATOM 4194 C CA . ARG B 1 140 ? 3.699 12.922 18.328 1 80.25 140 ARG B CA 1
ATOM 4195 C C . ARG B 1 140 ? 2.6 12.094 18.984 1 80.25 140 ARG B C 1
ATOM 4197 O O . ARG B 1 140 ? 2.361 12.219 20.188 1 80.25 140 ARG B O 1
ATOM 4204 N N . ASP B 1 141 ? 2.031 11.258 18.172 1 76.56 141 ASP B N 1
ATOM 4205 C CA . ASP B 1 141 ? 0.912 10.461 18.672 1 76.56 141 ASP B CA 1
ATOM 4206 C C . ASP B 1 141 ? 1.384 9.094 19.156 1 76.56 141 ASP B C 1
ATOM 4208 O O . ASP B 1 141 ? 0.583 8.289 19.625 1 76.56 141 ASP B O 1
ATOM 4212 N N . GLY B 1 142 ? 2.576 8.844 19 1 78.81 142 GLY B N 1
ATOM 4213 C CA . GLY B 1 142 ? 3.146 7.602 19.484 1 78.81 142 GLY B CA 1
ATOM 4214 C C . GLY B 1 142 ? 3.217 6.52 18.422 1 78.81 142 GLY B C 1
ATOM 4215 O O . GLY B 1 142 ? 3.668 5.402 18.688 1 78.81 142 GLY B O 1
ATOM 4216 N N . ASP B 1 143 ? 2.799 6.82 17.281 1 79.62 143 ASP B N 1
ATOM 4217 C CA . ASP B 1 143 ? 2.885 5.848 16.203 1 79.62 143 ASP B CA 1
ATOM 4218 C C . ASP B 1 143 ? 4.328 5.676 15.719 1 79.62 143 ASP B C 1
ATOM 4220 O O . ASP B 1 143 ? 5.066 6.656 15.602 1 79.62 143 ASP B O 1
ATOM 4224 N N . GLU B 1 144 ? 4.633 4.488 15.469 1 85.88 144 GLU B N 1
ATOM 4225 C CA . GLU B 1 144 ? 6.008 4.191 15.062 1 85.88 144 GLU B CA 1
ATOM 4226 C C . GLU B 1 144 ? 6.16 4.25 13.547 1 85.88 144 GLU B C 1
ATOM 4228 O O . GLU B 1 144 ? 5.309 3.742 12.812 1 85.88 144 GLU B O 1
ATOM 4233 N N . HIS B 1 145 ? 7.191 4.879 13.117 1 88.75 145 HIS B N 1
ATOM 4234 C CA . HIS B 1 145 ? 7.574 4.961 11.711 1 88.75 145 HIS B CA 1
ATOM 4235 C C . HIS B 1 145 ? 8.977 4.41 11.492 1 88.75 145 HIS B C 1
ATOM 4237 O O . HIS B 1 145 ? 9.93 4.836 12.148 1 88.75 145 HIS B O 1
ATOM 4243 N N . LYS B 1 146 ? 9.094 3.439 10.641 1 90.31 146 LYS B N 1
ATOM 4244 C CA . LYS B 1 146 ? 10.414 2.949 10.242 1 90.31 146 LYS B CA 1
ATOM 4245 C C . LYS B 1 146 ? 11 3.799 9.125 1 90.31 146 LYS B C 1
ATOM 4247 O O . LYS B 1 146 ? 10.508 3.781 7.992 1 90.31 146 LYS B O 1
ATOM 4252 N N . LEU B 1 147 ? 12.031 4.516 9.484 1 94.5 147 LEU B N 1
ATOM 4253 C CA . LEU B 1 147 ? 12.672 5.402 8.523 1 94.5 147 LEU B CA 1
ATOM 4254 C C . LEU B 1 147 ? 13.898 4.738 7.906 1 94.5 147 LEU B C 1
ATOM 4256 O O . LEU B 1 147 ? 14.648 4.047 8.602 1 94.5 147 LEU B O 1
ATOM 4260 N N . ASP B 1 148 ? 14.094 4.934 6.602 1 96.19 148 ASP B N 1
ATOM 4261 C CA . ASP B 1 148 ? 15.219 4.305 5.922 1 96.19 148 ASP B CA 1
ATOM 4262 C C . ASP B 1 148 ? 16.547 4.891 6.402 1 96.19 148 ASP B C 1
ATOM 4264 O O . ASP B 1 148 ? 17.484 4.148 6.73 1 96.19 148 ASP B O 1
ATOM 4268 N N . PHE B 1 149 ? 16.594 6.285 6.438 1 97.38 149 PHE B N 1
ATOM 4269 C CA . PHE B 1 149 ? 17.844 6.938 6.852 1 97.38 149 PHE B CA 1
ATOM 4270 C C . PHE B 1 149 ? 17.547 8.188 7.672 1 97.38 149 PHE B C 1
ATOM 4272 O O . PHE B 1 149 ? 16.562 8.891 7.41 1 97.38 149 PHE B O 1
ATOM 4279 N N . ILE B 1 150 ? 18.359 8.43 8.609 1 97.31 150 ILE B N 1
ATOM 4280 C CA . ILE B 1 150 ? 18.375 9.68 9.359 1 97.31 150 ILE B CA 1
ATOM 4281 C C . ILE B 1 150 ? 19.781 10.258 9.375 1 97.31 150 ILE B C 1
ATOM 4283 O O . ILE B 1 150 ? 20.75 9.531 9.609 1 97.31 150 ILE B O 1
ATOM 4287 N N . ILE B 1 151 ? 19.906 11.477 9.062 1 97.44 151 ILE B N 1
ATOM 4288 C CA . ILE B 1 151 ? 21.188 12.164 9.102 1 97.44 151 ILE B CA 1
ATOM 4289 C C . ILE B 1 151 ? 21.266 13.047 10.344 1 97.44 151 ILE B C 1
ATOM 4291 O O . ILE B 1 151 ? 20.391 13.891 10.57 1 97.44 151 ILE B O 1
ATOM 4295 N N . TYR B 1 152 ? 22.234 12.82 11.055 1 96.12 152 TYR B N 1
ATOM 4296 C CA . TYR B 1 152 ? 22.484 13.594 12.266 1 96.12 152 TYR B CA 1
ATOM 4297 C C . TYR B 1 152 ? 23.625 14.594 12.055 1 96.12 152 TYR B C 1
ATOM 4299 O O . TYR B 1 152 ? 24.625 14.281 11.406 1 96.12 152 TYR B O 1
ATOM 4307 N N . VAL B 1 153 ? 23.438 15.766 12.508 1 94.5 153 VAL B N 1
ATOM 4308 C CA . VAL B 1 153 ? 24.453 16.797 12.57 1 94.5 153 VAL B CA 1
ATOM 4309 C C . VAL B 1 153 ? 24.656 17.25 14.016 1 94.5 153 VAL B C 1
ATOM 4311 O O . VAL B 1 153 ? 23.703 17.672 14.672 1 94.5 153 VAL B O 1
ATOM 4314 N N . ASN B 1 154 ? 25.812 17.141 14.57 1 92.44 154 ASN B N 1
ATOM 4315 C CA . ASN B 1 154 ? 26.094 17.438 15.969 1 92.44 154 ASN B CA 1
ATOM 4316 C C . ASN B 1 154 ? 25.141 16.703 16.906 1 92.44 154 ASN B C 1
ATOM 4318 O O . ASN B 1 154 ? 24.547 17.312 17.781 1 92.44 154 ASN B O 1
ATOM 4322 N N . ASN B 1 155 ? 24.797 15.445 16.516 1 90.81 155 ASN B N 1
ATOM 4323 C CA . ASN B 1 155 ? 24.031 14.508 17.328 1 90.81 155 ASN B CA 1
ATOM 4324 C C . ASN B 1 155 ? 22.547 14.867 17.328 1 90.81 155 ASN B C 1
ATOM 4326 O O . ASN B 1 155 ? 21.781 14.367 18.156 1 90.81 155 ASN B O 1
ATOM 4330 N N . LYS B 1 156 ? 22.125 15.727 16.453 1 89.5 156 LYS B N 1
ATOM 4331 C CA . LYS B 1 156 ? 20.703 16.031 16.25 1 89.5 156 LYS B CA 1
ATOM 4332 C C . LYS B 1 156 ? 20.219 15.578 14.883 1 89.5 156 LYS B C 1
ATOM 4334 O O . LYS B 1 156 ? 20.938 15.727 13.891 1 89.5 156 LYS B O 1
ATOM 4339 N N . PRO B 1 157 ? 19.078 15.047 14.867 1 94.88 157 PRO B N 1
ATOM 4340 C CA . PRO B 1 157 ? 18.547 14.688 13.547 1 94.88 157 PRO B CA 1
ATOM 4341 C C . PRO B 1 157 ? 18.25 15.906 12.68 1 94.88 157 PRO B C 1
ATOM 4343 O O . PRO B 1 157 ? 17.609 16.859 13.141 1 94.88 157 PRO B O 1
ATOM 4346 N N . VAL B 1 158 ? 18.656 15.875 11.469 1 96.19 158 VAL B N 1
ATOM 4347 C CA . VAL B 1 158 ? 18.547 17.062 10.617 1 96.19 158 VAL B CA 1
ATOM 4348 C C . VAL B 1 158 ? 17.812 16.688 9.328 1 96.19 158 VAL B C 1
ATOM 4350 O O . VAL B 1 158 ? 17.062 17.516 8.773 1 96.19 158 VAL B O 1
ATOM 4353 N N . VAL B 1 159 ? 18.062 15.5 8.852 1 98 159 VAL B N 1
ATOM 4354 C CA . VAL B 1 159 ? 17.438 15.07 7.609 1 98 159 VAL B CA 1
ATOM 4355 C C . VAL B 1 159 ? 16.875 13.664 7.777 1 98 159 VAL B C 1
ATOM 4357 O O . VAL B 1 159 ? 17.5 12.805 8.398 1 98 159 VAL B O 1
ATOM 4360 N N . VAL B 1 160 ? 15.688 13.477 7.336 1 98.06 160 VAL B N 1
ATOM 4361 C CA . VAL B 1 160 ? 15.125 12.141 7.23 1 98.06 160 VAL B CA 1
ATOM 4362 C C . VAL B 1 160 ? 14.93 11.773 5.758 1 98.06 160 VAL B C 1
ATOM 4364 O O . VAL B 1 160 ? 14.57 12.625 4.945 1 98.06 160 VAL B O 1
ATOM 4367 N N . LEU B 1 161 ? 15.219 10.531 5.426 1 97.81 161 LEU B N 1
ATOM 4368 C CA . LEU B 1 161 ? 15.195 10.094 4.035 1 97.81 161 LEU B CA 1
ATOM 4369 C C . LEU B 1 161 ? 14.43 8.781 3.895 1 97.81 161 LEU B C 1
ATOM 4371 O O . LEU B 1 161 ? 14.586 7.871 4.715 1 97.81 161 LEU B O 1
ATOM 4375 N N . GLU B 1 162 ? 13.617 8.68 2.863 1 97.25 162 GLU B N 1
ATOM 4376 C CA . GLU B 1 162 ? 12.953 7.457 2.424 1 97.25 162 GLU B CA 1
ATOM 4377 C C . GLU B 1 162 ? 13.25 7.168 0.954 1 97.25 162 GLU B C 1
ATOM 4379 O O . GLU B 1 162 ? 13.367 8.094 0.146 1 97.25 162 GLU B O 1
ATOM 4384 N N . SER B 1 163 ? 13.406 5.957 0.664 1 96.88 163 SER B N 1
ATOM 4385 C CA . SER B 1 163 ? 13.57 5.547 -0.728 1 96.88 163 SER B CA 1
ATOM 4386 C C . SER B 1 163 ? 12.531 4.504 -1.122 1 96.88 163 SER B C 1
ATOM 4388 O O . SER B 1 163 ? 12.156 3.654 -0.311 1 96.88 163 SER B O 1
ATOM 4390 N N . LYS B 1 164 ? 12.008 4.645 -2.311 1 94.44 164 LYS B N 1
ATOM 4391 C CA . LYS B 1 164 ? 11.016 3.691 -2.797 1 94.44 164 LYS B CA 1
ATOM 4392 C C . LYS B 1 164 ? 11.25 3.35 -4.266 1 94.44 164 LYS B C 1
ATOM 4394 O O . LYS B 1 164 ? 11.562 4.23 -5.07 1 94.44 164 LYS B O 1
ATOM 4399 N N . PHE B 1 165 ? 11.133 2.088 -4.562 1 93.81 165 PHE B N 1
ATOM 4400 C CA . PHE B 1 165 ? 11.117 1.598 -5.938 1 93.81 165 PHE B CA 1
ATOM 4401 C C . PHE B 1 165 ? 9.719 1.139 -6.328 1 93.81 165 PHE B C 1
ATOM 4403 O O . PHE B 1 165 ? 9.07 0.396 -5.59 1 93.81 165 PHE B O 1
ATOM 4410 N N . LEU B 1 166 ? 9.328 1.671 -7.547 1 90.81 166 LEU B N 1
ATOM 4411 C CA . LEU B 1 166 ? 8.008 1.308 -8.055 1 90.81 166 LEU B CA 1
ATOM 4412 C C . LEU B 1 166 ? 8.078 0.951 -9.531 1 90.81 166 LEU B C 1
ATOM 4414 O O . LEU B 1 166 ? 8.305 1.822 -10.375 1 90.81 166 LEU B O 1
ATOM 4418 N N . ARG B 1 167 ? 7.742 -0.3 -9.781 1 87 167 ARG B N 1
ATOM 4419 C CA . ARG B 1 167 ? 7.719 -0.687 -11.188 1 87 167 ARG B CA 1
ATOM 4420 C C . ARG B 1 167 ? 6.379 -0.337 -11.828 1 87 167 ARG B C 1
ATOM 4422 O O . ARG B 1 167 ? 6.336 0.223 -12.93 1 87 167 ARG B O 1
ATOM 4429 N N . TYR B 1 168 ? 5.281 -0.791 -11.078 1 77.62 168 TYR B N 1
ATOM 4430 C CA . TYR B 1 168 ? 3.938 -0.621 -11.625 1 77.62 168 TYR B CA 1
ATOM 4431 C C . TYR B 1 168 ? 3.174 0.458 -10.867 1 77.62 168 TYR B C 1
ATOM 4433 O O . TYR B 1 168 ? 3.348 0.617 -9.656 1 77.62 168 TYR B O 1
ATOM 4441 N N . LYS B 1 169 ? 2.18 1.062 -11.531 1 67.94 169 LYS B N 1
ATOM 4442 C CA . LYS B 1 169 ? 1.472 2.225 -11.008 1 67.94 169 LYS B CA 1
ATOM 4443 C C . LYS B 1 169 ? 0.404 1.81 -10 1 67.94 169 LYS B C 1
ATOM 4445 O O . LYS B 1 169 ? 0.004 2.605 -9.148 1 67.94 169 LYS B O 1
ATOM 4450 N N . LYS B 1 170 ? -0.126 0.646 -9.992 1 62.91 170 LYS B N 1
ATOM 4451 C CA . LYS B 1 170 ? -1.314 0.242 -9.25 1 62.91 170 LYS B CA 1
ATOM 4452 C C . LYS B 1 170 ? -1.171 0.569 -7.766 1 62.91 170 LYS B C 1
ATOM 4454 O O . LYS B 1 170 ? -2.135 0.989 -7.121 1 62.91 170 LYS B O 1
ATOM 4459 N N . HIS B 1 171 ? 0.109 0.562 -7.133 1 71.88 171 HIS B N 1
ATOM 4460 C CA . HIS B 1 171 ? 0.213 0.769 -5.691 1 71.88 171 HIS B CA 1
ATOM 4461 C C . HIS B 1 171 ? 0.996 2.037 -5.375 1 71.88 171 HIS B C 1
ATOM 4463 O O . HIS B 1 171 ? 1.456 2.219 -4.242 1 71.88 171 HIS B O 1
ATOM 4469 N N . MET B 1 172 ? 0.916 2.883 -6.309 1 80.88 172 MET B N 1
ATOM 4470 C CA . MET B 1 172 ? 1.726 4.09 -6.164 1 80.88 172 MET B CA 1
ATOM 4471 C C . MET B 1 172 ? 1.131 5.023 -5.113 1 80.88 172 MET B C 1
ATOM 4473 O O . MET B 1 172 ? 1.857 5.586 -4.293 1 80.88 172 MET B O 1
ATOM 4477 N N . ARG B 1 173 ? -0.157 5.121 -5.098 1 78.19 173 ARG B N 1
ATOM 4478 C CA . ARG B 1 173 ? -0.816 6.047 -4.18 1 78.19 173 ARG B CA 1
ATOM 4479 C C . ARG B 1 173 ? -0.625 5.613 -2.73 1 78.19 173 ARG B C 1
ATOM 4481 O O . ARG B 1 173 ? -0.355 6.441 -1.858 1 78.19 173 ARG B O 1
ATOM 4488 N N . ASP B 1 174 ? -0.733 4.328 -2.506 1 80.38 174 ASP B N 1
ATOM 4489 C CA . ASP B 1 174 ? -0.541 3.809 -1.154 1 80.38 174 ASP B CA 1
ATOM 4490 C C . ASP B 1 174 ? 0.891 4.039 -0.676 1 80.38 174 ASP B C 1
ATOM 4492 O O . ASP B 1 174 ? 1.109 4.496 0.448 1 80.38 174 ASP B O 1
ATOM 4496 N N . LYS B 1 175 ? 1.816 3.77 -1.571 1 85.62 175 LYS B N 1
ATOM 4497 C CA . LYS B 1 175 ? 3.225 3.924 -1.217 1 85.62 175 LYS B CA 1
ATOM 4498 C C . LYS B 1 175 ? 3.584 5.395 -1.02 1 85.62 175 LYS B C 1
ATOM 4500 O O . LYS B 1 175 ? 4.328 5.738 -0.1 1 85.62 175 LYS B O 1
ATOM 4505 N N . GLY B 1 176 ? 3.064 6.219 -1.884 1 88.25 176 GLY B N 1
ATOM 4506 C CA . GLY B 1 176 ? 3.289 7.648 -1.742 1 88.25 176 GLY B CA 1
ATOM 4507 C C . GLY B 1 176 ? 2.721 8.219 -0.455 1 88.25 176 GLY B C 1
ATOM 4508 O O . GLY B 1 176 ? 3.389 8.992 0.236 1 88.25 176 GLY B O 1
ATOM 4509 N N . SER B 1 177 ? 1.502 7.824 -0.136 1 87.12 177 SER B N 1
ATOM 4510 C CA . SER B 1 177 ? 0.855 8.297 1.084 1 87.12 177 SER B CA 1
ATOM 4511 C C . SER B 1 177 ? 1.639 7.875 2.322 1 87.12 177 SER B C 1
ATOM 4513 O O . SER B 1 177 ? 1.719 8.625 3.299 1 87.12 177 SER B O 1
ATOM 4515 N N . ARG B 1 178 ? 2.219 6.715 2.229 1 87.94 178 ARG B N 1
ATOM 4516 C CA . ARG B 1 178 ? 3.021 6.242 3.354 1 87.94 178 ARG B CA 1
ATOM 4517 C C . ARG B 1 178 ? 4.254 7.117 3.553 1 87.94 178 ARG B C 1
ATOM 4519 O O . ARG B 1 178 ? 4.602 7.461 4.684 1 87.94 178 ARG B O 1
ATOM 4526 N N . VAL B 1 179 ? 4.887 7.387 2.473 1 92.44 179 VAL B N 1
ATOM 4527 C CA . VAL B 1 179 ? 6.07 8.234 2.521 1 92.44 179 VAL B CA 1
ATOM 4528 C C . VAL B 1 179 ? 5.703 9.602 3.088 1 92.44 179 VAL B C 1
ATOM 4530 O O . VAL B 1 179 ? 6.371 10.109 3.996 1 92.44 179 VAL B O 1
ATOM 4533 N N . ILE B 1 180 ? 4.617 10.141 2.605 1 92.5 180 ILE B N 1
ATOM 4534 C CA . ILE B 1 180 ? 4.164 11.461 3.027 1 92.5 180 ILE B CA 1
ATOM 4535 C C . ILE B 1 180 ? 3.818 11.438 4.516 1 92.5 180 ILE B C 1
ATOM 4537 O O . ILE B 1 180 ? 4.266 12.297 5.277 1 92.5 180 ILE B O 1
ATOM 4541 N N . ASP B 1 181 ? 3.096 10.469 4.906 1 89.5 181 ASP B N 1
ATOM 4542 C CA . ASP B 1 181 ? 2.65 10.352 6.289 1 89.5 181 ASP B CA 1
ATOM 4543 C C . ASP B 1 181 ? 3.838 10.219 7.238 1 89.5 181 ASP B C 1
ATOM 4545 O O . ASP B 1 181 ? 3.955 10.984 8.203 1 89.5 181 ASP B O 1
ATOM 4549 N N . SER B 1 182 ? 4.719 9.352 6.922 1 92.56 182 SER B N 1
ATOM 4550 C CA . SER B 1 182 ? 5.859 9.07 7.789 1 92.56 182 SER B CA 1
ATOM 4551 C C . SER B 1 182 ? 6.77 10.289 7.91 1 92.56 182 SER B C 1
ATOM 4553 O O . SER B 1 182 ? 7.105 10.711 9.023 1 92.56 182 SER B O 1
ATOM 4555 N N . LEU B 1 183 ? 7.117 10.867 6.824 1 96.31 183 LEU B N 1
ATOM 4556 C CA . LEU B 1 183 ? 8.078 11.961 6.828 1 96.31 183 LEU B CA 1
ATOM 4557 C C . LEU B 1 183 ? 7.469 13.227 7.422 1 96.31 183 LEU B C 1
ATOM 4559 O O . LEU B 1 183 ? 8.148 14 8.094 1 96.31 183 LEU B O 1
ATOM 4563 N N . THR B 1 184 ? 6.195 13.406 7.188 1 94.56 184 THR B N 1
ATOM 4564 C CA . THR B 1 184 ? 5.531 14.594 7.707 1 94.56 184 THR B CA 1
ATOM 4565 C C . THR B 1 184 ? 5.355 14.5 9.219 1 94.56 184 THR B C 1
ATOM 4567 O O . THR B 1 184 ? 5.703 15.43 9.945 1 94.56 184 THR B O 1
ATOM 4570 N N . GLU B 1 185 ? 4.918 13.359 9.695 1 92.44 185 GLU B N 1
ATOM 4571 C CA . GLU B 1 185 ? 4.617 13.203 11.117 1 92.44 185 GLU B CA 1
ATOM 4572 C C . GLU B 1 185 ? 5.895 13.234 11.953 1 92.44 185 GLU B C 1
ATOM 4574 O O . GLU B 1 185 ? 5.902 13.781 13.055 1 92.44 185 GLU B O 1
ATOM 4579 N N . ILE B 1 186 ? 6.945 12.734 11.438 1 94.25 186 ILE B N 1
ATOM 4580 C CA . ILE B 1 186 ? 8.203 12.727 12.172 1 94.25 186 ILE B CA 1
ATOM 4581 C C . ILE B 1 186 ? 8.766 14.141 12.242 1 94.25 186 ILE B C 1
ATOM 4583 O O . ILE B 1 186 ? 9.281 14.562 13.289 1 94.25 186 ILE B O 1
ATOM 4587 N N . ARG B 1 187 ? 8.68 14.898 11.203 1 94.88 187 ARG B N 1
ATOM 4588 C CA . ARG B 1 187 ? 9.164 16.281 11.219 1 94.88 187 ARG B CA 1
ATOM 4589 C C . ARG B 1 187 ? 8.352 17.125 12.188 1 94.88 187 ARG B C 1
ATOM 4591 O O . ARG B 1 187 ? 8.891 18.047 12.812 1 94.88 187 ARG B O 1
ATOM 4598 N N . LYS B 1 188 ? 7.102 16.844 12.273 1 92.12 188 LYS B N 1
ATOM 4599 C CA . LYS B 1 188 ? 6.258 17.594 13.203 1 92.12 188 LYS B CA 1
ATOM 4600 C C . LYS B 1 188 ? 6.727 17.391 14.648 1 92.12 188 LYS B C 1
ATOM 4602 O O . LYS B 1 188 ? 6.617 18.312 15.469 1 92.12 188 LYS B O 1
ATOM 4607 N N . ARG B 1 189 ? 7.242 16.234 14.875 1 90.81 189 ARG B N 1
ATOM 4608 C CA . ARG B 1 189 ? 7.648 15.922 16.25 1 90.81 189 ARG B CA 1
ATOM 4609 C C . ARG B 1 189 ? 9.047 16.469 16.531 1 90.81 189 ARG B C 1
ATOM 4611 O O . ARG B 1 189 ? 9.344 16.844 17.672 1 90.81 189 ARG B O 1
ATOM 4618 N N . TYR B 1 190 ? 9.867 16.438 15.508 1 90.5 190 TYR B N 1
ATOM 4619 C CA . TYR B 1 190 ? 11.266 16.781 15.719 1 90.5 190 TYR B CA 1
ATOM 4620 C C . TYR B 1 190 ? 11.648 18 14.883 1 90.5 190 TYR B C 1
ATOM 4622 O O . TYR B 1 190 ? 12.188 17.875 13.781 1 90.5 190 TYR B O 1
ATOM 4630 N N . PRO B 1 191 ? 11.531 19.172 15.492 1 89.38 191 PRO B N 1
ATOM 4631 C CA . PRO B 1 191 ? 11.789 20.406 14.742 1 89.38 191 PRO B CA 1
ATOM 4632 C C . PRO B 1 191 ? 13.242 20.547 14.32 1 89.38 191 PRO B C 1
ATOM 4634 O O . PRO B 1 191 ? 13.57 21.406 13.484 1 89.38 191 PRO B O 1
ATOM 4637 N N . SER B 1 192 ? 14.141 19.734 14.938 1 89.88 192 SER B N 1
ATOM 4638 C CA . SER B 1 192 ? 15.531 19.766 14.508 1 89.88 192 SER B CA 1
ATOM 4639 C C . SER B 1 192 ? 15.68 19.281 13.07 1 89.88 192 SER B C 1
ATOM 4641 O O . SER B 1 192 ? 16.672 19.578 12.406 1 89.88 192 SER B O 1
ATOM 4643 N N . ILE B 1 193 ? 14.703 18.531 12.594 1 94.19 193 ILE B N 1
ATOM 4644 C CA . ILE B 1 193 ? 14.75 18.031 11.234 1 94.19 193 ILE B CA 1
ATOM 4645 C C . ILE B 1 193 ? 14.43 19.156 10.25 1 94.19 193 ILE B C 1
ATOM 4647 O O . ILE B 1 193 ? 13.297 19.625 10.18 1 94.19 193 ILE B O 1
ATOM 4651 N N . ALA B 1 194 ? 15.406 19.469 9.531 1 95.06 194 ALA B N 1
ATOM 4652 C CA . ALA B 1 194 ? 15.305 20.609 8.625 1 95.06 194 ALA B CA 1
ATOM 4653 C C . ALA B 1 194 ? 14.672 20.203 7.297 1 95.06 194 ALA B C 1
ATOM 4655 O O . ALA B 1 194 ? 14.023 21.016 6.637 1 95.06 194 ALA B O 1
ATOM 4656 N N . MET B 1 195 ? 14.859 18.922 6.953 1 97.69 195 MET B N 1
ATOM 4657 C CA . MET B 1 195 ? 14.477 18.531 5.598 1 97.69 195 MET B CA 1
ATOM 4658 C C . MET B 1 195 ? 14.094 17.047 5.543 1 97.69 195 MET B C 1
ATOM 4660 O O . MET B 1 195 ? 14.672 16.234 6.254 1 97.69 195 MET B O 1
ATOM 4664 N N . ALA B 1 196 ? 13.086 16.766 4.805 1 98.44 196 ALA B N 1
ATOM 4665 C CA . ALA B 1 196 ? 12.75 15.398 4.422 1 98.44 196 ALA B CA 1
ATOM 4666 C C . ALA B 1 196 ? 12.992 15.172 2.932 1 98.44 196 ALA B C 1
ATOM 4668 O O . ALA B 1 196 ? 12.625 16.016 2.102 1 98.44 196 ALA B O 1
ATOM 4669 N N . ILE B 1 197 ? 13.641 14.07 2.609 1 98.62 197 ILE B N 1
ATOM 4670 C CA . ILE B 1 197 ? 13.961 13.758 1.223 1 98.62 197 ILE B CA 1
ATOM 4671 C C . ILE B 1 197 ? 13.383 12.398 0.853 1 98.62 197 ILE B C 1
ATOM 4673 O O . ILE B 1 197 ? 13.531 11.43 1.603 1 98.62 197 ILE B O 1
ATOM 4677 N N . ALA B 1 198 ? 12.688 12.328 -0.212 1 98.31 198 ALA B N 1
ATOM 4678 C CA . ALA B 1 198 ? 12.227 11.062 -0.783 1 98.31 198 ALA B CA 1
ATOM 4679 C C . ALA B 1 198 ? 12.953 10.75 -2.09 1 98.31 198 ALA B C 1
ATOM 4681 O O . ALA B 1 198 ? 12.953 11.57 -3.016 1 98.31 198 ALA B O 1
ATOM 4682 N N . ILE B 1 199 ? 13.617 9.672 -2.137 1 98.31 199 ILE B N 1
ATOM 4683 C CA . ILE B 1 199 ? 14.234 9.195 -3.371 1 98.31 199 ILE B CA 1
ATOM 4684 C C . ILE B 1 199 ? 13.312 8.172 -4.039 1 98.31 199 ILE B C 1
ATOM 4686 O O . ILE B 1 199 ? 13.133 7.062 -3.527 1 98.31 199 ILE B O 1
ATOM 4690 N N . LEU B 1 200 ? 12.828 8.555 -5.172 1 97.12 200 LEU B N 1
ATOM 4691 C CA . LEU B 1 200 ? 11.766 7.801 -5.832 1 97.12 200 LEU B CA 1
ATOM 4692 C C . LEU B 1 200 ? 12.242 7.262 -7.18 1 97.12 200 LEU B C 1
ATOM 4694 O O . LEU B 1 200 ? 12.508 8.031 -8.102 1 97.12 200 LEU B O 1
ATOM 4698 N N . VAL B 1 201 ? 12.242 5.953 -7.25 1 96.38 201 VAL B N 1
ATOM 4699 C CA . VAL B 1 201 ? 12.688 5.301 -8.477 1 96.38 201 VAL B CA 1
ATOM 4700 C C . VAL B 1 201 ? 11.516 4.582 -9.133 1 96.38 201 VAL B C 1
ATOM 4702 O O . VAL B 1 201 ? 10.75 3.885 -8.461 1 96.38 201 VAL B O 1
ATOM 4705 N N . GLY B 1 202 ? 11.406 4.75 -10.469 1 94.06 202 GLY B N 1
ATOM 4706 C CA . GLY B 1 202 ? 10.359 4.031 -11.18 1 94.06 202 GLY B CA 1
ATOM 4707 C C . GLY B 1 202 ? 9.258 4.938 -11.695 1 94.06 202 GLY B C 1
ATOM 4708 O O . GLY B 1 202 ? 9.516 6.059 -12.125 1 94.06 202 GLY B O 1
ATOM 4709 N N . ASN B 1 203 ? 8.055 4.387 -11.711 1 88.62 203 ASN B N 1
ATOM 4710 C CA . ASN B 1 203 ? 6.926 5.062 -12.336 1 88.62 203 ASN B CA 1
ATOM 4711 C C . ASN B 1 203 ? 6.102 5.848 -11.32 1 88.62 203 ASN B C 1
ATOM 4713 O O . ASN B 1 203 ? 5.004 5.43 -10.953 1 88.62 203 ASN B O 1
ATOM 4717 N N . TRP B 1 204 ? 6.531 7.004 -11 1 91.06 204 TRP B N 1
ATOM 4718 C CA . TRP B 1 204 ? 5.816 7.906 -10.102 1 91.06 204 TRP B CA 1
ATOM 4719 C C . TRP B 1 204 ? 5.074 8.984 -10.891 1 91.06 204 TRP B C 1
ATOM 4721 O O . TRP B 1 204 ? 5.602 9.523 -11.867 1 91.06 204 TRP B O 1
ATOM 4731 N N . THR B 1 205 ? 3.898 9.266 -10.531 1 86.06 205 THR B N 1
ATOM 4732 C CA . THR B 1 205 ? 3.072 10.227 -11.258 1 86.06 205 THR B CA 1
ATOM 4733 C C . THR B 1 205 ? 3.369 11.648 -10.812 1 86.06 205 THR B C 1
ATOM 4735 O O . THR B 1 205 ? 3.887 11.867 -9.711 1 86.06 205 THR B O 1
ATOM 4738 N N . LYS B 1 206 ? 2.926 12.508 -11.633 1 85.56 206 LYS B N 1
ATOM 4739 C CA . LYS B 1 206 ? 3.057 13.922 -11.297 1 85.56 206 LYS B CA 1
ATOM 4740 C C . LYS B 1 206 ? 2.227 14.273 -10.062 1 85.56 206 LYS B C 1
ATOM 4742 O O . LYS B 1 206 ? 2.643 15.094 -9.242 1 85.56 206 LYS B O 1
ATOM 4747 N N . GLY B 1 207 ? 1.086 13.656 -9.969 1 82.69 207 GLY B N 1
ATOM 4748 C CA . GLY B 1 207 ? 0.233 13.891 -8.812 1 82.69 207 GLY B CA 1
ATOM 4749 C C . GLY B 1 207 ? 0.882 13.492 -7.5 1 82.69 207 GLY B C 1
ATOM 4750 O O . GLY B 1 207 ? 0.797 14.227 -6.516 1 82.69 207 GLY B O 1
ATOM 4751 N N . SER B 1 208 ? 1.551 12.383 -7.512 1 85.12 208 SER B N 1
ATOM 4752 C CA . SER B 1 208 ? 2.23 11.922 -6.305 1 85.12 208 SER B CA 1
ATOM 4753 C C . SER B 1 208 ? 3.375 12.859 -5.926 1 85.12 208 SER B C 1
ATOM 4755 O O . SER B 1 208 ? 3.582 13.148 -4.746 1 85.12 208 SER B O 1
ATOM 4757 N N . LEU B 1 209 ? 4.082 13.305 -6.898 1 91.69 209 LEU B N 1
ATOM 4758 C CA . LEU B 1 209 ? 5.191 14.219 -6.656 1 91.69 209 LEU B CA 1
ATOM 4759 C C . LEU B 1 209 ? 4.684 15.562 -6.133 1 91.69 209 LEU B C 1
ATOM 4761 O O . LEU B 1 209 ? 5.285 16.141 -5.23 1 91.69 209 LEU B O 1
ATOM 4765 N N . LYS B 1 210 ? 3.607 15.969 -6.676 1 89.5 210 LYS B N 1
ATOM 4766 C CA . LYS B 1 210 ? 3.002 17.219 -6.215 1 89.5 210 LYS B CA 1
ATOM 4767 C C . LYS B 1 210 ? 2.537 17.094 -4.766 1 89.5 210 LYS B C 1
ATOM 4769 O O . LYS B 1 210 ? 2.699 18.031 -3.977 1 89.5 210 LYS B O 1
ATOM 4774 N N . ALA B 1 211 ? 1.948 15.984 -4.465 1 88.12 211 ALA B N 1
ATOM 4775 C CA . ALA B 1 211 ? 1.492 15.75 -3.1 1 88.12 211 ALA B CA 1
ATOM 4776 C C . ALA B 1 211 ? 2.656 15.812 -2.113 1 88.12 211 ALA B C 1
ATOM 4778 O O . ALA B 1 211 ? 2.516 16.359 -1.014 1 88.12 211 ALA B O 1
ATOM 4779 N N . MET B 1 212 ? 3.801 15.328 -2.518 1 93 212 MET B N 1
ATOM 4780 C CA . MET B 1 212 ? 4.988 15.383 -1.673 1 93 212 MET B CA 1
ATOM 4781 C C . MET B 1 212 ? 5.5 16.812 -1.541 1 93 212 MET B C 1
ATOM 4783 O O . MET B 1 212 ? 5.867 17.25 -0.448 1 93 212 MET B O 1
ATOM 4787 N N . ASP B 1 213 ? 5.438 17.469 -2.631 1 93.38 213 ASP B N 1
ATOM 4788 C CA . ASP B 1 213 ? 5.891 18.859 -2.641 1 93.38 213 ASP B CA 1
ATOM 4789 C C . ASP B 1 213 ? 5.023 19.719 -1.729 1 93.38 213 ASP B C 1
ATOM 4791 O O . ASP B 1 213 ? 5.527 20.609 -1.046 1 93.38 213 ASP B O 1
ATOM 4795 N N . HIS B 1 214 ? 3.746 19.484 -1.741 1 89.19 214 HIS B N 1
ATOM 4796 C CA . HIS B 1 214 ? 2.818 20.234 -0.901 1 89.19 214 HIS B CA 1
ATOM 4797 C C . HIS B 1 214 ? 3.152 20.062 0.577 1 89.19 214 HIS B C 1
ATOM 4799 O O . HIS B 1 214 ? 2.865 20.938 1.391 1 89.19 214 HIS B O 1
ATOM 4805 N N . LYS B 1 215 ? 3.752 18.906 0.885 1 91.56 215 LYS B N 1
ATOM 4806 C CA . LYS B 1 215 ? 4.156 18.656 2.264 1 91.56 215 LYS B CA 1
ATOM 4807 C C . LYS B 1 215 ? 5.629 19 2.479 1 91.56 215 LYS B C 1
ATOM 4809 O O . LYS B 1 215 ? 6.219 18.609 3.494 1 91.56 215 LYS B O 1
ATOM 4814 N N . LYS B 1 216 ? 6.219 19.688 1.465 1 94.94 216 LYS B N 1
ATOM 4815 C CA . LYS B 1 216 ? 7.59 20.188 1.495 1 94.94 216 LYS B CA 1
ATOM 4816 C C . LYS B 1 216 ? 8.586 19.031 1.645 1 94.94 216 LYS B C 1
ATOM 4818 O O . LYS B 1 216 ? 9.578 19.156 2.371 1 94.94 216 LYS B O 1
ATOM 4823 N N . ILE B 1 217 ? 8.289 17.938 1.095 1 97.31 217 ILE B N 1
ATOM 4824 C CA . ILE B 1 217 ? 9.227 16.828 0.955 1 97.31 217 ILE B CA 1
ATOM 4825 C C . ILE B 1 217 ? 10 16.969 -0.354 1 97.31 217 ILE B C 1
ATOM 4827 O O . ILE B 1 217 ? 9.406 17.031 -1.431 1 97.31 217 ILE B O 1
ATOM 4831 N N . LYS B 1 218 ? 11.297 17.094 -0.188 1 98 218 LYS B N 1
ATOM 4832 C CA . LYS B 1 218 ? 12.133 17.156 -1.385 1 98 218 LYS B CA 1
ATOM 4833 C C . LYS B 1 218 ? 12.227 15.797 -2.064 1 98 218 LYS B C 1
ATOM 4835 O O . LYS B 1 218 ? 12.367 14.773 -1.394 1 98 218 LYS B O 1
ATOM 4840 N N . THR B 1 219 ? 12.102 15.812 -3.418 1 97.81 219 THR B N 1
ATOM 4841 C CA . THR B 1 219 ? 12.109 14.531 -4.109 1 97.81 219 THR B CA 1
ATOM 4842 C C . THR B 1 219 ? 13.281 14.445 -5.078 1 97.81 219 THR B C 1
ATOM 4844 O O . THR B 1 219 ? 13.633 15.43 -5.73 1 97.81 219 THR B O 1
ATOM 4847 N N . ILE B 1 220 ? 13.938 13.352 -5.09 1 98.06 220 ILE B N 1
ATOM 4848 C CA . ILE B 1 220 ? 14.867 12.938 -6.137 1 98.06 220 ILE B CA 1
ATOM 4849 C C . ILE B 1 220 ? 14.281 11.758 -6.91 1 98.06 220 ILE B C 1
ATOM 4851 O O . ILE B 1 220 ? 13.945 10.727 -6.32 1 98.06 220 ILE B O 1
ATOM 4855 N N . THR B 1 221 ? 14.148 11.945 -8.234 1 97.25 221 THR B N 1
ATOM 4856 C CA . THR B 1 221 ? 13.5 10.906 -9.023 1 97.25 221 THR B CA 1
ATOM 4857 C C . THR B 1 221 ? 14.477 10.281 -10.008 1 97.25 221 THR B C 1
ATOM 4859 O O . THR B 1 221 ? 15.336 10.977 -10.562 1 97.25 221 THR B O 1
ATOM 4862 N N . LEU B 1 222 ? 14.391 9.023 -10.148 1 97 222 LEU B N 1
ATOM 4863 C CA . LEU B 1 222 ? 15.047 8.258 -11.203 1 97 222 LEU B CA 1
ATOM 4864 C C . LEU B 1 222 ? 14.031 7.453 -12 1 97 222 LEU B C 1
ATOM 4866 O O . LEU B 1 222 ? 13.469 6.477 -11.492 1 97 222 LEU B O 1
ATOM 4870 N N . PRO B 1 223 ? 13.781 7.844 -13.266 1 95.19 223 PRO B N 1
ATOM 4871 C CA . PRO B 1 223 ? 12.773 7.141 -14.07 1 95.19 223 PRO B CA 1
ATOM 4872 C C . PRO B 1 223 ? 13.086 5.656 -14.242 1 95.19 223 PRO B C 1
ATOM 4874 O O . PRO B 1 223 ? 14.258 5.27 -14.273 1 95.19 223 PRO B O 1
ATOM 4877 N N . LEU B 1 224 ? 12.047 4.879 -14.5 1 94.44 224 LEU B N 1
ATOM 4878 C CA . LEU B 1 224 ? 12.188 3.436 -14.641 1 94.44 224 LEU B CA 1
ATOM 4879 C C . LEU B 1 224 ? 13.109 3.09 -15.805 1 94.44 224 LEU B C 1
ATOM 4881 O O . LEU B 1 224 ? 13.906 2.152 -15.711 1 94.44 224 LEU B O 1
ATOM 4885 N N . GLU B 1 225 ? 13 3.783 -16.844 1 93.94 225 GLU B N 1
ATOM 4886 C CA . GLU B 1 225 ? 13.797 3.523 -18.031 1 93.94 225 GLU B CA 1
ATOM 4887 C C . GLU B 1 225 ? 15.289 3.619 -17.734 1 93.94 225 GLU B C 1
ATOM 4889 O O . GLU B 1 225 ? 16.062 2.748 -18.125 1 93.94 225 GLU B O 1
ATOM 4894 N N . LYS B 1 226 ? 15.656 4.633 -17.016 1 95.06 226 LYS B N 1
ATOM 4895 C CA . LYS B 1 226 ? 17.062 4.836 -16.672 1 95.06 226 LYS B CA 1
ATOM 4896 C C . LYS B 1 226 ? 17.547 3.783 -15.688 1 95.06 226 LYS B C 1
ATOM 4898 O O . LYS B 1 226 ? 18.656 3.271 -15.805 1 95.06 226 LYS B O 1
ATOM 4903 N N . PHE B 1 227 ? 16.719 3.52 -14.734 1 96.44 227 PHE B N 1
ATOM 4904 C CA . PHE B 1 227 ? 17.047 2.502 -13.742 1 96.44 227 PHE B CA 1
ATOM 4905 C C . PHE B 1 227 ? 17.188 1.131 -14.391 1 96.44 227 PHE B C 1
ATOM 4907 O O . PHE B 1 227 ? 18.094 0.368 -14.07 1 96.44 227 PHE B O 1
ATOM 4914 N N . SER B 1 228 ? 16.281 0.85 -15.391 1 95.56 228 SER B N 1
ATOM 4915 C CA . SER B 1 228 ? 16.281 -0.417 -16.109 1 95.56 228 SER B CA 1
ATOM 4916 C C . SER B 1 228 ? 17.562 -0.583 -16.938 1 95.56 228 SER B C 1
ATOM 4918 O O . SER B 1 228 ? 18.078 -1.696 -17.078 1 95.56 228 SER B O 1
ATOM 4920 N N . GLU B 1 229 ? 18.062 0.482 -17.453 1 95.38 229 GLU B N 1
ATOM 4921 C CA . GLU B 1 229 ? 19.266 0.449 -18.266 1 95.38 229 GLU B CA 1
ATOM 4922 C C . GLU B 1 229 ? 20.469 -0.045 -17.469 1 95.38 229 GLU B C 1
ATOM 4924 O O . GLU B 1 229 ? 21.344 -0.73 -18 1 95.38 229 GLU B O 1
ATOM 4929 N N . ILE B 1 230 ? 20.516 0.26 -16.234 1 95.44 230 ILE B N 1
ATOM 4930 C CA . ILE B 1 230 ? 21.609 -0.152 -15.359 1 95.44 230 ILE B CA 1
ATOM 4931 C C . ILE B 1 230 ? 21.656 -1.676 -15.281 1 95.44 230 ILE B C 1
ATOM 4933 O O . ILE B 1 230 ? 22.734 -2.271 -15.367 1 95.44 230 ILE B O 1
ATOM 4937 N N . PHE B 1 231 ? 20.531 -2.293 -15.219 1 93.81 231 PHE B N 1
ATOM 4938 C CA . PHE B 1 231 ? 20.469 -3.738 -15.031 1 93.81 231 PHE B CA 1
ATOM 4939 C C . PHE B 1 231 ? 20.531 -4.465 -16.375 1 93.81 231 PHE B C 1
ATOM 4941 O O . PHE B 1 231 ? 20.969 -5.617 -16.438 1 93.81 231 PHE B O 1
ATOM 4948 N N . LYS B 1 232 ? 20.109 -3.787 -17.391 1 91.12 232 LYS B N 1
ATOM 4949 C CA . LYS B 1 232 ? 20.141 -4.375 -18.719 1 91.12 232 LYS B CA 1
ATOM 4950 C C . LYS B 1 232 ? 21.562 -4.766 -19.109 1 91.12 232 LYS B C 1
ATOM 4952 O O . LYS B 1 232 ? 21.766 -5.73 -19.844 1 91.12 232 LYS B O 1
ATOM 4957 N N . LYS B 1 233 ? 22.5 -4 -18.609 1 86.06 233 LYS B N 1
ATOM 4958 C CA . LYS B 1 233 ? 23.906 -4.316 -18.844 1 86.06 233 LYS B CA 1
ATOM 4959 C C . LYS B 1 233 ? 24.234 -5.727 -18.375 1 86.06 233 LYS B C 1
ATOM 4961 O O . LYS B 1 233 ? 25.172 -6.348 -18.875 1 86.06 233 LYS B O 1
ATOM 4966 N N . PHE B 1 234 ? 23.453 -6.191 -17.484 1 84.44 234 PHE B N 1
ATOM 4967 C CA . PHE B 1 234 ? 23.688 -7.512 -16.906 1 84.44 234 PHE B CA 1
ATOM 4968 C C . PHE B 1 234 ? 22.578 -8.477 -17.328 1 84.44 234 PHE B C 1
ATOM 4970 O O . PHE B 1 234 ? 22.344 -9.492 -16.656 1 84.44 234 PHE B O 1
ATOM 4977 N N . LYS B 1 235 ? 21.75 -8.023 -18.297 1 83.38 235 LYS B N 1
ATOM 4978 C CA . LYS B 1 235 ? 20.688 -8.812 -18.906 1 83.38 235 LYS B CA 1
ATOM 4979 C C . LYS B 1 235 ? 19.547 -9.062 -17.922 1 83.38 235 LYS B C 1
ATOM 4981 O O . LYS B 1 235 ? 18.938 -10.141 -17.922 1 83.38 235 LYS B O 1
ATOM 4986 N N . ILE B 1 236 ? 19.422 -8.273 -17.062 1 90.12 236 ILE B N 1
ATOM 4987 C CA . ILE B 1 236 ? 18.281 -8.297 -16.141 1 90.12 236 ILE B CA 1
ATOM 4988 C C . ILE B 1 236 ? 17.219 -7.309 -16.609 1 90.12 236 ILE B C 1
ATOM 4990 O O . ILE B 1 236 ? 17.469 -6.105 -16.688 1 90.12 236 ILE B O 1
ATOM 4994 N N . GLU B 1 237 ? 16.125 -7.828 -16.906 1 91.88 237 GLU B N 1
ATOM 4995 C CA . GLU B 1 237 ? 15.008 -7 -17.344 1 91.88 237 GLU B CA 1
ATOM 4996 C C . GLU B 1 237 ? 14.094 -6.629 -16.188 1 91.88 237 GLU B C 1
ATOM 4998 O O . GLU B 1 237 ? 13.578 -7.508 -15.492 1 91.88 237 GLU B O 1
ATOM 5003 N N . ILE B 1 238 ? 13.93 -5.363 -15.938 1 93.06 238 ILE B N 1
ATOM 5004 C CA . ILE B 1 238 ? 13.102 -4.965 -14.797 1 93.06 238 ILE B CA 1
ATOM 5005 C C . ILE B 1 238 ? 11.805 -4.336 -15.297 1 93.06 238 ILE B C 1
ATOM 5007 O O . ILE B 1 238 ? 10.938 -3.969 -14.5 1 93.06 238 ILE B O 1
ATOM 5011 N N . ASN B 1 239 ? 11.695 -4.145 -16.625 1 89.44 239 ASN B N 1
ATOM 5012 C CA . ASN B 1 239 ? 10.477 -3.629 -17.25 1 89.44 239 ASN B CA 1
ATOM 5013 C C . ASN B 1 239 ? 9.82 -4.672 -18.141 1 89.44 239 ASN B C 1
ATOM 5015 O O . ASN B 1 239 ? 10.352 -5.008 -19.203 1 89.44 239 ASN B O 1
ATOM 5019 N N . TRP B 1 240 ? 8.734 -5.25 -17.703 1 85.94 240 TRP B N 1
ATOM 5020 C CA . TRP B 1 240 ? 8.023 -6.273 -18.453 1 85.94 240 TRP B CA 1
ATOM 5021 C C . TRP B 1 240 ? 6.516 -6.027 -18.422 1 85.94 240 TRP B C 1
ATOM 5023 O O . TRP B 1 240 ? 6.031 -5.199 -17.656 1 85.94 240 TRP B O 1
ATOM 5033 N N . ASP B 1 241 ? 5.887 -6.68 -19.203 1 77.75 241 ASP B N 1
ATOM 5034 C CA . ASP B 1 241 ? 4.434 -6.559 -19.25 1 77.75 241 ASP B CA 1
ATOM 5035 C C . ASP B 1 241 ? 3.779 -7.281 -18.078 1 77.75 241 ASP B C 1
ATOM 5037 O O . ASP B 1 241 ? 4.305 -8.289 -17.594 1 77.75 241 ASP B O 1
ATOM 5041 N N . GLU B 1 242 ? 2.65 -6.816 -17.594 1 69.25 242 GLU B N 1
ATOM 5042 C CA . GLU B 1 242 ? 1.958 -7.297 -16.391 1 69.25 242 GLU B CA 1
ATOM 5043 C C . GLU B 1 242 ? 1.65 -8.789 -16.5 1 69.25 242 GLU B C 1
ATOM 5045 O O . GLU B 1 242 ? 1.693 -9.508 -15.508 1 69.25 242 GLU B O 1
ATOM 5050 N N . LYS B 1 243 ? 1.484 -9.281 -17.672 1 64.56 243 LYS B N 1
ATOM 5051 C CA . LYS B 1 243 ? 1.069 -10.672 -17.828 1 64.56 243 LYS B CA 1
ATOM 5052 C C . LYS B 1 243 ? 2.273 -11.586 -18.078 1 64.56 243 LYS B C 1
ATOM 5054 O O . LYS B 1 243 ? 2.139 -12.805 -18.078 1 64.56 243 LYS B O 1
ATOM 5059 N N . ASP B 1 244 ? 3.416 -10.93 -18.141 1 74.31 244 ASP B N 1
ATOM 5060 C CA . ASP B 1 244 ? 4.645 -11.688 -18.359 1 74.31 244 ASP B CA 1
ATOM 5061 C C . ASP B 1 244 ? 5.148 -12.305 -17.047 1 74.31 244 ASP B C 1
ATOM 5063 O O . ASP B 1 244 ? 5.477 -11.586 -16.109 1 74.31 244 ASP B O 1
ATOM 5067 N N . ARG B 1 245 ? 5.305 -13.633 -16.984 1 71.5 245 ARG B N 1
ATOM 5068 C CA . ARG B 1 245 ? 5.777 -14.305 -15.789 1 71.5 245 ARG B CA 1
ATOM 5069 C C . ARG B 1 245 ? 7.191 -14.844 -15.984 1 71.5 245 ARG B C 1
ATOM 5071 O O . ARG B 1 245 ? 7.883 -15.156 -15.008 1 71.5 245 ARG B O 1
ATOM 5078 N N . VAL B 1 246 ? 7.535 -14.953 -17.203 1 75.44 246 VAL B N 1
ATOM 5079 C CA . VAL B 1 246 ? 8.82 -15.555 -17.531 1 75.44 246 VAL B CA 1
ATOM 5080 C C . VAL B 1 246 ? 9.945 -14.555 -17.25 1 75.44 246 VAL B C 1
ATOM 5082 O O . VAL B 1 246 ? 10.945 -14.891 -16.625 1 75.44 246 VAL B O 1
ATOM 5085 N N . THR B 1 247 ? 9.672 -13.359 -17.672 1 83.94 247 THR B N 1
ATOM 5086 C CA . THR B 1 247 ? 10.711 -12.344 -17.562 1 83.94 247 THR B CA 1
ATOM 5087 C C . THR B 1 247 ? 11.07 -12.102 -16.109 1 83.94 247 THR B C 1
ATOM 5089 O O . THR B 1 247 ? 12.25 -12.133 -15.734 1 83.94 247 THR B O 1
ATOM 5092 N N . PRO B 1 248 ? 10.086 -11.922 -15.227 1 87.25 248 PRO B N 1
ATOM 5093 C CA . PRO B 1 248 ? 10.469 -11.695 -13.836 1 87.25 248 PRO B CA 1
ATOM 5094 C C . PRO B 1 248 ? 11.148 -12.906 -13.203 1 87.25 248 PRO B C 1
ATOM 5096 O O . PRO B 1 248 ? 12.016 -12.758 -12.336 1 87.25 248 PRO B O 1
ATOM 5099 N N . PHE B 1 249 ? 10.812 -14.039 -13.648 1 83.88 249 PHE B N 1
ATOM 5100 C CA . PHE B 1 249 ? 11.469 -15.242 -13.156 1 83.88 249 PHE B CA 1
ATOM 5101 C C . PHE B 1 249 ? 12.945 -15.25 -13.523 1 83.88 249 PHE B C 1
ATOM 5103 O O . PHE B 1 249 ? 13.812 -15.422 -12.664 1 83.88 249 PHE B O 1
ATOM 5110 N N . LEU B 1 250 ? 13.188 -15.062 -14.766 1 81.69 250 LEU B N 1
ATOM 5111 C CA . LEU B 1 250 ? 14.555 -15.094 -15.266 1 81.69 250 LEU B CA 1
ATOM 5112 C C . LEU B 1 250 ? 15.383 -13.961 -14.664 1 81.69 250 LEU B C 1
ATOM 5114 O O . LEU B 1 250 ? 16.547 -14.164 -14.297 1 81.69 250 LEU B O 1
ATOM 5118 N N . SER B 1 251 ? 14.789 -12.844 -14.586 1 89.25 251 SER B N 1
ATOM 5119 C CA . SER B 1 251 ? 15.477 -11.688 -14.023 1 89.25 251 SER B CA 1
ATOM 5120 C C . SER B 1 251 ? 15.805 -11.898 -12.547 1 89.25 251 SER B C 1
ATOM 5122 O O . SER B 1 251 ? 16.906 -11.547 -12.094 1 89.25 251 SER B O 1
ATOM 5124 N N . LEU B 1 252 ? 14.875 -12.492 -11.852 1 90.31 252 LEU B N 1
ATOM 5125 C CA . LEU B 1 252 ? 15.109 -12.781 -10.438 1 90.31 252 LEU B CA 1
ATOM 5126 C C . LEU B 1 252 ? 16.25 -13.781 -10.273 1 90.31 252 LEU B C 1
ATOM 5128 O O . LEU B 1 252 ? 17.094 -13.617 -9.391 1 90.31 252 LEU B O 1
ATOM 5132 N N . LEU B 1 253 ? 16.234 -14.742 -11.086 1 85.5 253 LEU B N 1
ATOM 5133 C CA . LEU B 1 253 ? 17.281 -15.742 -11.031 1 85.5 253 LEU B CA 1
ATOM 5134 C C . LEU B 1 253 ? 18.656 -15.109 -11.266 1 85.5 253 LEU B C 1
ATOM 5136 O O . LEU B 1 253 ? 19.594 -15.344 -10.5 1 85.5 253 LEU B O 1
ATOM 5140 N N . LYS B 1 254 ? 18.734 -14.328 -12.25 1 84.25 254 LYS B N 1
ATOM 5141 C CA . LYS B 1 254 ? 19.984 -13.664 -12.57 1 84.25 254 LYS B CA 1
ATOM 5142 C C . LYS B 1 254 ? 20.438 -12.75 -11.438 1 84.25 254 LYS B C 1
ATOM 5144 O O . LYS B 1 254 ? 21.609 -12.75 -11.062 1 84.25 254 LYS B O 1
ATOM 5149 N N . LEU B 1 255 ? 19.516 -12.023 -10.945 1 90.19 255 LEU B N 1
ATOM 5150 C CA . LEU B 1 255 ? 19.859 -11.102 -9.859 1 90.19 255 LEU B CA 1
ATOM 5151 C C . LEU B 1 255 ? 20.328 -11.867 -8.625 1 90.19 255 LEU B C 1
ATOM 5153 O O . LEU B 1 255 ? 21.297 -11.477 -7.984 1 90.19 255 LEU B O 1
ATOM 5157 N N . LYS B 1 256 ? 19.609 -12.969 -8.32 1 88.38 256 LYS B N 1
ATOM 5158 C CA . LYS B 1 256 ? 20 -13.766 -7.16 1 88.38 256 LYS B CA 1
ATOM 5159 C C . LYS B 1 256 ? 21.391 -14.367 -7.344 1 88.38 256 LYS B C 1
ATOM 5161 O O . LYS B 1 256 ? 22.141 -14.5 -6.379 1 88.38 256 LYS B O 1
ATOM 5166 N N . MET B 1 257 ? 21.672 -14.695 -8.516 1 83.25 257 MET B N 1
ATOM 5167 C CA . MET B 1 257 ? 23.016 -15.203 -8.797 1 83.25 257 MET B CA 1
ATOM 5168 C C . MET B 1 257 ? 24.062 -14.125 -8.555 1 83.25 257 MET B C 1
ATOM 5170 O O . MET B 1 257 ? 25.125 -14.398 -7.977 1 83.25 257 MET B O 1
ATOM 5174 N N . ILE B 1 258 ? 23.734 -12.914 -8.938 1 84.5 258 ILE B N 1
ATOM 5175 C CA . ILE B 1 258 ? 24.641 -11.789 -8.734 1 84.5 258 ILE B CA 1
ATOM 5176 C C . ILE B 1 258 ? 24.797 -11.508 -7.238 1 84.5 258 ILE B C 1
ATOM 5178 O O . ILE B 1 258 ? 25.906 -11.328 -6.742 1 84.5 258 ILE B O 1
ATOM 5182 N N . LEU B 1 259 ? 23.719 -11.539 -6.547 1 87.31 259 LEU B N 1
ATOM 5183 C CA . LEU B 1 259 ? 23.703 -11.211 -5.125 1 87.31 259 LEU B CA 1
ATOM 5184 C C . LEU B 1 259 ? 24.484 -12.25 -4.328 1 87.31 259 LEU B C 1
ATOM 5186 O O . LEU B 1 259 ? 25.078 -11.93 -3.293 1 87.31 259 LEU B O 1
ATOM 5190 N N . ASN B 1 260 ? 24.453 -13.398 -4.832 1 78.75 260 ASN B N 1
ATOM 5191 C CA . ASN B 1 260 ? 25.172 -14.469 -4.137 1 78.75 260 ASN B CA 1
ATOM 5192 C C . ASN B 1 260 ? 26.578 -14.648 -4.691 1 78.75 260 ASN B C 1
ATOM 5194 O O . ASN B 1 260 ? 27.266 -15.625 -4.363 1 78.75 260 ASN B O 1
ATOM 5198 N N . LYS B 1 261 ? 27.109 -13.719 -5.48 1 73.25 261 LYS B N 1
ATOM 5199 C CA . LYS B 1 261 ? 28.453 -13.68 -6.051 1 73.25 261 LYS B CA 1
ATOM 5200 C C . LYS B 1 261 ? 28.75 -14.953 -6.836 1 73.25 261 LYS B C 1
ATOM 5202 O O . LYS B 1 261 ? 29.844 -15.508 -6.734 1 73.25 261 LYS B O 1
ATOM 5207 N N . GLU B 1 262 ? 27.766 -15.523 -7.277 1 62.12 262 GLU B N 1
ATOM 5208 C CA . GLU B 1 262 ? 27.984 -16.672 -8.148 1 62.12 262 GLU B CA 1
ATOM 5209 C C . GLU B 1 262 ? 28.578 -16.234 -9.492 1 62.12 262 GLU B C 1
ATOM 5211 O O . GLU B 1 262 ? 28.234 -15.18 -10.016 1 62.12 262 GLU B O 1
ATOM 5216 N N . GLU B 1 263 ? 29.891 -16.719 -9.789 1 53.69 263 GLU B N 1
ATOM 5217 C CA . GLU B 1 263 ? 30.609 -16.375 -11.016 1 53.69 263 GLU B CA 1
ATOM 5218 C C . GLU B 1 263 ? 29.781 -16.734 -12.25 1 53.69 263 GLU B C 1
ATOM 5220 O O . GLU B 1 263 ? 29.172 -17.812 -12.312 1 53.69 263 GLU B O 1
ATOM 5225 N N . PHE B 1 264 ? 29.219 -15.781 -12.914 1 48.75 264 PHE B N 1
ATOM 5226 C CA . PHE B 1 264 ? 28.391 -15.883 -14.109 1 48.75 264 PHE B CA 1
ATOM 5227 C C . PHE B 1 264 ? 29.219 -16.375 -15.297 1 48.75 264 PHE B C 1
ATOM 5229 O O . PHE B 1 264 ? 28.703 -16.5 -16.406 1 48.75 264 PHE B O 1
ATOM 5236 N N . SER B 1 265 ? 30.516 -16.531 -15.25 1 42.44 265 SER B N 1
ATOM 5237 C CA . SER B 1 265 ? 31.203 -16.766 -16.516 1 42.44 265 SER B CA 1
ATOM 5238 C C . SER B 1 265 ? 30.406 -17.703 -17.422 1 42.44 265 SER B C 1
ATOM 5240 O O . SER B 1 265 ? 30.297 -17.484 -18.625 1 42.44 265 SER B O 1
ATOM 5242 N N . ASP B 1 266 ? 30.281 -18.922 -17.172 1 42.88 266 ASP B N 1
ATOM 5243 C CA . ASP B 1 266 ? 29.906 -20 -18.078 1 42.88 266 ASP B CA 1
ATOM 5244 C C . ASP B 1 266 ? 28.391 -20.172 -18.109 1 42.88 266 ASP B C 1
ATOM 5246 O O . ASP B 1 266 ? 27.859 -20.938 -18.922 1 42.88 266 ASP B O 1
ATOM 5250 N N . VAL B 1 267 ? 27.797 -20.016 -17.25 1 41.53 267 VAL B N 1
ATOM 5251 C CA . VAL B 1 267 ? 26.484 -20.609 -17.047 1 41.53 267 VAL B CA 1
ATOM 5252 C C . VAL B 1 267 ? 25.391 -19.703 -17.609 1 41.53 267 VAL B C 1
ATOM 5254 O O . VAL B 1 267 ? 24.469 -20.156 -18.266 1 41.53 267 VAL B O 1
ATOM 5257 N N . VAL B 1 268 ? 25.062 -18.641 -16.859 1 45.06 268 VAL B N 1
ATOM 5258 C CA . VAL B 1 268 ? 23.906 -17.844 -17.219 1 45.06 268 VAL B CA 1
ATOM 5259 C C . VAL B 1 268 ? 24.141 -17.188 -18.578 1 45.06 268 VAL B C 1
ATOM 5261 O O . VAL B 1 268 ? 25.25 -16.719 -18.875 1 45.06 268 VAL B O 1
ATOM 5264 N N . LEU B 1 269 ? 23.328 -17.406 -19.594 1 43.41 269 LEU B N 1
ATOM 5265 C CA . LEU B 1 269 ? 23.422 -16.797 -20.922 1 43.41 269 LEU B CA 1
ATOM 5266 C C . LEU B 1 269 ? 23.969 -15.383 -20.828 1 43.41 269 LEU B C 1
ATOM 5268 O O . LEU B 1 269 ? 23.281 -14.422 -21.219 1 43.41 269 LEU B O 1
ATOM 5272 N N . LEU B 1 270 ? 24.422 -14.984 -19.734 1 41.62 270 LEU B N 1
ATOM 5273 C CA . LEU B 1 270 ? 25.047 -13.688 -19.922 1 41.62 270 LEU B CA 1
ATOM 5274 C C . LEU B 1 270 ? 26.234 -13.797 -20.875 1 41.62 270 LEU B C 1
ATOM 5276 O O . LEU B 1 270 ? 27.062 -14.711 -20.75 1 41.62 270 LEU B O 1
ATOM 5280 N N . ASP B 1 271 ? 25.984 -13.602 -22.016 1 42.16 271 ASP B N 1
ATOM 5281 C CA . ASP B 1 271 ? 27.172 -13.461 -22.859 1 42.16 271 ASP B CA 1
ATOM 5282 C C . ASP B 1 271 ? 28.391 -13.102 -22.031 1 42.16 271 ASP B C 1
ATOM 5284 O O . ASP B 1 271 ? 28.266 -12.617 -20.906 1 42.16 271 ASP B O 1
ATOM 5288 N N . ASN B 1 272 ? 29.703 -13.414 -22.609 1 40.06 272 ASN B N 1
ATOM 5289 C CA . ASN B 1 272 ? 31.094 -13.117 -22.297 1 40.06 272 ASN B CA 1
ATOM 5290 C C . ASN B 1 272 ? 31.234 -11.812 -21.531 1 40.06 272 ASN B C 1
ATOM 5292 O O . ASN B 1 272 ? 31.891 -10.875 -22 1 40.06 272 ASN B O 1
ATOM 5296 N N . ILE B 1 273 ? 30.219 -11.477 -20.781 1 39.47 273 ILE B N 1
ATOM 5297 C CA . ILE B 1 273 ? 30.641 -10.227 -20.156 1 39.47 273 ILE B CA 1
ATOM 5298 C C . ILE B 1 273 ? 31.672 -10.523 -19.062 1 39.47 273 ILE B C 1
ATOM 5300 O O . ILE B 1 273 ? 31.359 -11.148 -18.062 1 39.47 273 ILE B O 1
ATOM 5304 N N . SER B 1 274 ? 32.812 -10.938 -19.406 1 41.53 274 SER B N 1
ATOM 5305 C CA . SER B 1 274 ? 33.938 -10.891 -18.469 1 41.53 274 SER B CA 1
ATOM 5306 C C . SER B 1 274 ? 33.844 -9.664 -17.578 1 41.53 274 SER B C 1
ATOM 5308 O O . SER B 1 274 ? 33.938 -8.531 -18.047 1 41.53 274 SER B O 1
ATOM 5310 N N . TYR B 1 275 ? 33 -9.836 -16.516 1 44.16 275 TYR B N 1
ATOM 5311 C CA . TYR B 1 275 ? 33.031 -8.664 -15.656 1 44.16 275 TYR B CA 1
ATOM 5312 C C . TYR B 1 275 ? 34.406 -8.523 -14.977 1 44.16 275 TYR B C 1
ATOM 5314 O O . TYR B 1 275 ? 34.906 -9.477 -14.398 1 44.16 275 TYR B O 1
ATOM 5322 N N . THR B 1 276 ? 35.25 -7.777 -15.453 1 48.47 276 THR B N 1
ATOM 5323 C CA . THR B 1 276 ? 36.469 -7.414 -14.75 1 48.47 276 THR B CA 1
ATOM 5324 C C . THR B 1 276 ? 36.188 -7.051 -13.297 1 48.47 276 THR B C 1
ATOM 5326 O O . THR B 1 276 ? 37.094 -7.094 -12.453 1 48.47 276 THR B O 1
ATOM 5329 N N . SER B 1 277 ? 34.875 -6.68 -12.859 1 60.94 277 SER B N 1
ATOM 5330 C CA . SER B 1 277 ? 34.531 -6.25 -11.508 1 60.94 277 SER B CA 1
ATOM 5331 C C . SER B 1 277 ? 33.188 -6.84 -11.078 1 60.94 277 SER B C 1
ATOM 5333 O O . SER B 1 277 ? 32.438 -7.355 -11.914 1 60.94 277 SER B O 1
ATOM 5335 N N . ASP B 1 278 ? 32.969 -6.949 -9.797 1 79.5 278 ASP B N 1
ATOM 5336 C CA . ASP B 1 278 ? 31.766 -7.449 -9.141 1 79.5 278 ASP B CA 1
ATOM 5337 C C . ASP B 1 278 ? 30.516 -6.762 -9.68 1 79.5 278 ASP B C 1
ATOM 5339 O O . ASP B 1 278 ? 30.406 -5.531 -9.648 1 79.5 278 ASP B O 1
ATOM 5343 N N . PRO B 1 279 ? 29.688 -7.473 -10.453 1 86.06 279 PRO B N 1
ATOM 5344 C CA . PRO B 1 279 ? 28.484 -6.883 -11.062 1 86.06 279 PRO B CA 1
ATOM 5345 C C . PRO B 1 279 ? 27.672 -6.043 -10.078 1 86.06 279 PRO B C 1
ATOM 5347 O O . PRO B 1 279 ? 27.156 -4.992 -10.445 1 86.06 279 PRO B O 1
ATOM 5350 N N . LEU B 1 280 ? 27.641 -6.504 -8.898 1 90.19 280 LEU B N 1
ATOM 5351 C CA . LEU B 1 280 ? 26.859 -5.77 -7.902 1 90.19 280 LEU B CA 1
ATOM 5352 C C . LEU B 1 280 ? 27.484 -4.406 -7.621 1 90.19 280 LEU B C 1
ATOM 5354 O O . LEU B 1 280 ? 26.766 -3.408 -7.508 1 90.19 280 LEU B O 1
ATOM 5358 N N . THR B 1 281 ? 28.75 -4.441 -7.535 1 90.88 281 THR B N 1
ATOM 5359 C CA . THR B 1 281 ? 29.469 -3.188 -7.312 1 90.88 281 THR B CA 1
ATOM 5360 C C . THR B 1 281 ? 29.25 -2.229 -8.477 1 90.88 281 THR B C 1
ATOM 5362 O O . THR B 1 281 ? 29.031 -1.031 -8.273 1 90.88 281 THR B O 1
ATOM 5365 N N . ASN B 1 282 ? 29.25 -2.75 -9.672 1 90.69 282 ASN B N 1
ATOM 5366 C CA . ASN B 1 282 ? 29.016 -1.927 -10.859 1 90.69 282 ASN B CA 1
ATOM 5367 C C . ASN B 1 282 ? 27.609 -1.363 -10.891 1 90.69 282 ASN B C 1
ATOM 5369 O O . ASN B 1 282 ? 27.406 -0.199 -11.234 1 90.69 282 ASN B O 1
ATOM 5373 N N . ILE B 1 283 ? 26.688 -2.18 -10.516 1 94.06 283 ILE B N 1
ATOM 5374 C CA . ILE B 1 283 ? 25.297 -1.75 -10.453 1 94.06 283 ILE B CA 1
ATOM 5375 C C . ILE B 1 283 ? 25.156 -0.605 -9.453 1 94.06 283 ILE B C 1
ATOM 5377 O O . ILE B 1 283 ? 24.578 0.437 -9.773 1 94.06 283 ILE B O 1
ATOM 5381 N N . LYS B 1 284 ? 25.719 -0.776 -8.32 1 95.19 284 LYS B N 1
ATOM 5382 C CA . LYS B 1 284 ? 25.609 0.239 -7.273 1 95.19 284 LYS B CA 1
ATOM 5383 C C . LYS B 1 284 ? 26.297 1.537 -7.703 1 95.19 284 LYS B C 1
ATOM 5385 O O . LYS B 1 284 ? 25.766 2.627 -7.457 1 95.19 284 LYS B O 1
ATOM 5390 N N . GLU B 1 285 ? 27.406 1.37 -8.352 1 95.5 285 GLU B N 1
ATOM 5391 C CA . GLU B 1 285 ? 28.125 2.555 -8.812 1 95.5 285 GLU B CA 1
ATOM 5392 C C . GLU B 1 285 ? 27.297 3.332 -9.844 1 95.5 285 GLU B C 1
ATOM 5394 O O . GLU B 1 285 ? 27.281 4.562 -9.82 1 95.5 285 GLU B O 1
ATOM 5399 N N . ASP B 1 286 ? 26.672 2.635 -10.688 1 96.25 286 ASP B N 1
ATOM 5400 C CA . ASP B 1 286 ? 25.844 3.277 -11.703 1 96.25 286 ASP B CA 1
ATOM 5401 C C . ASP B 1 286 ? 24.656 3.984 -11.078 1 96.25 286 ASP B C 1
ATOM 5403 O O . ASP B 1 286 ? 24.25 5.059 -11.531 1 96.25 286 ASP B O 1
ATOM 5407 N N . ILE B 1 287 ? 24.094 3.369 -10.039 1 97.5 287 ILE B N 1
ATOM 5408 C CA . ILE B 1 287 ? 22.984 3.996 -9.32 1 97.5 287 ILE B CA 1
ATOM 5409 C C . ILE B 1 287 ? 23.484 5.258 -8.609 1 97.5 287 ILE B C 1
ATOM 5411 O O . ILE B 1 287 ? 22.844 6.312 -8.695 1 97.5 287 ILE B O 1
ATOM 5415 N N . LYS B 1 288 ? 24.609 5.16 -7.977 1 97.88 288 LYS B N 1
ATOM 5416 C CA . LYS B 1 288 ? 25.172 6.281 -7.23 1 97.88 288 LYS B CA 1
ATOM 5417 C C . LYS B 1 288 ? 25.438 7.473 -8.148 1 97.88 288 LYS B C 1
ATOM 5419 O O . LYS B 1 288 ? 25.203 8.617 -7.758 1 97.88 288 LYS B O 1
ATOM 5424 N N . LYS B 1 289 ? 25.828 7.215 -9.344 1 97.06 289 LYS B N 1
ATOM 5425 C CA . LYS B 1 289 ? 26.125 8.273 -10.305 1 97.06 289 LYS B CA 1
ATOM 5426 C C . LYS B 1 289 ? 24.875 9.102 -10.602 1 97.06 289 LYS B C 1
ATOM 5428 O O . LYS B 1 289 ? 24.969 10.305 -10.859 1 97.06 289 LYS B O 1
ATOM 5433 N N . GLN B 1 290 ? 23.734 8.477 -10.555 1 97.38 290 GLN B N 1
ATOM 5434 C CA . GLN B 1 290 ? 22.484 9.133 -10.914 1 97.38 290 GLN B CA 1
ATOM 5435 C C . GLN B 1 290 ? 21.922 9.938 -9.75 1 97.38 290 GLN B C 1
ATOM 5437 O O . GLN B 1 290 ? 21.234 10.938 -9.953 1 97.38 290 GLN B O 1
ATOM 5442 N N . ILE B 1 291 ? 22.266 9.586 -8.508 1 98 291 ILE B N 1
ATOM 5443 C CA . ILE B 1 291 ? 21.531 10.102 -7.355 1 98 291 ILE B CA 1
ATOM 5444 C C . ILE B 1 291 ? 22.438 10.992 -6.516 1 98 291 ILE B C 1
ATOM 5446 O O . ILE B 1 291 ? 21.969 11.898 -5.824 1 98 291 ILE B O 1
ATOM 5450 N N . SER B 1 292 ? 23.781 10.82 -6.57 1 98.12 292 SER B N 1
ATOM 5451 C CA . SER B 1 292 ? 24.719 11.422 -5.637 1 98.12 292 SER B CA 1
ATOM 5452 C C . SER B 1 292 ? 24.688 12.945 -5.711 1 98.12 292 SER B C 1
ATOM 5454 O O . SER B 1 292 ? 24.562 13.617 -4.688 1 98.12 292 SER B O 1
ATOM 5456 N N . LYS B 1 293 ? 24.734 13.469 -6.863 1 97.62 293 LYS B N 1
ATOM 5457 C CA . LYS B 1 293 ? 24.844 14.914 -7.023 1 97.62 293 LYS B CA 1
ATOM 5458 C C . LYS B 1 293 ? 23.609 15.625 -6.477 1 97.62 293 LYS B C 1
ATOM 5460 O O . LYS B 1 293 ? 23.719 16.516 -5.621 1 97.62 293 LYS B O 1
ATOM 5465 N N . PRO B 1 294 ? 22.453 15.234 -6.969 1 98.25 294 PRO B N 1
ATOM 5466 C CA . PRO B 1 294 ? 21.281 15.914 -6.418 1 98.25 294 PRO B CA 1
ATOM 5467 C C . PRO B 1 294 ? 21.125 15.695 -4.914 1 98.25 294 PRO B C 1
ATOM 5469 O O . PRO B 1 294 ? 20.688 16.594 -4.199 1 98.25 294 PRO B O 1
ATOM 5472 N N . LEU B 1 295 ? 21.484 14.562 -4.391 1 98.5 295 LEU B N 1
ATOM 5473 C CA . LEU B 1 295 ? 21.359 14.273 -2.967 1 98.5 295 LEU B CA 1
ATOM 5474 C C . LEU B 1 295 ? 22.344 15.117 -2.154 1 98.5 295 LEU B C 1
ATOM 5476 O O . LEU B 1 295 ? 21.969 15.688 -1.125 1 98.5 295 LEU B O 1
ATOM 5480 N N . PHE B 1 296 ? 23.594 15.281 -2.621 1 98.12 296 PHE B N 1
ATOM 5481 C CA . PHE B 1 296 ? 24.578 16.094 -1.931 1 98.12 296 PHE B CA 1
ATOM 5482 C C . PHE B 1 296 ? 24.141 17.547 -1.87 1 98.12 296 PHE B C 1
ATOM 5484 O O . PHE B 1 296 ? 24.312 18.219 -0.846 1 98.12 296 PHE B O 1
ATOM 5491 N N . LYS B 1 297 ? 23.578 17.953 -2.936 1 97.38 297 LYS B N 1
ATOM 5492 C CA . LYS B 1 297 ? 23.109 19.344 -2.977 1 97.38 297 LYS B CA 1
ATOM 5493 C C . LYS B 1 297 ? 22.047 19.594 -1.906 1 97.38 297 LYS B C 1
ATOM 5495 O O . LYS B 1 297 ? 22.125 20.594 -1.185 1 97.38 297 LYS B O 1
ATOM 5500 N N . LEU B 1 298 ? 21.094 18.719 -1.807 1 97.69 298 LEU B N 1
ATOM 5501 C CA . LEU B 1 298 ? 20.031 18.859 -0.819 1 97.69 298 LEU B CA 1
ATOM 5502 C C . LEU B 1 298 ? 20.578 18.75 0.597 1 97.69 298 LEU B C 1
ATOM 5504 O O . LEU B 1 298 ? 20.172 19.5 1.485 1 97.69 298 LEU B O 1
ATOM 5508 N N . LEU B 1 299 ? 21.484 17.828 0.763 1 97.81 299 LEU B N 1
ATOM 5509 C CA . LEU B 1 299 ? 22.062 17.625 2.088 1 97.81 299 LEU B CA 1
ATOM 5510 C C . LEU B 1 299 ? 22.844 18.859 2.527 1 97.81 299 LEU B C 1
ATOM 5512 O O . LEU B 1 299 ? 22.75 19.281 3.684 1 97.81 299 LEU B O 1
ATOM 5516 N N . ASP B 1 300 ? 23.562 19.438 1.643 1 96.5 300 ASP B N 1
ATOM 5517 C CA . ASP B 1 300 ? 24.297 20.656 1.943 1 96.5 300 ASP B CA 1
ATOM 5518 C C . ASP B 1 300 ? 23.359 21.781 2.352 1 96.5 300 ASP B C 1
ATOM 5520 O O . ASP B 1 300 ? 23.641 22.531 3.291 1 96.5 300 ASP B O 1
ATOM 5524 N N . GLU B 1 301 ? 22.297 21.859 1.66 1 95.56 301 GLU B N 1
ATOM 5525 C CA . GLU B 1 301 ? 21.281 22.875 1.981 1 95.56 301 GLU B CA 1
ATOM 5526 C C . GLU B 1 301 ? 20.688 22.625 3.363 1 95.56 301 GLU B C 1
ATOM 5528 O O . GLU B 1 301 ? 20.422 23.578 4.109 1 95.56 301 GLU B O 1
ATOM 5533 N N . ALA B 1 302 ? 20.453 21.391 3.711 1 95.44 302 ALA B N 1
ATOM 5534 C CA . ALA B 1 302 ? 19.812 21.031 4.973 1 95.44 302 ALA B CA 1
ATOM 5535 C C . ALA B 1 302 ? 20.75 21.312 6.152 1 95.44 302 ALA B C 1
ATOM 5537 O O . ALA B 1 302 ? 20.297 21.719 7.223 1 95.44 302 ALA B O 1
ATOM 5538 N N . ILE B 1 303 ? 22.031 21.062 5.965 1 93.12 303 ILE B N 1
ATOM 5539 C CA . ILE B 1 303 ? 22.984 21.172 7.062 1 93.12 303 ILE B CA 1
ATOM 5540 C C . ILE B 1 303 ? 23.375 22.625 7.258 1 93.12 303 ILE B C 1
ATOM 5542 O O . ILE B 1 303 ? 23.719 23.047 8.367 1 93.12 303 ILE B O 1
ATOM 5546 N N . ASN B 1 304 ? 23.344 23.359 6.188 1 89.62 304 ASN B N 1
ATOM 5547 C CA . ASN B 1 304 ? 23.656 24.781 6.238 1 89.62 304 ASN B CA 1
ATOM 5548 C C . ASN B 1 304 ? 22.562 25.625 5.562 1 89.62 304 ASN B C 1
ATOM 5550 O O . ASN B 1 304 ? 22.797 26.188 4.496 1 89.62 304 ASN B O 1
ATOM 5554 N N . PRO B 1 305 ? 21.5 25.797 6.402 1 87.81 305 PRO B N 1
ATOM 5555 C CA . PRO B 1 305 ? 20.406 26.547 5.762 1 87.81 305 PRO B CA 1
ATOM 5556 C C . PRO B 1 305 ? 20.672 28.047 5.719 1 87.81 305 PRO B C 1
ATOM 5558 O O . PRO B 1 305 ? 20.75 28.688 6.77 1 87.81 305 PRO B O 1
ATOM 5561 N N . ASP B 1 306 ? 21 28.641 4.605 1 80.62 306 ASP B N 1
ATOM 5562 C CA . ASP B 1 306 ? 21.359 30.047 4.48 1 80.62 306 ASP B CA 1
ATOM 5563 C C . ASP B 1 306 ? 20.109 30.922 4.387 1 80.62 306 ASP B C 1
ATOM 5565 O O . ASP B 1 306 ? 20.125 32.062 4.82 1 80.62 306 ASP B O 1
ATOM 5569 N N . ASN B 1 307 ? 19.062 30.562 3.957 1 85.88 307 ASN B N 1
ATOM 5570 C CA . ASN B 1 307 ? 17.891 31.406 3.703 1 85.88 307 ASN B CA 1
ATOM 5571 C C . ASN B 1 307 ? 16.594 30.688 4.074 1 85.88 307 ASN B C 1
ATOM 5573 O O . ASN B 1 307 ? 15.641 30.688 3.299 1 85.88 307 ASN B O 1
ATOM 5577 N N . GLU B 1 308 ? 16.688 30.203 5.32 1 90.69 308 GLU B N 1
ATOM 5578 C CA . GLU B 1 308 ? 15.477 29.531 5.754 1 90.69 308 GLU B CA 1
ATOM 5579 C C . GLU B 1 308 ? 14.406 30.531 6.191 1 90.69 308 GLU B C 1
ATOM 5581 O O . GLU B 1 308 ? 14.688 31.422 6.992 1 90.69 308 GLU B O 1
ATOM 5586 N N . LYS B 1 309 ? 13.234 30.469 5.621 1 90.19 309 LYS B N 1
ATOM 5587 C CA . LYS B 1 309 ? 12.125 31.359 5.938 1 90.19 309 LYS B CA 1
ATOM 5588 C C . LYS B 1 309 ? 10.812 30.594 6.016 1 90.19 309 LYS B C 1
ATOM 5590 O O . LYS B 1 309 ? 10.688 29.5 5.465 1 90.19 309 LYS B O 1
ATOM 5595 N N . ILE B 1 310 ? 9.867 31.188 6.707 1 90.62 310 ILE B N 1
ATOM 5596 C CA . ILE B 1 310 ? 8.531 30.609 6.789 1 90.62 310 ILE B CA 1
ATOM 5597 C C . ILE B 1 310 ? 7.832 30.734 5.438 1 90.62 310 ILE B C 1
ATOM 5599 O O . ILE B 1 310 ? 7.828 31.797 4.824 1 90.62 310 ILE B O 1
ATOM 5603 N N . GLU B 1 311 ? 7.316 29.688 5.02 1 91.88 311 GLU B N 1
ATOM 5604 C CA . GLU B 1 311 ? 6.695 29.672 3.697 1 91.88 311 GLU B CA 1
ATOM 5605 C C . GLU B 1 311 ? 5.188 29.453 3.795 1 91.88 311 GLU B C 1
ATOM 5607 O O . GLU B 1 311 ? 4.426 29.984 2.98 1 91.88 311 GLU B O 1
ATOM 5612 N N . LYS B 1 312 ? 4.82 28.625 4.719 1 92.06 312 LYS B N 1
ATOM 5613 C CA . LYS B 1 312 ? 3.422 28.219 4.77 1 92.06 312 LYS B CA 1
ATOM 5614 C C . LYS B 1 312 ? 2.98 27.938 6.207 1 92.06 312 LYS B C 1
ATOM 5616 O O . LYS B 1 312 ? 3.75 27.406 7.012 1 92.06 312 LYS B O 1
ATOM 5621 N N . ILE B 1 313 ? 1.74 28.391 6.531 1 92.12 313 ILE B N 1
ATOM 5622 C CA . ILE B 1 313 ? 1.117 28.141 7.828 1 92.12 313 ILE B CA 1
ATOM 5623 C C . ILE B 1 313 ? -0.198 27.391 7.633 1 92.12 313 ILE B C 1
ATOM 5625 O O . ILE B 1 313 ? -1.074 27.844 6.891 1 92.12 313 ILE B O 1
ATOM 5629 N N . ASN B 1 314 ? -0.262 26.234 8.234 1 93.88 314 ASN B N 1
ATOM 5630 C CA . ASN B 1 314 ? -1.491 25.438 8.211 1 93.88 314 ASN B CA 1
ATOM 5631 C C . ASN B 1 314 ? -2.137 25.375 9.594 1 93.88 314 ASN B C 1
ATOM 5633 O O . ASN B 1 314 ? -1.467 25.078 10.586 1 93.88 314 ASN B O 1
ATOM 5637 N N . ILE B 1 315 ? -3.408 25.688 9.633 1 93.75 315 ILE B N 1
ATOM 5638 C CA . ILE B 1 315 ? -4.172 25.547 10.867 1 93.75 315 ILE B CA 1
ATOM 5639 C C . ILE B 1 315 ? -5.355 24.609 10.641 1 93.75 315 ILE B C 1
ATOM 5641 O O . ILE B 1 315 ? -6.16 24.828 9.734 1 93.75 315 ILE B O 1
ATOM 5645 N N . ASP B 1 316 ? -5.395 23.578 11.383 1 93.62 316 ASP B N 1
ATOM 5646 C CA . ASP B 1 316 ? -6.516 22.656 11.352 1 93.62 316 ASP B CA 1
ATOM 5647 C C . ASP B 1 316 ? -7.223 22.594 12.703 1 93.62 316 ASP B C 1
ATOM 5649 O O . ASP B 1 316 ? -6.598 22.312 13.727 1 93.62 316 ASP B O 1
ATOM 5653 N N . ILE B 1 317 ? -8.469 22.891 12.672 1 92.94 317 ILE B N 1
ATOM 5654 C CA . ILE B 1 317 ? -9.305 22.797 13.859 1 92.94 317 ILE B CA 1
ATOM 5655 C C . ILE B 1 317 ? -10.211 21.562 13.766 1 92.94 317 ILE B C 1
ATOM 5657 O O . ILE B 1 317 ? -10.992 21.438 12.82 1 92.94 317 ILE B O 1
ATOM 5661 N N . TYR B 1 318 ? -10.07 20.734 14.742 1 93.75 318 TYR B N 1
ATOM 5662 C CA . TYR B 1 318 ? -10.867 19.516 14.773 1 93.75 318 TYR B CA 1
ATOM 5663 C C . TYR B 1 318 ? -12.008 19.625 15.781 1 93.75 318 TYR B C 1
ATOM 5665 O O . TYR B 1 318 ? -11.805 20.109 16.891 1 93.75 318 TYR B O 1
ATOM 5673 N N . THR B 1 319 ? -13.172 19.188 15.352 1 93.12 319 THR B N 1
ATOM 5674 C CA . THR B 1 319 ? -14.281 19.078 16.297 1 93.12 319 THR B CA 1
ATOM 5675 C C . THR B 1 319 ? -14.383 17.656 16.844 1 93.12 319 THR B C 1
ATOM 5677 O O . THR B 1 319 ? -13.742 16.734 16.328 1 93.12 319 THR B O 1
ATOM 5680 N N . ASN B 1 320 ? -15.219 17.484 17.875 1 92 320 ASN B N 1
ATOM 5681 C CA . ASN B 1 320 ? -15.375 16.203 18.531 1 92 320 ASN B CA 1
ATOM 5682 C C . ASN B 1 320 ? -16.047 15.172 17.609 1 92 320 ASN B C 1
ATOM 5684 O O . ASN B 1 320 ? -15.852 13.969 17.781 1 92 320 ASN B O 1
ATOM 5688 N N . ILE B 1 321 ? -16.688 15.609 16.609 1 92.94 321 ILE B N 1
ATOM 5689 C CA . ILE B 1 321 ? -17.406 14.648 15.773 1 92.94 321 ILE B CA 1
ATOM 5690 C C . ILE B 1 321 ? -16.609 14.359 14.508 1 92.94 321 ILE B C 1
ATOM 5692 O O . ILE B 1 321 ? -16.938 13.453 13.742 1 92.94 321 ILE B O 1
ATOM 5696 N N . GLY B 1 322 ? -15.586 15.164 14.266 1 93.81 322 GLY B N 1
ATOM 5697 C CA . GLY B 1 322 ? -14.688 14.766 13.188 1 93.81 322 GLY B CA 1
ATOM 5698 C C . GLY B 1 322 ? -14.539 15.828 12.117 1 93.81 322 GLY B C 1
ATOM 5699 O O . GLY B 1 322 ? -13.75 15.664 11.18 1 93.81 322 GLY B O 1
ATOM 5700 N N . ARG B 1 323 ? -15.188 16.938 12.258 1 93 323 ARG B N 1
ATOM 5701 C CA . ARG B 1 323 ? -15.094 18.031 11.305 1 93 323 ARG B CA 1
ATOM 5702 C C . ARG B 1 323 ? -13.719 18.703 11.375 1 93 323 ARG B C 1
ATOM 5704 O O . ARG B 1 323 ? -13.109 18.766 12.438 1 93 323 ARG B O 1
ATOM 5711 N N . ILE B 1 324 ? -13.266 19.109 10.18 1 93.5 324 ILE B N 1
ATOM 5712 C CA . ILE B 1 324 ? -12.016 19.859 10.125 1 93.5 324 ILE B CA 1
ATOM 5713 C C . ILE B 1 324 ? -12.266 21.219 9.484 1 93.5 324 ILE B C 1
ATOM 5715 O O . ILE B 1 324 ? -12.805 21.312 8.383 1 93.5 324 ILE B O 1
ATOM 5719 N N . ILE B 1 325 ? -11.977 22.234 10.188 1 91 325 ILE B N 1
ATOM 5720 C CA . ILE B 1 325 ? -11.93 23.594 9.648 1 91 325 ILE B CA 1
ATOM 5721 C C . ILE B 1 325 ? -10.477 24.016 9.461 1 91 325 ILE B C 1
ATOM 5723 O O . ILE B 1 325 ? -9.727 24.141 10.43 1 91 325 ILE B O 1
ATOM 5727 N N . SER B 1 326 ? -10.164 24.234 8.211 1 91.88 326 SER B N 1
ATOM 5728 C CA . SER B 1 326 ? -8.742 24.359 7.922 1 91.88 326 SER B CA 1
ATOM 5729 C C . SER B 1 326 ? -8.445 25.688 7.219 1 91.88 326 SER B C 1
ATOM 5731 O O . SER B 1 326 ? -9.281 26.203 6.484 1 91.88 326 SER B O 1
ATOM 5733 N N . LEU B 1 327 ? -7.27 26.266 7.512 1 90.69 327 LEU B N 1
ATOM 5734 C CA . LEU B 1 327 ? -6.723 27.422 6.824 1 90.69 327 LEU B CA 1
ATOM 5735 C C . LEU B 1 327 ? -5.293 27.156 6.359 1 90.69 327 LEU B C 1
ATOM 5737 O O . LEU B 1 327 ? -4.477 26.625 7.113 1 90.69 327 LEU B O 1
ATOM 5741 N N . ASP B 1 328 ? -5.043 27.375 5.125 1 90.31 328 ASP B N 1
ATOM 5742 C CA . ASP B 1 328 ? -3.703 27.391 4.547 1 90.31 328 ASP B CA 1
ATOM 5743 C C . ASP B 1 328 ? -3.332 28.797 4.074 1 90.31 328 ASP B C 1
ATOM 5745 O O . ASP B 1 328 ? -4.012 29.375 3.223 1 90.31 328 ASP B O 1
ATOM 5749 N N . THR B 1 329 ? -2.289 29.375 4.699 1 91.5 329 THR B N 1
ATOM 5750 C CA . THR B 1 329 ? -1.941 30.75 4.367 1 91.5 329 THR B CA 1
ATOM 5751 C C . THR B 1 329 ? -0.434 30.969 4.461 1 91.5 329 THR B C 1
ATOM 5753 O O . THR B 1 329 ? 0.281 30.141 5.031 1 91.5 329 THR B O 1
ATOM 5756 N N . GLN B 1 330 ? 0.023 31.953 3.838 1 90.38 330 GLN B N 1
ATOM 5757 C CA . GLN B 1 330 ? 1.413 32.375 3.963 1 90.38 330 GLN B CA 1
ATOM 5758 C C . GLN B 1 330 ? 1.533 33.594 4.855 1 90.38 330 GLN B C 1
ATOM 5760 O O . GLN B 1 330 ? 2.641 34.062 5.145 1 90.38 330 GLN B O 1
ATOM 5765 N N . ASN B 1 331 ? 0.392 34.094 5.285 1 89.12 331 ASN B N 1
ATOM 5766 C CA . ASN B 1 331 ? 0.321 35.312 6.039 1 89.12 331 ASN B CA 1
ATOM 5767 C C . ASN B 1 331 ? -0.024 35.062 7.504 1 89.12 331 ASN B C 1
ATOM 5769 O O . ASN B 1 331 ? -1.138 34.656 7.82 1 89.12 331 ASN B O 1
ATOM 5773 N N . ILE B 1 332 ? 0.915 35.438 8.328 1 87.75 332 ILE B N 1
ATOM 5774 C CA . ILE B 1 332 ? 0.765 35.188 9.758 1 87.75 332 ILE B CA 1
ATOM 5775 C C . ILE B 1 332 ? -0.437 35.969 10.297 1 87.75 332 ILE B C 1
ATOM 5777 O O . ILE B 1 332 ? -1.138 35.5 11.195 1 87.75 332 ILE B O 1
ATOM 5781 N N . ASN B 1 333 ? -0.667 37.125 9.75 1 88.44 333 ASN B N 1
ATOM 5782 C CA . ASN B 1 333 ? -1.805 37.938 10.195 1 88.44 333 ASN B CA 1
ATOM 5783 C C . ASN B 1 333 ? -3.129 37.25 9.852 1 88.44 333 ASN B C 1
ATOM 5785 O O . ASN B 1 333 ? -4.078 37.312 10.633 1 88.44 333 ASN B O 1
ATOM 5789 N N . GLU B 1 334 ? -3.15 36.719 8.703 1 90.19 334 GLU B N 1
ATOM 5790 C CA . GLU B 1 334 ? -4.336 35.938 8.328 1 90.19 334 GLU B CA 1
ATOM 5791 C C . GLU B 1 334 ? -4.562 34.781 9.289 1 90.19 334 GLU B C 1
ATOM 5793 O O . GLU B 1 334 ? -5.703 34.469 9.648 1 90.19 334 GLU B O 1
ATOM 5798 N N . ALA B 1 335 ? -3.514 34.156 9.625 1 91.31 335 ALA B N 1
ATOM 5799 C CA . ALA B 1 335 ? -3.588 33.031 10.562 1 91.31 335 ALA B CA 1
ATOM 5800 C C . ALA B 1 335 ? -4.141 33.5 11.906 1 91.31 335 ALA B C 1
ATOM 5802 O O . ALA B 1 335 ? -5.004 32.844 12.484 1 91.31 335 ALA B O 1
ATOM 5803 N N . ARG B 1 336 ? -3.715 34.625 12.352 1 88.56 336 ARG B N 1
ATOM 5804 C CA . ARG B 1 336 ? -4.18 35.156 13.617 1 88.56 336 ARG B CA 1
ATOM 5805 C C . ARG B 1 336 ? -5.66 35.531 13.555 1 88.56 336 ARG B C 1
ATOM 5807 O O . ARG B 1 336 ? -6.418 35.219 14.477 1 88.56 336 ARG B O 1
ATOM 5814 N N . MET B 1 337 ? -5.988 36.156 12.461 1 87.5 337 MET B N 1
ATOM 5815 C CA . MET B 1 337 ? -7.383 36.531 12.281 1 87.5 337 MET B CA 1
ATOM 5816 C C . MET B 1 337 ? -8.289 35.312 12.273 1 87.5 337 MET B C 1
ATOM 5818 O O . MET B 1 337 ? -9.398 35.344 12.812 1 87.5 337 MET B O 1
ATOM 5822 N N . PHE B 1 338 ? -7.809 34.312 11.656 1 89.62 338 PHE B N 1
ATOM 5823 C CA . PHE B 1 338 ? -8.547 33.062 11.594 1 89.62 338 PHE B CA 1
ATOM 5824 C C . PHE B 1 338 ? -8.797 32.5 12.992 1 89.62 338 PHE B C 1
ATOM 5826 O O . PHE B 1 338 ? -9.922 32.125 13.328 1 89.62 338 PHE B O 1
ATOM 5833 N N . LEU B 1 339 ? -7.805 32.531 13.797 1 89.31 339 LEU B N 1
ATOM 5834 C CA . LEU B 1 339 ? -7.941 32.031 15.164 1 89.31 339 LEU B CA 1
ATOM 5835 C C . LEU B 1 339 ? -8.867 32.938 15.977 1 89.31 339 LEU B C 1
ATOM 5837 O O . LEU B 1 339 ? -9.633 32.438 16.812 1 89.31 339 LEU B O 1
ATOM 5841 N N . ASP B 1 340 ? -8.789 34.156 15.711 1 85.81 340 ASP B N 1
ATOM 5842 C CA . ASP B 1 340 ? -9.672 35.094 16.391 1 85.81 340 ASP B CA 1
ATOM 5843 C C . ASP B 1 340 ? -11.133 34.844 16.031 1 85.81 340 ASP B C 1
ATOM 5845 O O . ASP B 1 340 ? -12.016 34.906 16.891 1 85.81 340 ASP B O 1
ATOM 5849 N N . CYS B 1 341 ? -11.297 34.562 14.789 1 83.12 341 CYS B N 1
ATOM 5850 C CA . CYS B 1 341 ? -12.656 34.25 14.344 1 83.12 341 CYS B CA 1
ATOM 5851 C C . CYS B 1 341 ? -13.188 33 15.039 1 83.12 341 CYS B C 1
ATOM 5853 O O . CYS B 1 341 ? -14.367 32.969 15.406 1 83.12 341 CYS B O 1
ATOM 5855 N N . ILE B 1 342 ? -12.352 32.125 15.219 1 83.5 342 ILE B N 1
ATOM 5856 C CA . ILE B 1 342 ? -12.742 30.859 15.844 1 83.5 342 ILE B CA 1
ATOM 5857 C C . ILE B 1 342 ? -13.023 31.094 17.328 1 83.5 342 ILE B C 1
ATOM 5859 O O . ILE B 1 342 ? -13.992 30.562 17.875 1 83.5 342 ILE B O 1
ATOM 5863 N N . ALA B 1 343 ? -12.211 31.828 17.953 1 81.75 343 ALA B N 1
ATOM 5864 C CA . ALA B 1 343 ? -12.367 32.125 19.375 1 81.75 343 ALA B CA 1
ATOM 5865 C C . ALA B 1 343 ? -13.688 32.844 19.656 1 81.75 343 ALA B C 1
ATOM 5867 O O . ALA B 1 343 ? -14.297 32.656 20.703 1 81.75 343 ALA B O 1
ATOM 5868 N N . ASP B 1 344 ? -14.062 33.562 18.75 1 77.38 344 ASP B N 1
ATOM 5869 C CA . ASP B 1 344 ? -15.25 34.406 18.938 1 77.38 344 ASP B CA 1
ATOM 5870 C C . ASP B 1 344 ? -16.516 33.656 18.594 1 77.38 344 ASP B C 1
ATOM 5872 O O . ASP B 1 344 ? -17.625 34.125 18.828 1 77.38 344 ASP B O 1
ATOM 5876 N N . THR B 1 345 ? -16.266 32.562 17.938 1 74 345 THR B N 1
ATOM 5877 C CA . THR B 1 345 ? -17.438 31.844 17.484 1 74 345 THR B CA 1
ATOM 5878 C C . THR B 1 345 ? -17.953 30.906 18.562 1 74 345 THR B C 1
ATOM 5880 O O . THR B 1 345 ? -17.172 30.156 19.172 1 74 345 THR B O 1
ATOM 5883 N N . LYS B 1 346 ? -19.172 31.109 18.875 1 65.88 346 LYS B N 1
ATOM 5884 C CA . LYS B 1 346 ? -19.812 30.344 19.938 1 65.88 346 LYS B CA 1
ATOM 5885 C C . LYS B 1 346 ? -20.312 29 19.406 1 65.88 346 LYS B C 1
ATOM 5887 O O . LYS B 1 346 ? -20.391 28.016 20.156 1 65.88 346 LYS B O 1
ATOM 5892 N N . ASN B 1 347 ? -20.641 29.094 18.156 1 76.56 347 ASN B N 1
ATOM 5893 C CA . ASN B 1 347 ? -21.219 27.906 17.547 1 76.56 347 ASN B CA 1
ATOM 5894 C C . ASN B 1 347 ? -20.5 27.516 16.25 1 76.56 347 ASN B C 1
ATOM 5896 O O . ASN B 1 347 ? -20.219 28.391 15.422 1 76.56 347 ASN B O 1
ATOM 5900 N N . ILE B 1 348 ? -20.203 26.203 16.156 1 77.62 348 ILE B N 1
ATOM 5901 C CA . ILE B 1 348 ? -19.453 25.688 15.016 1 77.62 348 ILE B CA 1
ATOM 5902 C C . ILE B 1 348 ? -20.219 25.922 13.727 1 77.62 348 ILE B C 1
ATOM 5904 O O . ILE B 1 348 ? -19.641 26.234 12.688 1 77.62 348 ILE B O 1
ATOM 5908 N N . SER B 1 349 ? -21.516 25.734 13.859 1 73.5 349 SER B N 1
ATOM 5909 C CA . SER B 1 349 ? -22.359 25.922 12.68 1 73.5 349 SER B CA 1
ATOM 5910 C C . SER B 1 349 ? -22.188 27.312 12.094 1 73.5 349 SER B C 1
ATOM 5912 O O . SER B 1 349 ? -22.109 27.484 10.875 1 73.5 349 SER B O 1
ATOM 5914 N N . SER B 1 350 ? -22.156 28.234 12.977 1 72.94 350 SER B N 1
ATOM 5915 C CA . SER B 1 350 ? -22 29.625 12.539 1 72.94 350 SER B CA 1
ATOM 5916 C C . SER B 1 350 ? -20.641 29.844 11.898 1 72.94 350 SER B C 1
ATOM 5918 O O . SER B 1 350 ? -20.516 30.609 10.938 1 72.94 350 SER B O 1
ATOM 5920 N N . LEU B 1 351 ? -19.703 29.156 12.438 1 75.62 351 LEU B N 1
ATOM 5921 C CA . LEU B 1 351 ? -18.359 29.25 11.898 1 75.62 351 LEU B CA 1
ATOM 5922 C C . LEU B 1 351 ? -18.297 28.703 10.477 1 75.62 351 LEU B C 1
ATOM 5924 O O . LEU B 1 351 ? -17.688 29.312 9.594 1 75.62 351 LEU B O 1
ATOM 5928 N N . ILE B 1 352 ? -18.969 27.688 10.305 1 72.75 352 ILE B N 1
ATOM 5929 C CA . ILE B 1 352 ? -19 27.031 9 1 72.75 352 ILE B CA 1
ATOM 5930 C C . ILE B 1 352 ? -19.641 27.969 7.973 1 72.75 352 ILE B C 1
ATOM 5932 O O . ILE B 1 352 ? -19.156 28.094 6.848 1 72.75 352 ILE B O 1
ATOM 5936 N N . ASP B 1 353 ? -20.656 28.5 8.391 1 70.25 353 ASP B N 1
ATOM 5937 C CA . ASP B 1 353 ? -21.359 29.422 7.508 1 70.25 353 ASP B CA 1
ATOM 5938 C C . ASP B 1 353 ? -20.469 30.594 7.105 1 70.25 353 ASP B C 1
ATOM 5940 O O . ASP B 1 353 ? -20.469 31.016 5.945 1 70.25 353 ASP B O 1
ATOM 5944 N N . LYS B 1 354 ? -19.734 31.031 8.062 1 66.75 354 LYS B N 1
ATOM 5945 C CA . LYS B 1 354 ? -18.844 32.156 7.801 1 66.75 354 LYS B CA 1
ATOM 5946 C C . LYS B 1 354 ? -17.719 31.75 6.84 1 66.75 354 LYS B C 1
ATOM 5948 O O . LYS B 1 354 ? -17.406 32.5 5.91 1 66.75 354 LYS B O 1
ATOM 5953 N N . ILE B 1 355 ? -17.156 30.609 7.059 1 65.62 355 ILE B N 1
ATOM 5954 C CA . ILE B 1 355 ? -16.031 30.125 6.254 1 65.62 355 ILE B CA 1
ATOM 5955 C C . ILE B 1 355 ? -16.516 29.797 4.84 1 65.62 355 ILE B C 1
ATOM 5957 O O . ILE B 1 355 ? -15.859 30.141 3.857 1 65.62 355 ILE B O 1
ATOM 5961 N N . THR B 1 356 ? -17.625 29.125 4.848 1 61.91 356 THR B N 1
ATOM 5962 C CA . THR B 1 356 ? -18.203 28.781 3.551 1 61.91 356 THR B CA 1
ATOM 5963 C C . THR B 1 356 ? -18.516 30.047 2.748 1 61.91 356 THR B C 1
ATOM 5965 O O . THR B 1 356 ? -18.25 30.094 1.544 1 61.91 356 THR B O 1
ATOM 5968 N N . LYS B 1 357 ? -19 30.953 3.451 1 58.62 357 LYS B N 1
ATOM 5969 C CA . LYS B 1 357 ? -19.297 32.219 2.801 1 58.62 357 LYS B CA 1
ATOM 5970 C C . LYS B 1 357 ? -18.016 32.906 2.344 1 58.62 357 LYS B C 1
ATOM 5972 O O . LYS B 1 357 ? -17.969 33.5 1.257 1 58.62 357 LYS B O 1
ATOM 5977 N N . GLN B 1 358 ? -17.031 32.719 3.166 1 56.19 358 GLN B N 1
ATOM 5978 C CA . GLN B 1 358 ? -15.75 33.344 2.832 1 56.19 358 GLN B CA 1
ATOM 5979 C C . GLN B 1 358 ? -15.047 32.594 1.699 1 56.19 358 GLN B C 1
ATOM 5981 O O . GLN B 1 358 ? -14.492 33.219 0.793 1 56.19 358 GLN B O 1
ATOM 5986 N N . LYS B 1 359 ? -14.883 31.266 1.815 1 55.28 359 LYS B N 1
ATOM 5987 C CA . LYS B 1 359 ? -14.289 30.438 0.757 1 55.28 359 LYS B CA 1
ATOM 5988 C C . LYS B 1 359 ? -15.062 30.594 -0.55 1 55.28 359 LYS B C 1
ATOM 5990 O O . LYS B 1 359 ? -14.461 30.672 -1.625 1 55.28 359 LYS B O 1
ATOM 5995 N N . LEU B 1 360 ? -16.406 30.484 -0.351 1 46.59 360 LEU B N 1
ATOM 5996 C CA . LEU B 1 360 ? -17.234 30.781 -1.521 1 46.59 360 LEU B CA 1
ATOM 5997 C C . LEU B 1 360 ? -16.891 32.156 -2.098 1 46.59 360 LEU B C 1
ATOM 5999 O O . LEU B 1 360 ? -16.828 32.312 -3.318 1 46.59 360 LEU B O 1
ATOM 6003 N N . LYS B 1 361 ? -16.656 32.938 -1.267 1 46.81 361 LYS B N 1
ATOM 6004 C CA . LYS B 1 361 ? -16.266 34.25 -1.748 1 46.81 361 LYS B CA 1
ATOM 6005 C C . LYS B 1 361 ? -14.875 34.219 -2.383 1 46.81 361 LYS B C 1
ATOM 6007 O O . LYS B 1 361 ? -14.656 34.781 -3.443 1 46.81 361 LYS B O 1
ATOM 6012 N N . THR B 1 362 ? -14.031 33.469 -1.819 1 45.78 362 THR B N 1
ATOM 6013 C CA . THR B 1 362 ? -12.68 33.406 -2.359 1 45.78 362 THR B CA 1
ATOM 6014 C C . THR B 1 362 ? -12.648 32.562 -3.633 1 45.78 362 THR B C 1
ATOM 6016 O O . THR B 1 362 ? -11.953 32.906 -4.594 1 45.78 362 THR B O 1
ATOM 6019 N N . GLN B 1 363 ? -13.25 31.359 -3.654 1 45.47 363 GLN B N 1
ATOM 6020 C CA . GLN B 1 363 ? -13.398 30.578 -4.883 1 45.47 363 GLN B CA 1
ATOM 6021 C C . GLN B 1 363 ? -14.133 31.391 -5.957 1 45.47 363 GLN B C 1
ATOM 6023 O O . GLN B 1 363 ? -13.734 31.375 -7.121 1 45.47 363 GLN B O 1
ATOM 6028 N N . GLN B 1 364 ? -15.227 31.906 -5.488 1 40.09 364 GLN B N 1
ATOM 6029 C CA . GLN B 1 364 ? -15.898 32.812 -6.418 1 40.09 364 GLN B CA 1
ATOM 6030 C C . GLN B 1 364 ? -14.961 33.906 -6.891 1 40.09 364 GLN B C 1
ATOM 6032 O O . GLN B 1 364 ? -14.945 34.25 -8.07 1 40.09 364 GLN B O 1
ATOM 6037 N N . GLU B 1 365 ? -14.297 34.344 -5.98 1 41.91 365 GLU B N 1
ATOM 6038 C CA . GLU B 1 365 ? -13.352 35.406 -6.363 1 41.91 365 GLU B CA 1
ATOM 6039 C C . GLU B 1 365 ? -12.25 34.844 -7.266 1 41.91 365 GLU B C 1
ATOM 6041 O O . GLU B 1 365 ? -11.82 35.5 -8.211 1 41.91 365 GLU B O 1
ATOM 6046 N N . LYS B 1 366 ? -11.766 33.688 -7.031 1 40.34 366 LYS B N 1
ATOM 6047 C CA . LYS B 1 366 ? -10.805 33.031 -7.926 1 40.34 366 LYS B CA 1
ATOM 6048 C C . LYS B 1 366 ? -11.438 32.719 -9.273 1 40.34 366 LYS B C 1
ATOM 6050 O O . LYS B 1 366 ? -10.82 32.938 -10.32 1 40.34 366 LYS B O 1
ATOM 6055 N N . ILE B 1 367 ? -12.609 32.156 -9.25 1 35.47 367 ILE B N 1
ATOM 6056 C CA . ILE B 1 367 ? -13.367 31.922 -10.469 1 35.47 367 ILE B CA 1
ATOM 6057 C C . ILE B 1 367 ? -13.594 33.25 -11.203 1 35.47 367 ILE B C 1
ATOM 6059 O O . ILE B 1 367 ? -13.422 33.312 -12.422 1 35.47 367 ILE B O 1
ATOM 6063 N N . ASP B 1 368 ? -14 34.156 -10.438 1 36.09 368 ASP B N 1
ATOM 6064 C CA . ASP B 1 368 ? -14.219 35.469 -11.055 1 36.09 368 ASP B CA 1
ATOM 6065 C C . ASP B 1 368 ? -12.922 36 -11.648 1 36.09 368 ASP B C 1
ATOM 6067 O O . ASP B 1 368 ? -12.93 36.625 -12.719 1 36.09 368 ASP B O 1
ATOM 6071 N N . LYS B 1 369 ? -11.883 35.75 -11.102 1 40.78 369 LYS B N 1
ATOM 6072 C CA . LYS B 1 369 ? -10.617 36.219 -11.641 1 40.78 369 LYS B CA 1
ATOM 6073 C C . LYS B 1 369 ? -10.211 35.438 -12.891 1 40.78 369 LYS B C 1
ATOM 6075 O O . LYS B 1 369 ? -9.625 36 -13.82 1 40.78 369 LYS B O 1
ATOM 6080 N N . TYR B 1 370 ? -10.492 34.156 -12.883 1 35.78 370 TYR B N 1
ATOM 6081 C CA . TYR B 1 370 ? -10.219 33.344 -14.055 1 35.78 370 TYR B CA 1
ATOM 6082 C C . TYR B 1 370 ? -11.148 33.719 -15.211 1 35.78 370 TYR B C 1
ATOM 6084 O O . TYR B 1 370 ? -10.781 33.594 -16.375 1 35.78 370 TYR B O 1
ATOM 6092 N N . LEU B 1 371 ? -12.297 34.031 -14.875 1 32.03 371 LEU B N 1
ATOM 6093 C CA . LEU B 1 371 ? -13.242 34.438 -15.906 1 32.03 371 LEU B CA 1
ATOM 6094 C C . LEU B 1 371 ? -12.945 35.844 -16.406 1 32.03 371 LEU B C 1
ATOM 6096 O O . LEU B 1 371 ? -13.477 36.281 -17.422 1 32.03 371 LEU B O 1
ATOM 6100 N N . LYS B 1 372 ? -12.164 36.5 -15.836 1 36.34 372 LYS B N 1
ATOM 6101 C CA . LYS B 1 372 ? -11.711 37.75 -16.422 1 36.34 372 LYS B CA 1
ATOM 6102 C C . LYS B 1 372 ? -10.477 37.562 -17.297 1 36.34 372 LYS B C 1
ATOM 6104 O O . LYS B 1 372 ? -10.352 38.156 -18.359 1 36.34 372 LYS B O 1
#

Radius of gyration: 30.45 Å; Cα contacts (8 Å, |Δi|>4): 1268; chains: 2; bounding box: 72×83×69 Å